Protein AF-0000000080536118 (afdb_homodimer)

Solvent-accessible surface area (backbone atoms only — not comparable to full-atom values): 36756 Å² total; per-residue (Å²): 135,85,81,76,78,73,80,81,78,78,77,76,78,77,71,80,70,76,70,74,50,74,42,73,77,75,51,76,78,66,87,87,62,39,65,26,25,51,35,36,25,51,50,48,37,50,48,23,50,35,42,62,38,18,28,29,40,71,76,14,26,36,40,45,79,86,65,42,49,63,30,83,49,64,32,67,80,68,69,52,36,34,28,59,50,52,44,41,27,25,56,74,31,57,30,40,69,81,36,57,86,43,76,29,40,62,33,55,71,46,80,84,85,43,67,67,41,49,20,29,20,34,45,28,57,64,75,40,79,45,28,26,16,33,53,25,21,41,37,56,78,29,25,52,55,79,62,61,61,31,64,42,42,47,57,42,52,49,50,13,50,75,41,36,91,78,12,70,32,26,17,60,44,47,37,79,79,41,66,76,47,50,40,16,33,48,25,29,56,47,92,48,50,58,63,50,37,35,69,44,47,53,52,33,57,74,71,63,70,47,82,81,53,50,48,46,54,26,36,23,54,38,54,39,64,94,72,63,34,33,34,35,27,37,27,36,53,46,92,41,23,35,22,35,40,38,40,46,28,41,97,87,51,31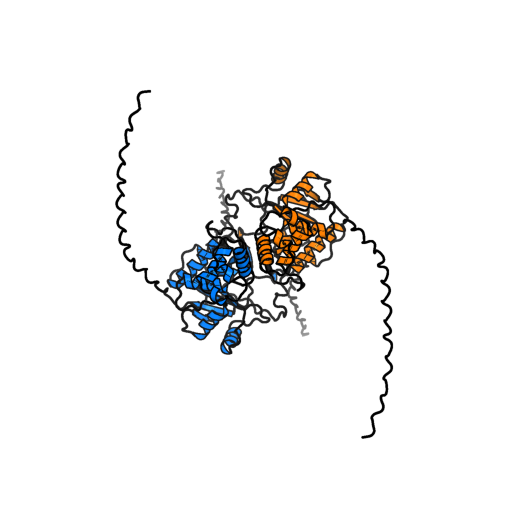,52,60,71,62,75,78,58,71,68,53,81,76,58,54,68,95,47,46,33,83,25,29,52,89,59,30,35,74,66,69,55,36,62,24,36,22,35,41,58,60,54,45,66,44,54,75,66,73,67,76,72,76,66,75,78,69,80,74,75,75,82,74,82,81,78,75,78,82,78,82,82,81,81,77,79,81,79,88,123,136,84,80,78,80,73,82,80,78,78,78,77,78,75,69,81,68,75,70,73,50,74,42,73,76,75,49,76,79,67,86,87,62,39,66,25,24,50,35,35,25,50,50,48,38,50,48,23,51,35,41,64,38,16,28,27,40,72,77,14,26,37,39,45,80,85,66,41,50,61,31,84,50,64,31,66,79,69,69,53,34,34,27,60,50,51,45,41,26,25,57,74,33,57,30,41,67,81,37,56,86,42,78,29,41,62,33,53,71,46,81,83,86,43,67,66,42,49,21,30,19,36,45,27,57,63,76,40,81,46,26,26,17,35,53,24,22,42,38,56,78,30,25,51,54,79,62,62,61,31,65,41,41,48,55,41,52,47,50,14,50,75,41,36,94,78,12,69,32,27,18,58,45,46,37,79,80,42,67,75,47,50,38,17,33,47,25,28,56,47,94,51,52,57,64,50,37,34,68,44,46,53,53,32,56,74,71,64,70,46,84,82,55,50,48,46,55,25,36,23,54,38,54,38,64,94,72,64,35,32,34,35,28,38,26,36,52,46,92,40,22,37,23,35,39,37,39,48,28,41,97,85,49,31,52,61,71,62,74,78,58,71,65,53,81,77,58,55,70,94,46,45,33,84,25,28,54,89,59,30,35,75,66,67,57,34,60,23,37,23,35,42,60,60,54,46,64,44,53,75,68,74,67,75,72,75,65,76,77,70,77,73,77,73,80,75,82,80,78,73,78,82,75,81,80,78,81,76,80,78,78,87,122

Radius of gyration: 32.91 Å; Cα contacts (8 Å, |Δi|>4): 1282; chains: 2; bounding box: 151×87×126 Å

Foldseek 3Di:
DPPPPDPPPPPPPPDPPPPDDDDLLPDQDDPPAFLLLNLLLNLLSVQCVQQVAWEQEALQHTDDHDDFQLAQDGTPVRPDGRVLVLLVLCVQLVALVVCVPPWLSVLSVDDDDDPVSSVRVSVVPVVQQCFLSNSSSSCVSSQFPPQDRYSAPVVSLLQQPVCDPLRPQWHKDFLQPDFDDRFKKWKFWADDQWQQAQVNSSVCSVVVNCVPTHMHIWGFNDFCVVNPQWTWTWTDCPVRGTHIYIFGHDNVRGTPADDIDPRPPPRPLVAPDPVRPSSDRNRHGNGHIMIHGPDRDGDPPPPPPPPPPPPDPDPDPPPDPDPDDPPPDDDDD/DPPPPDPPPPPPPPDPPPPPDDDLLPDDDDPPAFLLLNLLLNLLSVQCVQQVAWEQEALQHTDDHDDFQLAQDGTPVRPDGRVLVLLVLCVQLVALVVCVVPWLSVLSVDDDDDPVSSVRVSVVPVVQQCFQSNSSSSCVSSQFPPQDRYSAPVVSLLQQPVLDPLRPQWHKDFLQPDFDDRFKKWKFWADDQWQQAQVNSSVCSVVVNCVPTHMHIWGFNDFCVVNPQWTWTWTDCPVRGTHIYIFGHDNVRGTPADDIDHRPPPRPLVAPDPVRPSSDRNRHGNGHIMIHGDDRDGDPPPPPPVPVPPPDPDPDPPPPPPPDPPPPDDDDD

Secondary structure (DSSP, 8-state):
--------------------PPPTTTSPPPTT--HHHHHHHHHHHHHHHHTT--EE-TTS-EEE----TT---B-TTSSSBHHHHHHHHHHHHTTTGGGTTSTTTGGGTSPS--HHHHHHHHHHHHHS--HHHHHHHHHHHHT-TT----SSHHHHHHHHHHHGGG-SSEEEE-TTTS---TT-EEEEE-S-SS--HHHHHHHHHHTT--TT--EEEEEEEEESGGG--EEEEEEEEETTEEEEEEEEB-TTS-B-PPPPPP--TTSS-TT-SGGGGGG--TT--EEEEEEEE---S------------------------------------/--------------------PPPTTTSPPPTT--HHHHHHHHHHHHHHHHTT--EE-TTS-EEE----TT---B-TTSSSBHHHHHHHHHHHHTGGGGGTTSTTTGGGTSPS--HHHHHHHHHHHHHS--HHHHHHHHHHHHT-TT----SSHHHHHHHHHHHGGG-SSEEEE-TTTS---TT-EEEEE-S-SS--HHHHHHHHHHTT--TT--EEEEEEEEESGGG--EEEEEEEEETTEEEEEEEEB-TTS-B-PPPPPP--TTSS-TT-SGGGGGG--TT--EEEEEEEE---S------------------------------------

pLDDT: mean 85.23, std 21.29, range [21.91, 99.0]

Sequence (666 aa):
MRRMLLPACLLLAAAPLSAAAAEACDVPPRFGLSPLAVAIRNTACNEHRLWYRPFIDREGRAASLSVTEAESDHLADNGLIAWQRVAGYWRNSGTLNAMGSIAGASSCLAPLGTRYTDSDCRAFLIDNPWSAAFISWVMVQSGVPGFNTSPRHIDYIRAAYQGGPSGVPYRLVDPATAKPAPGDLLCFLRDRSTTLSYSGLVQALGNGSVGHWKSHCEVVVAANLGGDQTLYLVGGNVMNTVAMRLLQLDRTGLIKLPPARERNSTGIDPGCTPGREDECSFNRQDWAALLQLTATSPLVMPSPTATPMQPTPAPQPVIVPTQPMSSEPQPRRMRRMLLPACLLLAAAPLSAAAAEACDVPPRFGLSPLAVAIRNTACNEHRLWYRPFIDREGRAASLSVTEAESDHLADNGLIAWQRVAGYWRNSGTLNAMGSIAGASSCLAPLGTRYTDSDCRAFLIDNPWSAAFISWVMVQSGVPGFNTSPRHIDYIRAAYQGGPSGVPYRLVDPATAKPAPGDLLCFLRDRSTTLSYSGLVQALGNGSVGHWKSHCEVVVAANLGGDQTLYLVGGNVMNTVAMRLLQLDRTGLIKLPPARERNSTGIDPGCTPGREDECSFNRQDWAALLQLTATSPLVMPSPTATPMQPTPAPQPVIVPTQPMSSEPQPRR

Organism: Stenotrophomonas maltophilia (strain K279a) (NCBI:txid522373)

Nearest PDB structures (foldseek):
  6hq9-assembly1_A  TM=3.829E-01  e=8.260E+00  Homo sapiens
  6hq9-assembly1_A  TM=3.829E-01  e=8.186E+00  Homo sapiens

Structure (mmCIF, N/CA/C/O backbone):
data_AF-0000000080536118-model_v1
#
loop_
_entity.id
_entity.type
_entity.pdbx_description
1 polymer 'DUF2272 domain-containing protein'
#
loop_
_atom_site.group_PDB
_atom_site.id
_atom_site.type_symbol
_atom_site.label_atom_id
_atom_site.label_alt_id
_atom_site.label_comp_id
_atom_site.label_asym_id
_atom_site.label_entity_id
_atom_site.label_seq_id
_atom_site.pdbx_PDB_ins_code
_atom_site.Cartn_x
_atom_site.Cartn_y
_atom_site.Cartn_z
_atom_site.occupancy
_atom_site.B_iso_or_equiv
_atom_site.auth_seq_id
_atom_site.auth_comp_id
_atom_site.auth_asym_id
_atom_site.auth_atom_id
_atom_site.pdbx_PDB_model_num
ATOM 1 N N . MET A 1 1 ? -73.438 -9.109 -18.156 1 34.06 1 MET A N 1
ATOM 2 C CA . MET A 1 1 ? -72.188 -9.469 -17.453 1 34.06 1 MET A CA 1
ATOM 3 C C . MET A 1 1 ? -71.062 -8.586 -17.906 1 34.06 1 MET A C 1
ATOM 5 O O . MET A 1 1 ? -70.562 -8.719 -19.031 1 34.06 1 MET A O 1
ATOM 9 N N . ARG A 1 2 ? -71.062 -7.23 -17.453 1 42.78 2 ARG A N 1
ATOM 10 C CA . ARG A 1 2 ? -70.062 -6.18 -17.719 1 42.78 2 ARG A CA 1
ATOM 11 C C . ARG A 1 2 ? -68.688 -6.566 -17.188 1 42.78 2 ARG A C 1
ATOM 13 O O . ARG A 1 2 ? -68.562 -6.809 -15.992 1 42.78 2 ARG A O 1
ATOM 20 N N . ARG A 1 3 ? -67.812 -7.125 -18.047 1 44.78 3 ARG A N 1
ATOM 21 C CA . ARG A 1 3 ? -66.375 -7.473 -17.859 1 44.78 3 ARG A CA 1
ATOM 22 C C . ARG A 1 3 ? -65.625 -6.266 -17.375 1 44.78 3 ARG A C 1
ATOM 24 O O . ARG A 1 3 ? -65.5 -5.25 -18.078 1 44.78 3 ARG A O 1
ATOM 31 N N . MET A 1 4 ? -65.562 -5.988 -16.094 1 42.84 4 MET A N 1
ATOM 32 C CA . MET A 1 4 ? -64.75 -4.961 -15.484 1 42.84 4 MET A CA 1
ATOM 33 C C . MET A 1 4 ? -63.25 -5.215 -15.773 1 42.84 4 MET A C 1
ATOM 35 O O . MET A 1 4 ? -62.75 -6.297 -15.477 1 42.84 4 MET A O 1
ATOM 39 N N . LEU A 1 5 ? -62.688 -4.602 -16.766 1 47.25 5 LEU A N 1
ATOM 40 C CA . LEU A 1 5 ? -61.25 -4.551 -17.047 1 47.25 5 LEU A CA 1
ATOM 41 C C . LEU A 1 5 ? -60.5 -3.967 -15.875 1 47.25 5 LEU A C 1
ATOM 43 O O . LEU A 1 5 ? -60.75 -2.832 -15.461 1 47.25 5 LEU A O 1
ATOM 47 N N . LEU A 1 6 ? -59.969 -4.82 -14.992 1 49.56 6 LEU A N 1
ATOM 48 C CA . LEU A 1 6 ? -59.062 -4.375 -13.938 1 49.56 6 LEU A CA 1
ATOM 49 C C . LEU A 1 6 ? -57.75 -3.818 -14.531 1 49.56 6 LEU A C 1
ATOM 51 O O . LEU A 1 6 ? -57.125 -4.469 -15.359 1 49.56 6 LEU A O 1
ATOM 55 N N . PRO A 1 7 ? -57.531 -2.514 -14.391 1 50.41 7 PRO A N 1
ATOM 56 C CA . PRO A 1 7 ? -56.219 -1.985 -14.844 1 50.41 7 PRO A CA 1
ATOM 57 C C . PRO A 1 7 ? -55.062 -2.604 -14.102 1 50.41 7 PRO A C 1
ATOM 59 O O . PRO A 1 7 ? -55.125 -2.84 -12.891 1 50.41 7 PRO A O 1
ATOM 62 N N . ALA A 1 8 ? -54.219 -3.436 -14.805 1 50.94 8 ALA A N 1
ATOM 63 C CA . ALA A 1 8 ? -52.938 -3.938 -14.305 1 50.94 8 ALA A CA 1
ATOM 64 C C . ALA A 1 8 ? -52 -2.789 -13.922 1 50.94 8 ALA A C 1
ATOM 66 O O . ALA A 1 8 ? -51.625 -1.971 -14.773 1 50.94 8 ALA A O 1
ATOM 67 N N . CYS A 1 9 ? -51.969 -2.338 -12.672 1 46.91 9 CYS A N 1
ATOM 68 C CA . CYS A 1 9 ? -50.969 -1.4 -12.156 1 46.91 9 CYS A CA 1
ATOM 69 C C . CYS A 1 9 ? -49.562 -1.931 -12.367 1 46.91 9 CYS A C 1
ATOM 71 O O . CYS A 1 9 ? -49.188 -2.957 -11.797 1 46.91 9 CYS A O 1
ATOM 73 N N . LEU A 1 10 ? -48.969 -1.621 -13.422 1 45.16 10 LEU A N 1
ATOM 74 C CA . LEU A 1 10 ? -47.531 -1.865 -13.625 1 45.16 10 LEU A CA 1
ATOM 75 C C . LEU A 1 10 ? -46.719 -1.199 -12.523 1 45.16 10 LEU A C 1
ATOM 77 O O . LEU A 1 10 ? -46.656 0.03 -12.453 1 45.16 10 LEU A O 1
ATOM 81 N N . LEU A 1 11 ? -46.438 -1.887 -11.43 1 43.34 11 LEU A N 1
ATOM 82 C CA . LEU A 1 11 ? -45.438 -1.468 -10.469 1 43.34 11 LEU A CA 1
ATOM 83 C C . LEU A 1 11 ? -44.062 -1.41 -11.125 1 43.34 11 LEU A C 1
ATOM 85 O O . LEU A 1 11 ? -43.5 -2.443 -11.508 1 43.34 11 LEU A O 1
ATOM 89 N N . LEU A 1 12 ? -43.688 -0.251 -11.633 1 45.19 12 LEU A N 1
ATOM 90 C CA . LEU A 1 12 ? -42.312 -0.012 -12 1 45.19 12 LEU A CA 1
ATOM 91 C C . LEU A 1 12 ? -41.406 -0.109 -10.781 1 45.19 12 LEU A C 1
ATOM 93 O O . LEU A 1 12 ? -41.469 0.716 -9.867 1 45.19 12 LEU A O 1
ATOM 97 N N . ALA A 1 13 ? -40.75 -1.214 -10.531 1 44.88 13 ALA A N 1
ATOM 98 C CA . ALA A 1 13 ? -39.656 -1.343 -9.562 1 44.88 13 ALA A CA 1
ATOM 99 C C . ALA A 1 13 ? -38.5 -0.421 -9.922 1 44.88 13 ALA A C 1
ATOM 101 O O . ALA A 1 13 ? -37.812 -0.654 -10.914 1 44.88 13 ALA A O 1
ATOM 102 N N . ALA A 1 14 ? -38.469 0.88 -9.438 1 40.38 14 ALA A N 1
ATOM 103 C CA . ALA A 1 14 ? -37.25 1.712 -9.531 1 40.38 14 ALA A CA 1
ATOM 104 C C . ALA A 1 14 ? -36.062 1.019 -8.906 1 40.38 14 ALA A C 1
ATOM 106 O O . ALA A 1 14 ? -36.094 0.656 -7.727 1 40.38 14 ALA A O 1
ATOM 107 N N . ALA A 1 15 ? -35.219 0.388 -9.68 1 44.41 15 ALA A N 1
ATOM 108 C CA . ALA A 1 15 ? -33.938 -0.086 -9.18 1 44.41 15 ALA A CA 1
ATOM 109 C C . ALA A 1 15 ? -33.281 0.974 -8.312 1 44.41 15 ALA A C 1
ATOM 111 O O . ALA A 1 15 ? -33.312 2.164 -8.641 1 44.41 15 ALA A O 1
ATOM 112 N N . PRO A 1 16 ? -33 0.701 -7.027 1 45.44 16 PRO A N 1
ATOM 113 C CA . PRO A 1 16 ? -32.281 1.694 -6.234 1 45.44 16 PRO A CA 1
ATOM 114 C C . PRO A 1 16 ? -31.031 2.217 -6.945 1 45.44 16 PRO A C 1
ATOM 116 O O . PRO A 1 16 ? -30.125 1.438 -7.273 1 45.44 16 PRO A O 1
ATOM 119 N N . LEU A 1 17 ? -31.094 3.271 -7.695 1 44.03 17 LEU A N 1
ATOM 120 C CA . LEU A 1 17 ? -29.875 3.963 -8.086 1 44.03 17 LEU A CA 1
ATOM 121 C C . LEU A 1 17 ? -28.953 4.148 -6.891 1 44.03 17 LEU A C 1
ATOM 123 O O . LEU A 1 17 ? -29.328 4.777 -5.898 1 44.03 17 LEU A O 1
ATOM 127 N N . SER A 1 18 ? -28.203 3.166 -6.613 1 48.31 18 SER A N 1
ATOM 128 C CA . SER A 1 18 ? -27.188 3.441 -5.602 1 48.31 18 SER A CA 1
ATOM 129 C C . SER A 1 18 ? -26.625 4.848 -5.754 1 48.31 18 SER A C 1
ATOM 131 O O . SER A 1 18 ? -26 5.164 -6.766 1 48.31 18 SER A O 1
ATOM 133 N N . ALA A 1 19 ? -27.25 5.867 -5.316 1 49.34 19 ALA A N 1
ATOM 134 C CA . ALA A 1 19 ? -26.797 7.258 -5.332 1 49.34 19 ALA A CA 1
ATOM 135 C C . ALA A 1 19 ? -25.312 7.359 -4.996 1 49.34 19 ALA A C 1
ATOM 137 O O . ALA A 1 19 ? -24.875 6.898 -3.939 1 49.34 19 ALA A O 1
ATOM 138 N N . ALA A 1 20 ? -24.438 7.547 -6.062 1 59.97 20 ALA A N 1
ATOM 139 C CA . ALA A 1 20 ? -23.047 7.902 -5.82 1 59.97 20 ALA A CA 1
ATOM 140 C C . ALA A 1 20 ? -22.922 8.953 -4.723 1 59.97 20 ALA A C 1
ATOM 142 O O . ALA A 1 20 ? -23.625 9.969 -4.746 1 59.97 20 ALA A O 1
ATOM 143 N N . ALA A 1 21 ? -22.219 8.469 -3.502 1 74.19 21 ALA A N 1
ATOM 144 C CA . ALA A 1 21 ? -21.953 9.43 -2.432 1 74.19 21 ALA A CA 1
ATOM 145 C C . ALA A 1 21 ? -21.094 10.594 -2.934 1 74.19 21 ALA A C 1
ATOM 147 O O . ALA A 1 21 ? -20.375 10.461 -3.926 1 74.19 21 ALA A O 1
ATOM 148 N N . ALA A 1 22 ? -21.25 11.734 -2.438 1 83.69 22 ALA A N 1
ATOM 149 C CA . ALA A 1 22 ? -20.484 12.922 -2.793 1 83.69 22 ALA A CA 1
ATOM 150 C C . ALA A 1 22 ? -19 12.711 -2.541 1 83.69 22 ALA A C 1
ATOM 152 O O . ALA A 1 22 ? -18.609 12.062 -1.566 1 83.69 22 ALA A O 1
ATOM 153 N N . GLU A 1 23 ? -18.141 13.133 -3.488 1 93 23 GLU A N 1
ATOM 154 C CA . GLU A 1 23 ? -16.703 13.188 -3.285 1 93 23 GLU A CA 1
ATOM 155 C C . GLU A 1 23 ? -16.328 14.344 -2.365 1 93 23 GLU A C 1
ATOM 157 O O . GLU A 1 23 ? -16.516 15.516 -2.713 1 93 23 GLU A O 1
ATOM 162 N N . ALA A 1 24 ? -15.758 14 -1.249 1 95.69 24 ALA A N 1
ATOM 163 C CA . ALA A 1 24 ? -15.484 15.008 -0.227 1 95.69 24 ALA A CA 1
ATOM 164 C C . ALA A 1 24 ? -14.664 16.156 -0.797 1 95.69 24 ALA A C 1
ATOM 166 O O . ALA A 1 24 ? -14.891 17.328 -0.458 1 95.69 24 ALA A O 1
ATOM 167 N N . CYS A 1 25 ? -13.734 15.883 -1.677 1 96.94 25 CYS A N 1
ATOM 168 C CA . CYS A 1 25 ? -12.82 16.875 -2.211 1 96.94 25 CYS A CA 1
ATOM 169 C C . CYS A 1 25 ? -13.445 17.609 -3.398 1 96.94 25 CYS A C 1
ATOM 171 O O . CYS A 1 25 ? -12.867 18.562 -3.916 1 96.94 25 CYS A O 1
ATOM 173 N N . ASP A 1 26 ? -14.617 17.203 -3.828 1 95.06 26 ASP A N 1
ATOM 174 C CA . ASP A 1 26 ? -15.234 17.828 -4.992 1 95.06 26 ASP A CA 1
ATOM 175 C C . ASP A 1 26 ? -16.438 18.672 -4.586 1 95.06 26 ASP A C 1
ATOM 177 O O . ASP A 1 26 ? -17 19.406 -5.406 1 95.06 26 ASP A O 1
ATOM 181 N N . VAL A 1 27 ? -16.828 18.547 -3.314 1 94 27 VAL A N 1
ATOM 182 C CA . VAL A 1 27 ? -17.922 19.375 -2.811 1 94 27 VAL A CA 1
ATOM 183 C C . VAL A 1 27 ? -17.375 20.719 -2.338 1 94 27 VAL A C 1
ATOM 185 O O . VAL A 1 27 ? -16.297 20.781 -1.734 1 94 27 VAL A O 1
ATOM 188 N N . PRO A 1 28 ? -18.062 21.766 -2.635 1 92.12 28 PRO A N 1
ATOM 189 C CA . PRO A 1 28 ? -17.594 23.062 -2.121 1 92.12 28 PRO A CA 1
ATOM 190 C C . PRO A 1 28 ? -17.484 23.094 -0.597 1 92.12 28 PRO A C 1
ATOM 192 O O . PRO A 1 28 ? -18.266 22.422 0.09 1 92.12 28 PRO A O 1
ATOM 195 N N . PRO A 1 29 ? -16.547 23.828 -0.149 1 90.12 29 PRO A N 1
ATOM 196 C CA . PRO A 1 29 ? -16.453 23.938 1.309 1 90.12 29 PRO A CA 1
ATOM 197 C C . PRO A 1 29 ? -17.734 24.453 1.954 1 90.12 29 PRO A C 1
ATOM 199 O O . PRO A 1 29 ? -18.422 25.297 1.375 1 90.12 29 PRO A O 1
ATOM 202 N N . ARG A 1 30 ? -17.953 23.891 3.049 1 87.5 30 ARG A N 1
ATOM 203 C CA . ARG A 1 30 ? -19.141 24.344 3.766 1 87.5 30 ARG A CA 1
ATOM 204 C C . ARG A 1 30 ? -19.047 25.812 4.113 1 87.5 30 ARG A C 1
ATOM 206 O O . ARG A 1 30 ? -17.938 26.359 4.266 1 87.5 30 ARG A O 1
ATOM 213 N N . PHE A 1 31 ? -20.141 26.391 4.355 1 87.56 31 PHE A N 1
ATOM 214 C CA . PHE A 1 31 ? -20.203 27.797 4.746 1 87.56 31 PHE A CA 1
ATOM 215 C C . PHE A 1 31 ? -19.656 27.984 6.156 1 87.56 31 PHE A C 1
ATOM 217 O O . PHE A 1 31 ? -19.797 27.109 7.004 1 87.56 31 PHE A O 1
ATOM 224 N N . GLY A 1 32 ? -18.984 29.109 6.379 1 92.5 32 GLY A N 1
ATOM 225 C CA . GLY A 1 32 ? -18.547 29.453 7.719 1 92.5 32 GLY A CA 1
ATOM 226 C C . GLY A 1 32 ? -17.094 29.125 7.977 1 92.5 32 GLY A C 1
ATOM 227 O O . GLY A 1 32 ? -16.531 29.531 9 1 92.5 32 GLY A O 1
ATOM 228 N N . LEU A 1 33 ? -16.484 28.469 7.102 1 94.69 33 LEU A N 1
ATOM 229 C CA . LEU A 1 33 ? -15.062 28.188 7.254 1 94.69 33 LEU A CA 1
ATOM 230 C C . LEU A 1 33 ? -14.227 29.438 7.02 1 94.69 33 LEU A C 1
ATOM 232 O O . LEU A 1 33 ? -14.57 30.266 6.172 1 94.69 33 LEU A O 1
ATOM 236 N N . SER A 1 34 ? -13.164 29.562 7.777 1 96.44 34 SER A N 1
ATOM 237 C CA . SER A 1 34 ? -12.227 30.656 7.523 1 96.44 34 SER A CA 1
ATOM 238 C C . SER A 1 34 ? -11.531 30.484 6.18 1 96.44 34 SER A C 1
ATOM 240 O O . SER A 1 34 ? -11.422 29.359 5.668 1 96.44 34 SER A O 1
ATOM 242 N N . PRO A 1 35 ? -11.086 31.609 5.602 1 96.25 35 PRO A N 1
ATOM 243 C CA . PRO A 1 35 ? -10.336 31.5 4.348 1 96.25 35 PRO A CA 1
ATOM 244 C C . PRO A 1 35 ? -9.117 30.578 4.465 1 96.25 35 PRO A C 1
ATOM 246 O O . PRO A 1 35 ? -8.789 29.859 3.516 1 96.25 35 PRO A O 1
ATOM 249 N N . LEU A 1 36 ? -8.508 30.594 5.59 1 97.69 36 LEU A N 1
ATOM 250 C CA . LEU A 1 36 ? -7.336 29.75 5.793 1 97.69 36 LEU A CA 1
ATOM 251 C C . LEU A 1 36 ? -7.73 28.266 5.828 1 97.69 36 LEU A C 1
ATOM 253 O O . LEU A 1 36 ? -7.035 27.422 5.262 1 97.69 36 LEU A O 1
ATOM 257 N N . ALA A 1 37 ? -8.781 27.938 6.523 1 98.38 37 ALA A N 1
ATOM 258 C CA . ALA A 1 37 ? -9.273 26.562 6.551 1 98.38 37 ALA A CA 1
ATOM 259 C C . ALA A 1 37 ? -9.578 26.062 5.141 1 98.38 37 ALA A C 1
ATOM 261 O O . ALA A 1 37 ? -9.266 24.922 4.797 1 98.38 37 ALA A O 1
ATOM 262 N N . VAL A 1 38 ? -10.172 26.938 4.344 1 98 38 VAL A N 1
ATOM 263 C CA . VAL A 1 38 ? -10.5 26.594 2.965 1 98 38 VAL A CA 1
ATOM 264 C C . VAL A 1 38 ? -9.219 26.344 2.172 1 98 38 VAL A C 1
ATOM 266 O O . VAL A 1 38 ? -9.133 25.391 1.4 1 98 38 VAL A O 1
ATOM 269 N N . ALA A 1 39 ? -8.227 27.234 2.365 1 98.06 39 ALA A N 1
ATOM 270 C CA . ALA A 1 39 ? -6.961 27.094 1.65 1 98.06 39 ALA A CA 1
ATOM 271 C C . ALA A 1 39 ? -6.273 25.766 1.999 1 98.06 39 ALA A C 1
ATOM 273 O O . ALA A 1 39 ? -5.781 25.078 1.114 1 98.06 39 ALA A O 1
ATOM 274 N N . ILE A 1 40 ? -6.25 25.422 3.287 1 98.75 40 ILE A N 1
ATOM 275 C CA . ILE A 1 40 ? -5.629 24.188 3.756 1 98.75 40 ILE A CA 1
ATOM 276 C C . ILE A 1 40 ? -6.352 22.984 3.15 1 98.75 40 ILE A C 1
ATOM 278 O O . ILE A 1 40 ? -5.715 22.078 2.592 1 98.75 40 ILE A O 1
ATOM 282 N N . ARG A 1 41 ? -7.68 22.984 3.285 1 98.56 41 ARG A N 1
ATOM 283 C CA . ARG A 1 41 ? -8.5 21.922 2.719 1 98.56 41 ARG A CA 1
ATOM 284 C C . ARG A 1 41 ? -8.234 21.75 1.227 1 98.56 41 ARG A C 1
ATOM 286 O O . ARG A 1 41 ? -8.039 20.641 0.746 1 98.56 41 ARG A O 1
ATOM 293 N N . ASN A 1 42 ? -8.242 22.828 0.453 1 98.38 42 ASN A N 1
ATOM 294 C CA . ASN A 1 42 ? -8.07 22.766 -0.995 1 98.38 42 ASN A CA 1
ATOM 295 C C . ASN A 1 42 ? -6.691 22.25 -1.376 1 98.38 42 ASN A C 1
ATOM 297 O O . ASN A 1 42 ? -6.562 21.469 -2.318 1 98.38 42 ASN A O 1
ATOM 301 N N . THR A 1 43 ? -5.699 22.703 -0.661 1 98.81 43 THR A N 1
ATOM 302 C CA . THR A 1 43 ? -4.344 22.234 -0.931 1 98.81 43 THR A CA 1
ATOM 303 C C . THR A 1 43 ? -4.234 20.734 -0.728 1 98.81 43 THR A C 1
ATOM 305 O O . THR A 1 43 ? -3.721 20.016 -1.593 1 98.81 43 THR A O 1
ATOM 308 N N . ALA A 1 44 ? -4.727 20.203 0.409 1 98.88 44 ALA A N 1
ATOM 309 C CA . ALA A 1 44 ? -4.695 18.766 0.703 1 98.88 44 ALA A CA 1
ATOM 310 C C . ALA A 1 44 ? -5.504 17.984 -0.322 1 98.88 44 ALA A C 1
ATOM 312 O O . ALA A 1 44 ? -5.051 16.953 -0.813 1 98.88 44 ALA A O 1
ATOM 313 N N . CYS A 1 45 ? -6.699 18.484 -0.675 1 98.75 45 CYS A N 1
ATOM 314 C CA . CYS A 1 45 ? -7.586 17.812 -1.626 1 98.75 45 CYS A CA 1
ATOM 315 C C . CYS A 1 45 ? -6.953 17.766 -3.014 1 98.75 45 CYS A C 1
ATOM 317 O O . CYS A 1 45 ? -7.086 16.766 -3.723 1 98.75 45 CYS A O 1
ATOM 319 N N . ASN A 1 46 ? -6.328 18.844 -3.379 1 98.5 46 ASN A N 1
ATOM 320 C CA . ASN A 1 46 ? -5.652 18.859 -4.672 1 98.5 46 ASN A CA 1
ATOM 321 C C . ASN A 1 46 ? -4.582 17.781 -4.758 1 98.5 46 ASN A C 1
ATOM 323 O O . ASN A 1 46 ? -4.457 17.094 -5.781 1 98.5 46 ASN A O 1
ATOM 327 N N . GLU A 1 47 ? -3.791 17.656 -3.715 1 98.81 47 GLU A N 1
ATOM 328 C CA . GLU A 1 47 ? -2.762 16.609 -3.717 1 98.81 47 GLU A CA 1
ATOM 329 C C . GLU A 1 47 ? -3.381 15.219 -3.744 1 98.81 47 GLU A C 1
ATOM 331 O O . GLU A 1 47 ? -2.887 14.328 -4.438 1 98.81 47 GLU A O 1
ATOM 336 N N . HIS A 1 48 ? -4.453 15.016 -2.963 1 98.5 48 HIS A N 1
ATOM 337 C CA . HIS A 1 48 ? -5.137 13.727 -2.979 1 98.5 48 HIS A CA 1
ATOM 338 C C . HIS A 1 48 ? -5.578 13.359 -4.391 1 98.5 48 HIS A C 1
ATOM 340 O O . HIS A 1 48 ? -5.402 12.219 -4.82 1 98.5 48 HIS A O 1
ATOM 346 N N . ARG A 1 49 ? -6.176 14.297 -5.113 1 97 49 ARG A N 1
ATOM 347 C CA . ARG A 1 49 ? -6.602 14.07 -6.492 1 97 49 ARG A CA 1
ATOM 348 C C . ARG A 1 49 ? -5.406 13.781 -7.395 1 97 49 ARG A C 1
ATOM 350 O O . ARG A 1 49 ? -5.469 12.898 -8.25 1 97 49 ARG A O 1
ATOM 357 N N . LEU A 1 50 ? -4.371 14.547 -7.164 1 97.44 50 LEU A N 1
ATOM 358 C CA . LEU A 1 50 ? -3.156 14.383 -7.957 1 97.44 50 LEU A CA 1
ATOM 359 C C . LEU A 1 50 ? -2.611 12.961 -7.828 1 97.44 50 LEU A C 1
ATOM 361 O O . LEU A 1 50 ? -2.049 12.422 -8.781 1 97.44 50 LEU A O 1
ATOM 365 N N . TRP A 1 51 ? -2.803 12.359 -6.707 1 97.69 51 TRP A N 1
ATOM 366 C CA . TRP A 1 51 ? -2.258 11.031 -6.43 1 97.69 51 TRP A CA 1
ATOM 367 C C . TRP A 1 51 ? -3.287 9.945 -6.734 1 97.69 51 TRP A C 1
ATOM 369 O O . TRP A 1 51 ? -3.244 8.859 -6.152 1 97.69 51 TRP A O 1
ATOM 379 N N . TYR A 1 52 ? -4.328 10.18 -7.484 1 95.56 52 TYR A N 1
ATOM 380 C CA . TYR A 1 52 ? -5.309 9.242 -8.023 1 95.56 52 TYR A CA 1
ATOM 381 C C . TYR A 1 52 ? -6.285 8.797 -6.945 1 95.56 52 TYR A C 1
ATOM 383 O O . TYR A 1 52 ? -6.805 7.676 -6.992 1 95.56 52 TYR A O 1
ATOM 391 N N . ARG A 1 53 ? -6.414 9.461 -5.84 1 96.69 53 ARG A N 1
ATOM 392 C CA . ARG A 1 53 ? -7.465 9.398 -4.828 1 96.69 53 ARG A CA 1
ATOM 393 C C . ARG A 1 53 ? -7.453 8.055 -4.105 1 96.69 53 ARG A C 1
ATOM 395 O O . ARG A 1 53 ? -8.5 7.434 -3.92 1 96.69 53 ARG A O 1
ATOM 402 N N . PRO A 1 54 ? -6.297 7.57 -3.707 1 97 54 PRO A N 1
ATOM 403 C CA . PRO A 1 54 ? -6.301 6.395 -2.836 1 97 54 PRO A CA 1
ATOM 404 C C . PRO A 1 54 ? -6.992 6.652 -1.498 1 97 54 PRO A C 1
ATOM 406 O O . PRO A 1 54 ? -7.016 7.793 -1.023 1 97 54 PRO A O 1
ATOM 409 N N . PHE A 1 55 ? -7.57 5.527 -0.871 1 98 55 PHE A N 1
ATOM 410 C CA . PHE A 1 55 ? -8.234 5.828 0.391 1 98 55 PHE A CA 1
ATOM 411 C C . PHE A 1 55 ? -8.391 4.566 1.237 1 98 55 PHE A C 1
ATOM 413 O O . PHE A 1 55 ? -8.289 3.453 0.721 1 98 55 PHE A O 1
ATOM 420 N N . ILE A 1 56 ? -8.453 4.777 2.488 1 98.12 56 ILE A N 1
ATOM 421 C CA . ILE A 1 56 ? -8.828 3.805 3.51 1 98.12 56 ILE A CA 1
ATOM 422 C C . ILE A 1 56 ? -10.289 3.998 3.898 1 98.12 56 ILE A C 1
ATOM 424 O O . ILE A 1 56 ? -10.703 5.102 4.258 1 98.12 56 ILE A O 1
ATOM 428 N N . ASP A 1 57 ? -11.078 2.98 3.809 1 97.69 57 ASP A N 1
ATOM 429 C CA . ASP A 1 57 ? -12.516 3.117 4.027 1 97.69 57 ASP A CA 1
ATOM 430 C C . ASP A 1 57 ? -12.852 3.094 5.52 1 97.69 57 ASP A C 1
ATOM 432 O O . ASP A 1 57 ? -11.945 3.082 6.359 1 97.69 57 ASP A O 1
ATOM 436 N N . ARG A 1 58 ? -14.109 3.156 5.859 1 96.69 58 ARG A N 1
ATOM 437 C CA . ARG A 1 58 ? -14.57 3.305 7.234 1 96.69 58 ARG A CA 1
ATOM 438 C C . ARG A 1 58 ? -14.234 2.066 8.062 1 96.69 58 ARG A C 1
ATOM 440 O O . ARG A 1 58 ? -14.148 2.137 9.289 1 96.69 58 ARG A O 1
ATOM 447 N N . GLU A 1 59 ? -14.031 0.935 7.434 1 95.5 59 GLU A N 1
ATOM 448 C CA . GLU A 1 59 ? -13.688 -0.304 8.125 1 95.5 59 GLU A CA 1
ATOM 449 C C . GLU A 1 59 ? -12.18 -0.411 8.344 1 95.5 59 GLU A C 1
ATOM 451 O O . GLU A 1 59 ? -11.695 -1.385 8.922 1 95.5 59 GLU A O 1
ATOM 456 N N . GLY A 1 60 ? -11.461 0.583 7.887 1 96.56 60 GLY A N 1
ATOM 457 C CA . GLY A 1 60 ? -10.016 0.611 8.062 1 96.56 60 GLY A CA 1
ATOM 458 C C . GLY A 1 60 ? -9.273 -0.241 7.051 1 96.56 60 GLY A C 1
ATOM 459 O O . GLY A 1 60 ? -8.219 -0.796 7.355 1 96.56 60 GLY A O 1
ATOM 460 N N . ARG A 1 61 ? -9.836 -0.385 5.895 1 97.69 61 ARG A N 1
ATOM 461 C CA . ARG A 1 61 ? -9.219 -1.152 4.82 1 97.69 61 ARG A CA 1
ATOM 462 C C . ARG A 1 61 ? -8.82 -0.247 3.656 1 97.69 61 ARG A C 1
ATOM 464 O O . ARG A 1 61 ? -9.555 0.681 3.311 1 97.69 61 ARG A O 1
ATOM 471 N N . ALA A 1 62 ? -7.672 -0.539 3.082 1 97.5 62 ALA A N 1
ATOM 472 C CA . ALA A 1 62 ? -7.293 0.209 1.887 1 97.5 62 ALA A CA 1
ATOM 473 C C . ALA A 1 62 ? -8.078 -0.262 0.669 1 97.5 62 ALA A C 1
ATOM 475 O O . ALA A 1 62 ? -8.094 -1.454 0.352 1 97.5 62 ALA A O 1
ATOM 476 N N . ALA A 1 63 ? -8.656 0.685 -0.039 1 96.5 63 ALA A N 1
ATOM 477 C CA . ALA A 1 63 ? -9.586 0.322 -1.111 1 96.5 63 ALA A CA 1
ATOM 478 C C . ALA A 1 63 ? -8.977 0.62 -2.48 1 96.5 63 ALA A C 1
ATOM 480 O O . ALA A 1 63 ? -9.391 0.038 -3.486 1 96.5 63 ALA A O 1
ATOM 481 N N . SER A 1 64 ? -8.078 1.536 -2.441 1 94 64 SER A N 1
ATOM 482 C CA . SER A 1 64 ? -7.43 1.913 -3.693 1 94 64 SER A CA 1
ATOM 483 C C . SER A 1 64 ? -5.996 2.383 -3.457 1 94 64 SER A C 1
ATOM 485 O O . SER A 1 64 ? -5.719 3.062 -2.467 1 94 64 SER A O 1
ATOM 487 N N . LEU A 1 65 ? -5.164 1.979 -4.289 1 93.25 65 LEU A N 1
ATOM 488 C CA . LEU A 1 65 ? -3.75 2.34 -4.297 1 93.25 65 LEU A CA 1
ATOM 489 C C . LEU A 1 65 ? -3.195 2.33 -5.719 1 93.25 65 LEU A C 1
ATOM 491 O O . LEU A 1 65 ? -3.336 1.338 -6.438 1 93.25 65 LEU A O 1
ATOM 495 N N . SER A 1 66 ? -2.613 3.398 -6.203 1 91.44 66 SER A N 1
ATOM 496 C CA . SER A 1 66 ? -2.158 3.473 -7.586 1 91.44 66 SER A CA 1
ATOM 497 C C . SER A 1 66 ? -0.649 3.686 -7.66 1 91.44 66 SER A C 1
ATOM 499 O O . SER A 1 66 ? 0.084 2.809 -8.125 1 91.44 66 SER A O 1
ATOM 501 N N . VAL A 1 67 ? -0.194 4.84 -7.25 1 95.94 67 VAL A N 1
ATOM 502 C CA . VAL A 1 67 ? 1.214 5.211 -7.336 1 95.94 67 VAL A CA 1
ATOM 503 C C . VAL A 1 67 ? 1.767 5.48 -5.938 1 95.94 67 VAL A C 1
ATOM 505 O O . VAL A 1 67 ? 1.058 6 -5.074 1 95.94 67 VAL A O 1
ATOM 508 N N . THR A 1 68 ? 3.072 5.129 -5.77 1 97.75 68 THR A N 1
ATOM 509 C CA . THR A 1 68 ? 3.658 5.305 -4.445 1 97.75 68 THR A CA 1
ATOM 510 C C . THR A 1 68 ? 4.93 6.148 -4.523 1 97.75 68 THR A C 1
ATOM 512 O O . THR A 1 68 ? 5.398 6.473 -5.617 1 97.75 68 THR A O 1
ATOM 515 N N . GLU A 1 69 ? 5.516 6.559 -3.461 1 98.5 69 GLU A N 1
ATOM 516 C CA . GLU A 1 69 ? 6.41 7.656 -3.1 1 98.5 69 GLU A CA 1
ATOM 517 C C . GLU A 1 69 ? 7.641 7.684 -4 1 98.5 69 GLU A C 1
ATOM 519 O O . GLU A 1 69 ? 8.195 8.75 -4.266 1 98.5 69 GLU A O 1
ATOM 524 N N . ALA A 1 70 ? 8.18 6.531 -4.469 1 98.56 70 ALA A N 1
ATOM 525 C CA . ALA A 1 70 ? 9.492 6.523 -5.109 1 98.56 70 ALA A CA 1
ATOM 526 C C . ALA A 1 70 ? 9.383 6.117 -6.578 1 98.56 70 ALA A C 1
ATOM 528 O O . ALA A 1 70 ? 10.398 5.961 -7.262 1 98.56 70 ALA A O 1
ATOM 529 N N . GLU A 1 71 ? 8.188 5.992 -7.066 1 98.31 71 GLU A N 1
ATOM 530 C CA . GLU A 1 71 ? 7.969 5.582 -8.453 1 98.31 71 GLU A CA 1
ATOM 531 C C . GLU A 1 71 ? 8.227 6.734 -9.414 1 98.31 71 GLU A C 1
ATOM 533 O O . GLU A 1 71 ? 8.094 7.902 -9.047 1 98.31 71 GLU A O 1
ATOM 538 N N . SER A 1 72 ? 8.594 6.422 -10.625 1 97.62 72 SER A N 1
ATOM 539 C CA . SER A 1 72 ? 8.836 7.414 -11.664 1 97.62 72 SER A CA 1
ATOM 540 C C . SER A 1 72 ? 7.605 7.602 -12.547 1 97.62 72 SER A C 1
ATOM 542 O O . SER A 1 72 ? 7.684 8.219 -13.609 1 97.62 72 SER A O 1
ATOM 544 N N . ASP A 1 73 ? 6.465 7.105 -12.148 1 96.38 73 ASP A N 1
ATOM 545 C CA . ASP A 1 73 ? 5.215 7.223 -12.891 1 96.38 73 ASP A CA 1
ATOM 546 C C . ASP A 1 73 ? 4.652 8.641 -12.805 1 96.38 73 ASP A C 1
ATOM 548 O O . ASP A 1 73 ? 4.914 9.352 -11.836 1 96.38 73 ASP A O 1
ATOM 552 N N . HIS A 1 74 ? 3.865 8.945 -13.75 1 96.31 74 HIS A N 1
ATOM 553 C CA . HIS A 1 74 ? 3.146 10.211 -13.758 1 96.31 74 HIS A CA 1
ATOM 554 C C . HIS A 1 74 ? 2.006 10.203 -12.742 1 96.31 74 HIS A C 1
ATOM 556 O O . HIS A 1 74 ? 1.343 9.18 -12.555 1 96.31 74 HIS A O 1
ATOM 562 N N . LEU A 1 75 ? 1.802 11.352 -12.188 1 96.81 75 LEU A N 1
ATOM 563 C CA . LEU A 1 75 ? 0.6 11.562 -11.391 1 96.81 75 LEU A CA 1
ATOM 564 C C . LEU A 1 75 ? -0.58 11.953 -12.273 1 96.81 75 LEU A C 1
ATOM 566 O O . LEU A 1 75 ? -0.484 11.898 -13.5 1 96.81 75 LEU A O 1
ATOM 570 N N . ALA A 1 76 ? -1.683 12.188 -11.719 1 94.19 76 ALA A N 1
ATOM 571 C CA . ALA A 1 76 ? -2.955 12.281 -12.43 1 94.19 76 ALA A CA 1
ATOM 572 C C . ALA A 1 76 ? -2.945 13.438 -13.43 1 94.19 76 ALA A C 1
ATOM 574 O O . ALA A 1 76 ? -3.711 13.438 -14.391 1 94.19 76 ALA A O 1
ATOM 575 N N . ASP A 1 77 ? -2.105 14.438 -13.242 1 93 77 ASP A N 1
ATOM 576 C CA . ASP A 1 77 ? -2.051 15.578 -14.148 1 93 77 ASP A CA 1
ATOM 577 C C . ASP A 1 77 ? -1.203 15.258 -15.383 1 93 77 ASP A C 1
ATOM 579 O O . ASP A 1 77 ? -1.047 16.094 -16.266 1 93 77 ASP A O 1
ATOM 583 N N . ASN A 1 78 ? -0.574 14.094 -15.406 1 90.56 78 ASN A N 1
ATOM 584 C CA . ASN A 1 78 ? 0.273 13.617 -16.5 1 90.56 78 ASN A CA 1
ATOM 585 C C . ASN A 1 78 ? 1.481 14.523 -16.703 1 90.56 78 ASN A C 1
ATOM 587 O O . ASN A 1 78 ? 1.959 14.672 -17.828 1 90.56 78 ASN A O 1
ATOM 591 N N . GLY A 1 79 ? 1.891 15.164 -15.758 1 91.88 79 GLY A N 1
ATOM 592 C CA . GLY A 1 79 ? 3.029 16.062 -15.812 1 91.88 79 GLY A CA 1
ATOM 593 C C . GLY A 1 79 ? 4.023 15.844 -14.688 1 91.88 79 GLY A C 1
ATOM 594 O O . GLY A 1 79 ? 5.203 15.594 -14.938 1 91.88 79 GLY A O 1
ATOM 595 N N . LEU A 1 80 ? 3.525 15.812 -13.562 1 95.94 80 LEU A N 1
ATOM 596 C CA . LEU A 1 80 ? 4.387 15.625 -12.406 1 95.94 80 LEU A CA 1
ATOM 597 C C . LEU A 1 80 ? 4.723 14.148 -12.211 1 95.94 80 LEU A C 1
ATOM 599 O O . LEU A 1 80 ? 3.889 13.281 -12.477 1 95.94 80 LEU A O 1
ATOM 603 N N . ILE A 1 81 ? 5.934 13.891 -11.789 1 98.12 81 ILE A N 1
ATOM 604 C CA . ILE A 1 81 ? 6.418 12.547 -11.484 1 98.12 81 ILE A CA 1
ATOM 605 C C . ILE A 1 81 ? 6.359 12.305 -9.977 1 98.12 81 ILE A C 1
ATOM 607 O O . ILE A 1 81 ? 6.758 13.164 -9.188 1 98.12 81 ILE A O 1
ATOM 611 N N . ALA A 1 82 ? 5.969 11.117 -9.531 1 98.62 82 ALA A N 1
ATOM 612 C CA . ALA A 1 82 ? 5.629 10.82 -8.141 1 98.62 82 ALA A CA 1
ATOM 613 C C . ALA A 1 82 ? 6.805 11.109 -7.211 1 98.62 82 ALA A C 1
ATOM 615 O O . ALA A 1 82 ? 6.688 11.898 -6.277 1 98.62 82 ALA A O 1
ATOM 616 N N . TRP A 1 83 ? 7.977 10.461 -7.457 1 98.81 83 TRP A N 1
ATOM 617 C CA . TRP A 1 83 ? 9.086 10.633 -6.52 1 98.81 83 TRP A CA 1
ATOM 618 C C . TRP A 1 83 ? 9.57 12.078 -6.504 1 98.81 83 TRP A C 1
ATOM 620 O O . TRP A 1 83 ? 10 12.578 -5.461 1 98.81 83 TRP A O 1
ATOM 630 N N . GLN A 1 84 ? 9.484 12.742 -7.594 1 98.62 84 GLN A N 1
ATOM 631 C CA . GLN A 1 84 ? 9.883 14.148 -7.652 1 98.62 84 GLN A CA 1
ATOM 632 C C . GLN A 1 84 ? 8.945 15.023 -6.832 1 98.62 84 GLN A C 1
ATOM 634 O O . GLN A 1 84 ? 9.375 16 -6.211 1 98.62 84 GLN A O 1
ATOM 639 N N . ARG A 1 85 ? 7.668 14.656 -6.914 1 98.81 85 ARG A N 1
ATOM 640 C CA . ARG A 1 85 ? 6.703 15.406 -6.117 1 98.81 85 ARG A CA 1
ATOM 641 C C . ARG A 1 85 ? 6.973 15.227 -4.625 1 98.81 85 ARG A C 1
ATOM 643 O O . ARG A 1 85 ? 6.898 16.188 -3.861 1 98.81 85 ARG A O 1
ATOM 650 N N . VAL A 1 86 ? 7.262 13.992 -4.184 1 98.94 86 VAL A N 1
ATOM 651 C CA . VAL A 1 86 ? 7.602 13.742 -2.785 1 98.94 86 VAL A CA 1
ATOM 652 C C . VAL A 1 86 ? 8.844 14.539 -2.406 1 98.94 86 VAL A C 1
ATOM 654 O O . VAL A 1 86 ? 8.883 15.172 -1.35 1 98.94 86 VAL A O 1
ATOM 657 N N . ALA A 1 87 ? 9.883 14.523 -3.268 1 98.81 87 ALA A N 1
ATOM 658 C CA . ALA A 1 87 ? 11.062 15.359 -3.033 1 98.81 87 ALA A CA 1
ATOM 659 C C . ALA A 1 87 ? 10.672 16.828 -2.906 1 98.81 87 ALA A C 1
ATOM 661 O O . ALA A 1 87 ? 11.25 17.562 -2.1 1 98.81 87 ALA A O 1
ATOM 662 N N . GLY A 1 88 ? 9.727 17.219 -3.682 1 98.56 88 GLY A N 1
ATOM 663 C CA . GLY A 1 88 ? 9.234 18.578 -3.639 1 98.56 88 GLY A CA 1
ATOM 664 C C . GLY A 1 88 ? 8.602 18.953 -2.311 1 98.56 88 GLY A C 1
ATOM 665 O O . GLY A 1 88 ? 8.719 20.078 -1.852 1 98.56 88 GLY A O 1
ATOM 666 N N . TYR A 1 89 ? 7.855 17.984 -1.698 1 98.88 89 TYR A N 1
ATOM 667 C CA . TYR A 1 89 ? 7.305 18.266 -0.378 1 98.88 89 TYR A CA 1
ATOM 668 C C . TYR A 1 89 ? 8.406 18.625 0.612 1 98.88 89 TYR A C 1
ATOM 670 O O . TYR A 1 89 ? 8.266 19.562 1.406 1 98.88 89 TYR A O 1
ATOM 678 N N . TRP A 1 90 ? 9.5 17.891 0.58 1 98.69 90 TRP A N 1
ATOM 679 C CA . TRP A 1 90 ? 10.648 18.141 1.445 1 98.69 90 TRP A CA 1
ATOM 680 C C . TRP A 1 90 ? 11.266 19.5 1.148 1 98.69 90 TRP A C 1
ATOM 682 O O . TRP A 1 90 ? 11.508 20.297 2.062 1 98.69 90 TRP A O 1
ATOM 692 N N . ARG A 1 91 ? 11.516 19.781 -0.074 1 98.12 91 ARG A N 1
ATOM 693 C CA . ARG A 1 91 ? 12.227 21 -0.479 1 98.12 91 ARG A CA 1
ATOM 694 C C . ARG A 1 91 ? 11.398 22.234 -0.195 1 98.12 91 ARG A C 1
ATOM 696 O O . ARG A 1 91 ? 11.883 23.188 0.427 1 98.12 91 ARG A O 1
ATOM 703 N N . ASN A 1 92 ? 10.156 22.188 -0.611 1 98.06 92 ASN A N 1
ATOM 704 C CA . ASN A 1 92 ? 9.344 23.406 -0.654 1 98.06 92 ASN A CA 1
ATOM 705 C C . ASN A 1 92 ? 8.719 23.703 0.703 1 98.06 92 ASN A C 1
ATOM 707 O O . ASN A 1 92 ? 8.188 24.797 0.918 1 98.06 92 ASN A O 1
ATOM 711 N N . SER A 1 93 ? 8.789 22.75 1.631 1 98.06 93 SER A N 1
ATOM 712 C CA . SER A 1 93 ? 8.367 23.031 3 1 98.06 93 SER A CA 1
ATOM 713 C C . SER A 1 93 ? 9.523 23.578 3.834 1 98.06 93 SER A C 1
ATOM 715 O O . SER A 1 93 ? 9.32 24.047 4.953 1 98.06 93 SER A O 1
ATOM 717 N N . GLY A 1 94 ? 10.742 23.453 3.303 1 96.88 94 GLY A N 1
ATOM 718 C CA . GLY A 1 94 ? 11.93 23.875 4.035 1 96.88 94 GLY A CA 1
ATOM 719 C C . GLY A 1 94 ? 12.438 22.812 4.992 1 96.88 94 GLY A C 1
ATOM 720 O O . GLY A 1 94 ? 13.438 23.016 5.688 1 96.88 94 GLY A O 1
ATOM 721 N N . THR A 1 95 ? 11.859 21.641 4.996 1 98.25 95 THR A N 1
ATOM 722 C CA . THR A 1 95 ? 12.18 20.641 6.004 1 98.25 95 THR A CA 1
ATOM 723 C C . THR A 1 95 ? 13.367 19.797 5.555 1 98.25 95 THR A C 1
ATOM 725 O O . THR A 1 95 ? 13.961 19.078 6.363 1 98.25 95 THR A O 1
ATOM 728 N N . LEU A 1 96 ? 13.75 19.844 4.312 1 98.19 96 LEU A N 1
ATOM 729 C CA . LEU A 1 96 ? 14.883 19.062 3.816 1 98.19 96 LEU A CA 1
ATOM 730 C C . LEU A 1 96 ? 16.188 19.5 4.469 1 98.19 96 LEU A C 1
ATOM 732 O O . LEU A 1 96 ? 17.094 18.703 4.684 1 98.19 96 LEU A O 1
ATOM 736 N N . ASN A 1 97 ? 16.297 20.812 4.816 1 96.19 97 ASN A N 1
ATOM 737 C CA . ASN A 1 97 ? 17.5 21.359 5.43 1 96.19 97 ASN A CA 1
ATOM 738 C C . ASN A 1 97 ? 17.828 20.641 6.742 1 96.19 97 ASN A C 1
ATOM 740 O O . ASN A 1 97 ? 19 20.391 7.043 1 96.19 97 ASN A O 1
ATOM 744 N N . ALA A 1 98 ? 16.812 20.344 7.438 1 96.5 98 ALA A N 1
ATOM 745 C CA . ALA A 1 98 ? 16.984 19.672 8.727 1 96.5 98 ALA A CA 1
ATOM 746 C C . ALA A 1 98 ? 17.484 18.25 8.539 1 96.5 98 ALA A C 1
ATOM 748 O O . ALA A 1 98 ? 17.969 17.625 9.484 1 96.5 98 ALA A O 1
ATOM 749 N N . MET A 1 99 ? 17.406 17.75 7.328 1 97.25 99 MET A N 1
ATOM 750 C CA . MET A 1 99 ? 17.812 16.375 7.023 1 97.25 99 MET A CA 1
ATOM 751 C C . MET A 1 99 ? 19.172 16.344 6.352 1 97.25 99 MET A C 1
ATOM 753 O O . MET A 1 99 ? 19.578 15.32 5.801 1 97.25 99 MET A O 1
ATOM 757 N N . GLY A 1 100 ? 19.906 17.359 6.344 1 94.81 100 GLY A N 1
ATOM 758 C CA . GLY A 1 100 ? 21.109 17.547 5.551 1 94.81 100 GLY A CA 1
ATOM 759 C C . GLY A 1 100 ? 22.156 16.484 5.793 1 94.81 100 GLY A C 1
ATOM 760 O O . GLY A 1 100 ? 22.938 16.156 4.895 1 94.81 100 GLY A O 1
ATOM 761 N N . SER A 1 101 ? 22.219 15.891 6.961 1 95.94 101 SER A N 1
ATOM 762 C CA . SER A 1 101 ? 23.25 14.914 7.293 1 95.94 101 SER A CA 1
ATOM 763 C C . SER A 1 101 ? 22.797 13.492 6.973 1 95.94 101 SER A C 1
ATOM 765 O O . SER A 1 101 ? 23.578 12.547 7.086 1 95.94 101 SER A O 1
ATOM 767 N N . ILE A 1 102 ? 21.594 13.383 6.598 1 97.5 102 ILE A N 1
ATOM 768 C CA . ILE A 1 102 ? 21.047 12.062 6.309 1 97.5 102 ILE A CA 1
ATOM 769 C C . ILE A 1 102 ? 21.391 11.656 4.879 1 97.5 102 ILE A C 1
ATOM 771 O O . ILE A 1 102 ? 21.297 12.469 3.957 1 97.5 102 ILE A O 1
ATOM 775 N N . ALA A 1 103 ? 21.75 10.445 4.664 1 97 103 ALA A N 1
ATOM 776 C CA . ALA A 1 103 ? 22.141 9.938 3.352 1 97 103 ALA A CA 1
ATOM 777 C C . ALA A 1 103 ? 21.062 10.195 2.31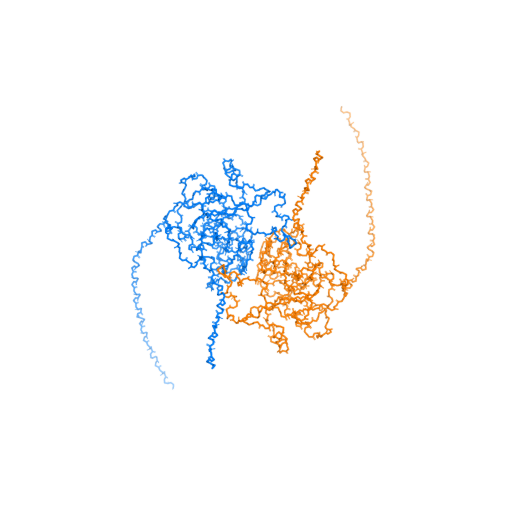2 1 97 103 ALA A C 1
ATOM 779 O O . ALA A 1 103 ? 19.891 9.906 2.547 1 97 103 ALA A O 1
ATOM 780 N N . GLY A 1 104 ? 21.422 10.766 1.162 1 97.94 104 GLY A N 1
ATOM 781 C CA . GLY A 1 104 ? 20.531 10.977 0.027 1 97.94 104 GLY A CA 1
ATOM 782 C C . GLY A 1 104 ? 19.875 12.344 0.032 1 97.94 104 GLY A C 1
ATOM 783 O O . GLY A 1 104 ? 19.328 12.781 -0.987 1 97.94 104 GLY A O 1
ATOM 784 N N . ALA A 1 105 ? 19.859 13.039 1.181 1 98.25 105 ALA A N 1
ATOM 785 C CA . ALA A 1 105 ? 19.203 14.344 1.277 1 98.25 105 ALA A CA 1
ATOM 786 C C . ALA A 1 105 ? 19.797 15.328 0.276 1 98.25 105 ALA A C 1
ATOM 788 O O . ALA A 1 105 ? 19.062 16.062 -0.388 1 98.25 105 ALA A O 1
ATOM 789 N N . SER A 1 106 ? 21.125 15.367 0.232 1 97.31 106 SER A N 1
ATOM 790 C CA . SER A 1 106 ? 21.797 16.281 -0.684 1 97.31 106 SER A CA 1
ATOM 791 C C . SER A 1 106 ? 21.422 15.984 -2.133 1 97.31 106 SER A C 1
ATOM 793 O O . SER A 1 106 ? 21.328 16.906 -2.953 1 97.31 106 SER A O 1
ATOM 795 N N . SER A 1 107 ? 21.234 14.719 -2.488 1 98.12 107 SER A N 1
ATOM 796 C CA . SER A 1 107 ? 20.828 14.336 -3.838 1 98.12 107 SER A CA 1
ATOM 797 C C . SER A 1 107 ? 19.438 14.844 -4.172 1 98.12 107 SER A C 1
ATOM 799 O O . SER A 1 107 ? 19.125 15.102 -5.336 1 98.12 107 SER A O 1
ATOM 801 N N . CYS A 1 108 ? 18.594 15.039 -3.166 1 98.31 108 CYS A N 1
ATOM 802 C CA . CYS A 1 108 ? 17.25 15.539 -3.379 1 98.31 108 CYS A CA 1
ATOM 803 C C . CYS A 1 108 ? 17.25 17.047 -3.604 1 98.31 108 CYS A C 1
ATOM 805 O O . CYS A 1 108 ? 16.234 17.625 -4.012 1 98.31 108 CYS A O 1
ATOM 807 N N . LEU A 1 109 ? 18.359 17.688 -3.338 1 96.62 109 LEU A N 1
ATOM 808 C CA . LEU A 1 109 ? 18.531 19.109 -3.637 1 96.62 109 LEU A CA 1
ATOM 809 C C . LEU A 1 109 ? 19.156 19.297 -5.016 1 96.62 109 LEU A C 1
ATOM 811 O O . LEU A 1 109 ? 19.109 20.406 -5.578 1 96.62 109 LEU A O 1
ATOM 815 N N . ALA A 1 110 ? 19.812 18.266 -5.504 1 95.31 110 ALA A N 1
ATOM 816 C CA . ALA A 1 110 ? 20.516 18.328 -6.777 1 95.31 110 ALA A CA 1
ATOM 817 C C . ALA A 1 110 ? 19.547 18.438 -7.945 1 95.31 110 ALA A C 1
ATOM 819 O O . ALA A 1 110 ? 18.391 18 -7.84 1 95.31 110 ALA A O 1
ATOM 820 N N . PRO A 1 111 ? 20.016 19.062 -9.07 1 93.88 111 PRO A N 1
ATOM 821 C CA . PRO A 1 111 ? 19.188 19.062 -10.273 1 93.88 111 PRO A CA 1
ATOM 822 C C . PRO A 1 111 ? 18.844 17.641 -10.742 1 93.88 111 PRO A C 1
ATOM 824 O O . PRO A 1 111 ? 19.656 16.734 -10.617 1 93.88 111 PRO A O 1
ATOM 827 N N . LEU A 1 112 ? 17.719 17.562 -11.344 1 92.62 112 LEU A N 1
ATOM 828 C CA . LEU A 1 112 ? 17.25 16.281 -11.836 1 92.62 112 LEU A CA 1
ATOM 829 C C . LEU A 1 112 ? 18.016 15.867 -13.094 1 92.62 112 LEU A C 1
ATOM 831 O O . LEU A 1 112 ? 18.562 16.719 -13.797 1 92.62 112 LEU A O 1
ATOM 835 N N . GLY A 1 113 ? 18.016 14.492 -13.336 1 90.94 113 GLY A N 1
ATOM 836 C CA . GLY A 1 113 ? 18.484 14.062 -14.648 1 90.94 113 GLY A CA 1
ATOM 837 C C . GLY A 1 113 ? 19.672 13.125 -14.594 1 90.94 113 GLY A C 1
ATOM 838 O O . GLY A 1 113 ? 20.016 12.492 -15.594 1 90.94 113 GLY A O 1
ATOM 839 N N . THR A 1 114 ? 20.297 13.047 -13.508 1 94.38 114 THR A N 1
ATOM 840 C CA . THR A 1 114 ? 21.375 12.078 -13.352 1 94.38 114 THR A CA 1
ATOM 841 C C . THR A 1 114 ? 20.891 10.852 -12.586 1 94.38 114 THR A C 1
ATOM 843 O O . THR A 1 114 ? 20.375 10.977 -11.469 1 94.38 114 THR A O 1
ATOM 846 N N . ARG A 1 115 ? 21.125 9.727 -13.125 1 94.44 115 ARG A N 1
ATOM 847 C CA . ARG A 1 115 ? 20.609 8.508 -12.516 1 94.44 115 ARG A CA 1
ATOM 848 C C . ARG A 1 115 ? 21.109 8.336 -11.094 1 94.44 115 ARG A C 1
ATOM 850 O O . ARG A 1 115 ? 20.375 7.906 -10.211 1 94.44 115 ARG A O 1
ATOM 857 N N . TYR A 1 116 ? 22.391 8.641 -10.891 1 94.88 116 TYR A N 1
ATOM 858 C CA . TYR A 1 116 ? 22.953 8.477 -9.555 1 94.88 116 TYR A CA 1
ATOM 859 C C . TYR A 1 116 ? 22.203 9.32 -8.531 1 94.88 116 TYR A C 1
ATOM 861 O O . TYR A 1 116 ? 21.688 8.797 -7.543 1 94.88 116 TYR A O 1
ATOM 869 N N . THR A 1 117 ? 22.141 10.578 -8.773 1 97.31 117 THR A N 1
ATOM 870 C CA . THR A 1 117 ? 21.516 11.461 -7.801 1 97.31 117 THR A CA 1
ATOM 871 C C . THR A 1 117 ? 20.016 11.18 -7.703 1 97.31 117 THR A C 1
ATOM 873 O O . THR A 1 117 ? 19.438 11.25 -6.617 1 97.31 117 THR A O 1
ATOM 876 N N . ASP A 1 118 ? 19.391 10.836 -8.844 1 98.25 118 ASP A N 1
ATOM 877 C CA . ASP A 1 118 ? 17.969 10.516 -8.828 1 98.25 118 ASP A CA 1
ATOM 878 C C . ASP A 1 118 ? 17.703 9.289 -7.961 1 98.25 118 ASP A C 1
ATOM 880 O O . ASP A 1 118 ? 16.797 9.305 -7.121 1 98.25 118 ASP A O 1
ATOM 884 N N . SER A 1 119 ? 18.5 8.211 -8.188 1 98.5 119 SER A N 1
ATOM 885 C CA . SER A 1 119 ? 18.312 6.98 -7.43 1 98.5 119 SER A CA 1
ATOM 886 C C . SER A 1 119 ? 18.625 7.184 -5.953 1 98.5 119 SER A C 1
ATOM 888 O O . SER A 1 119 ? 17.953 6.613 -5.086 1 98.5 119 SER A O 1
ATOM 890 N N . ASP A 1 120 ? 19.594 7.965 -5.68 1 98.5 120 ASP A N 1
ATOM 891 C CA . ASP A 1 120 ? 19.984 8.258 -4.301 1 98.5 120 ASP A CA 1
ATOM 892 C C . ASP A 1 120 ? 18.891 9.039 -3.582 1 98.5 120 ASP A C 1
ATOM 894 O O . ASP A 1 120 ? 18.578 8.766 -2.42 1 98.5 120 ASP A O 1
ATOM 898 N N . CYS A 1 121 ? 18.312 10.031 -4.258 1 98.75 121 CYS A N 1
ATOM 899 C CA . CYS A 1 121 ? 17.188 10.781 -3.693 1 98.75 121 CYS A CA 1
ATOM 900 C C . CYS A 1 121 ? 16 9.875 -3.441 1 98.75 121 CYS A C 1
ATOM 902 O O . CYS A 1 121 ? 15.375 9.938 -2.381 1 98.75 121 CYS A O 1
ATOM 904 N N . ARG A 1 122 ? 15.711 9 -4.391 1 98.75 122 ARG A N 1
ATOM 905 C CA . ARG A 1 122 ? 14.594 8.078 -4.223 1 98.75 122 ARG A CA 1
ATOM 906 C C . ARG A 1 122 ? 14.812 7.168 -3.018 1 98.75 122 ARG A C 1
ATOM 908 O O . ARG A 1 122 ? 13.875 6.879 -2.275 1 98.75 122 ARG A O 1
ATOM 915 N N . ALA A 1 123 ? 16.047 6.711 -2.83 1 98.62 123 ALA A N 1
ATOM 916 C CA . ALA A 1 123 ? 16.359 5.914 -1.646 1 98.62 123 ALA A CA 1
ATOM 917 C C . ALA A 1 123 ? 16.125 6.719 -0.369 1 98.62 123 ALA A C 1
ATOM 919 O O . ALA A 1 123 ? 15.617 6.188 0.622 1 98.62 123 ALA A O 1
ATOM 920 N N . PHE A 1 124 ? 16.453 8.023 -0.344 1 98.75 124 PHE A N 1
ATOM 921 C CA . PHE A 1 124 ? 16.203 8.906 0.783 1 98.75 124 PHE A CA 1
ATOM 922 C C . PHE A 1 124 ? 14.703 8.969 1.088 1 98.75 124 PHE A C 1
ATOM 924 O O . PHE A 1 124 ? 14.297 8.898 2.25 1 98.75 124 PHE A O 1
ATOM 931 N N . LEU A 1 125 ? 13.922 9.078 0.032 1 98.81 125 LEU A N 1
ATOM 932 C CA . LEU A 1 125 ? 12.477 9.227 0.193 1 98.81 125 LEU A CA 1
ATOM 933 C C . LEU A 1 125 ? 11.867 7.965 0.801 1 98.81 125 LEU A C 1
ATOM 935 O O . LEU A 1 125 ? 10.891 8.039 1.554 1 98.81 125 LEU A O 1
ATOM 939 N N . ILE A 1 126 ? 12.453 6.801 0.481 1 98.62 126 ILE A N 1
ATOM 940 C CA . ILE A 1 126 ? 11.984 5.523 0.999 1 98.62 126 ILE A CA 1
ATOM 941 C C . ILE A 1 126 ? 12.414 5.367 2.457 1 98.62 126 ILE A C 1
ATOM 943 O O . ILE A 1 126 ? 11.641 4.891 3.289 1 98.62 126 ILE A O 1
ATOM 947 N N . ASP A 1 127 ? 13.578 5.82 2.752 1 98.25 127 ASP A N 1
ATOM 948 C CA . ASP A 1 127 ? 14.195 5.551 4.047 1 98.25 127 ASP A CA 1
ATOM 949 C C . ASP A 1 127 ? 13.703 6.535 5.105 1 98.25 127 ASP A C 1
ATOM 951 O O . ASP A 1 127 ? 13.891 6.309 6.305 1 98.25 127 ASP A O 1
ATOM 955 N N . ASN A 1 128 ? 13.164 7.637 4.684 1 98.31 128 ASN A N 1
ATOM 956 C CA . ASN A 1 128 ? 12.742 8.688 5.609 1 98.31 128 ASN A CA 1
ATOM 957 C C . ASN A 1 128 ? 11.273 9.039 5.418 1 98.31 128 ASN A C 1
ATOM 959 O O . ASN A 1 128 ? 10.898 9.648 4.414 1 98.31 128 ASN A O 1
ATOM 963 N N . PRO A 1 129 ? 10.422 8.68 6.391 1 97.62 129 PRO A N 1
ATOM 964 C CA . PRO A 1 129 ? 9.008 9.031 6.266 1 97.62 129 PRO A CA 1
ATOM 965 C C . PRO A 1 129 ? 8.789 10.523 6.004 1 97.62 129 PRO A C 1
ATOM 967 O O . PRO A 1 129 ? 9.492 11.359 6.578 1 97.62 129 PRO A O 1
ATOM 970 N N . TRP A 1 130 ? 7.82 10.812 5.152 1 98.81 130 TRP A N 1
ATOM 971 C CA . TRP A 1 130 ? 7.695 12.188 4.672 1 98.81 130 TRP A CA 1
ATOM 972 C C . TRP A 1 130 ? 6.328 12.766 5.02 1 98.81 130 TRP A C 1
ATOM 974 O O . TRP A 1 130 ? 5.906 13.766 4.445 1 98.81 130 TRP A O 1
ATOM 984 N N . SER A 1 131 ? 5.574 12.133 5.914 1 98.75 131 SER A N 1
ATOM 985 C CA . SER A 1 131 ? 4.246 12.609 6.297 1 98.75 131 SER A CA 1
ATOM 986 C C . SER A 1 131 ? 4.316 14 6.918 1 98.75 131 SER A C 1
ATOM 988 O O . SER A 1 131 ? 3.473 14.852 6.641 1 98.75 131 SER A O 1
ATOM 990 N N . ALA A 1 132 ? 5.371 14.227 7.766 1 98.81 132 ALA A N 1
ATOM 991 C CA . ALA A 1 132 ? 5.484 15.523 8.43 1 98.81 132 ALA A CA 1
ATOM 992 C C . ALA A 1 132 ? 5.93 16.594 7.445 1 98.81 132 ALA A C 1
ATOM 994 O O . ALA A 1 132 ? 5.508 17.75 7.551 1 98.81 132 ALA A O 1
ATOM 995 N N . ALA A 1 133 ? 6.793 16.234 6.516 1 98.94 133 ALA A N 1
ATOM 996 C CA . ALA A 1 133 ? 7.164 17.172 5.453 1 98.94 133 ALA A CA 1
ATOM 997 C C . ALA A 1 133 ? 5.953 17.547 4.613 1 98.94 133 ALA A C 1
ATOM 999 O O . ALA A 1 133 ? 5.816 18.703 4.199 1 98.94 133 ALA A O 1
ATOM 1000 N N . PHE A 1 134 ? 5.09 16.594 4.371 1 99 134 PHE A N 1
ATOM 1001 C CA . PHE A 1 134 ? 3.879 16.844 3.598 1 99 134 PHE A CA 1
ATOM 1002 C C . PHE A 1 134 ? 2.973 17.844 4.32 1 99 134 PHE A C 1
ATOM 1004 O O . PHE A 1 134 ? 2.48 18.797 3.715 1 99 134 PHE A O 1
ATOM 1011 N N . ILE A 1 135 ? 2.709 17.594 5.602 1 98.94 135 ILE A N 1
ATOM 1012 C CA . ILE A 1 135 ? 1.884 18.516 6.379 1 98.94 135 ILE A CA 1
ATOM 1013 C C . ILE A 1 135 ? 2.51 19.906 6.367 1 98.94 135 ILE A C 1
ATOM 1015 O O . ILE A 1 135 ? 1.814 20.906 6.156 1 98.94 135 ILE A O 1
ATOM 1019 N N . SER A 1 136 ? 3.832 19.969 6.621 1 98.94 136 SER A N 1
ATOM 1020 C CA . SER A 1 136 ? 4.535 21.25 6.582 1 98.94 136 SER A CA 1
ATOM 1021 C C . SER A 1 136 ? 4.348 21.938 5.23 1 98.94 136 SER A C 1
ATOM 1023 O O . SER A 1 136 ? 4.117 23.141 5.172 1 98.94 136 SER A O 1
ATOM 1025 N N . TRP A 1 137 ? 4.449 21.203 4.184 1 98.94 137 TRP A N 1
ATOM 1026 C CA . TRP A 1 137 ? 4.27 21.75 2.842 1 98.94 137 TRP A CA 1
ATOM 1027 C C . TRP A 1 137 ? 2.863 22.312 2.662 1 98.94 137 TRP A C 1
ATOM 1029 O O . TRP A 1 137 ? 2.689 23.406 2.123 1 98.94 137 TRP A O 1
ATOM 1039 N N . VAL A 1 138 ? 1.824 21.562 3.088 1 98.94 138 VAL A N 1
ATOM 1040 C CA . VAL A 1 138 ? 0.44 22.016 3 1 98.94 138 VAL A CA 1
ATOM 1041 C C . VAL A 1 138 ? 0.288 23.359 3.717 1 98.94 138 VAL A C 1
ATOM 1043 O O . VAL A 1 138 ? -0.353 24.281 3.199 1 98.94 138 VAL A O 1
ATOM 1046 N N . MET A 1 139 ? 0.899 23.469 4.867 1 98.81 139 MET A N 1
ATOM 1047 C CA . MET A 1 139 ? 0.778 24.688 5.664 1 98.81 139 MET A CA 1
ATOM 1048 C C . MET A 1 139 ? 1.455 25.859 4.965 1 98.81 139 MET A C 1
ATOM 1050 O O . MET A 1 139 ? 0.902 26.953 4.914 1 98.81 139 MET A O 1
ATOM 1054 N N . VAL A 1 140 ? 2.643 25.609 4.453 1 98.44 140 VAL A N 1
ATOM 1055 C CA . VAL A 1 140 ? 3.365 26.656 3.742 1 98.44 140 VAL A CA 1
ATOM 1056 C C . VAL A 1 140 ? 2.578 27.078 2.504 1 98.44 140 VAL A C 1
ATOM 1058 O O . VAL A 1 140 ? 2.367 28.266 2.271 1 98.44 140 VAL A O 1
ATOM 1061 N N . GLN A 1 141 ? 2.104 26.125 1.696 1 98.19 141 GLN A N 1
ATOM 1062 C CA . GLN A 1 141 ? 1.374 26.391 0.461 1 98.19 141 GLN A CA 1
ATOM 1063 C C . GLN A 1 141 ? 0.078 27.156 0.741 1 98.19 141 GLN A C 1
ATOM 1065 O O . GLN A 1 141 ? -0.361 27.969 -0.075 1 98.19 141 GLN A O 1
ATOM 1070 N N . SER A 1 142 ? -0.492 26.906 1.904 1 98.31 142 SER A N 1
ATOM 1071 C CA . SER A 1 142 ? -1.771 27.516 2.262 1 98.31 142 SER A CA 1
ATOM 1072 C C . SER A 1 142 ? -1.571 28.859 2.941 1 98.31 142 SER A C 1
ATOM 1074 O O . SER A 1 142 ? -2.541 29.562 3.238 1 98.31 142 SER A O 1
ATOM 1076 N N . GLY A 1 143 ? -0.367 29.219 3.264 1 97.56 143 GLY A N 1
ATOM 1077 C CA . GLY A 1 143 ? -0.059 30.5 3.869 1 97.56 143 GLY A CA 1
ATOM 1078 C C . GLY A 1 143 ? -0.372 30.547 5.352 1 97.56 143 GLY A C 1
ATOM 1079 O O . GLY A 1 143 ? -0.78 31.594 5.871 1 97.56 143 GLY A O 1
ATOM 1080 N N . VAL A 1 144 ? -0.234 29.469 6.043 1 97.94 144 VAL A N 1
ATOM 1081 C CA . VAL A 1 144 ? -0.512 29.438 7.477 1 97.94 144 VAL A CA 1
ATOM 1082 C C . VAL A 1 144 ? 0.566 30.219 8.227 1 97.94 144 VAL A C 1
ATOM 1084 O O . VAL A 1 144 ? 1.743 29.844 8.188 1 97.94 144 VAL A O 1
ATOM 1087 N N . PRO A 1 145 ? 0.205 31.25 8.938 1 96.56 145 PRO A N 1
ATOM 1088 C CA . PRO A 1 145 ? 1.229 32.062 9.617 1 96.56 145 PRO A CA 1
ATOM 1089 C C . PRO A 1 145 ? 1.815 31.328 10.836 1 96.56 145 PRO A C 1
ATOM 1091 O O . PRO A 1 145 ? 1.077 30.734 11.617 1 96.56 145 PRO A O 1
ATOM 1094 N N . GLY A 1 146 ? 3.09 31.391 10.992 1 95.56 146 GLY A N 1
ATOM 1095 C CA . GLY A 1 146 ? 3.758 30.984 12.219 1 95.56 146 GLY A CA 1
ATOM 1096 C C . GLY A 1 146 ? 3.777 29.469 12.422 1 95.56 146 GLY A C 1
ATOM 1097 O O . GLY A 1 146 ? 4.07 29 13.516 1 95.56 146 GLY A O 1
ATOM 1098 N N . PHE A 1 147 ? 3.309 28.688 11.5 1 97.62 147 PHE A N 1
ATOM 1099 C CA . PHE A 1 147 ? 3.367 27.234 11.641 1 97.62 147 PHE A CA 1
ATOM 1100 C C . PHE A 1 147 ? 4.812 26.766 11.75 1 97.62 147 PHE A C 1
ATOM 1102 O O . PHE A 1 147 ? 5.668 27.188 10.969 1 97.62 147 PHE A O 1
ATOM 1109 N N . ASN A 1 148 ? 5.102 25.875 12.695 1 96.62 148 ASN A N 1
ATOM 1110 C CA . ASN A 1 148 ? 6.426 25.312 12.906 1 96.62 148 ASN A CA 1
ATOM 1111 C C . ASN A 1 148 ? 6.691 24.141 11.977 1 96.62 148 ASN A C 1
ATOM 1113 O O . ASN A 1 148 ? 6.582 22.984 12.383 1 96.62 148 ASN A O 1
ATOM 1117 N N . THR A 1 149 ? 7.152 24.406 10.781 1 98.06 149 THR A N 1
ATOM 1118 C CA . THR A 1 149 ? 7.469 23.328 9.852 1 98.06 149 THR A CA 1
ATOM 1119 C C . THR A 1 149 ? 8.555 22.422 10.422 1 98.06 149 THR A C 1
ATOM 1121 O O . THR A 1 149 ? 9.492 22.891 11.07 1 98.06 149 THR A O 1
ATOM 1124 N N . SER A 1 150 ? 8.391 21.109 10.242 1 98.12 150 SER A N 1
ATOM 1125 C CA . SER A 1 150 ? 9.32 20.141 10.82 1 98.12 150 SER A CA 1
ATOM 1126 C C . SER A 1 150 ? 9.242 18.797 10.117 1 98.12 150 SER A C 1
ATOM 1128 O O . SER A 1 150 ? 8.18 18.406 9.617 1 98.12 150 SER A O 1
ATOM 1130 N N . PRO A 1 151 ? 10.383 18.078 10.047 1 97.69 151 PRO A N 1
ATOM 1131 C CA . PRO A 1 151 ? 10.336 16.703 9.555 1 97.69 151 PRO A CA 1
ATOM 1132 C C . PRO A 1 151 ? 9.695 15.742 10.555 1 97.69 151 PRO A C 1
ATOM 1134 O O . PRO A 1 151 ? 9.562 14.555 10.266 1 97.69 151 PRO A O 1
ATOM 1137 N N . ARG A 1 152 ? 9.258 16.266 11.695 1 97.5 152 ARG A N 1
ATOM 1138 C CA . ARG A 1 152 ? 8.641 15.469 12.75 1 97.5 152 ARG A CA 1
ATOM 1139 C C . ARG A 1 152 ? 7.301 16.047 13.172 1 97.5 152 ARG A C 1
ATOM 1141 O O . ARG A 1 152 ? 7.219 17.219 13.547 1 97.5 152 ARG A O 1
ATOM 1148 N N . HIS A 1 153 ? 6.312 15.203 13.25 1 98 153 HIS A N 1
ATOM 1149 C CA . HIS A 1 153 ? 4.984 15.656 13.648 1 98 153 HIS A CA 1
ATOM 1150 C C . HIS A 1 153 ? 4.98 16.172 15.086 1 98 153 HIS A C 1
ATOM 1152 O O . HIS A 1 153 ? 4.277 17.125 15.406 1 98 153 HIS A O 1
ATOM 1158 N N . ILE A 1 154 ? 5.777 15.547 15.93 1 97 154 ILE A N 1
ATOM 1159 C CA . ILE A 1 154 ? 5.754 15.836 17.359 1 97 154 ILE A CA 1
ATOM 1160 C C . ILE A 1 154 ? 6.152 17.281 17.609 1 97 154 ILE A C 1
ATOM 1162 O O . ILE A 1 154 ? 5.746 17.891 18.594 1 97 154 ILE A O 1
ATOM 1166 N N . ASP A 1 155 ? 6.879 17.922 16.703 1 97.06 155 ASP A N 1
ATOM 1167 C CA . ASP A 1 155 ? 7.344 19.297 16.859 1 97.06 155 ASP A CA 1
ATOM 1168 C C . ASP A 1 155 ? 6.184 20.281 16.766 1 97.06 155 ASP A C 1
ATOM 1170 O O . ASP A 1 155 ? 6.09 21.219 17.562 1 97.06 155 ASP A O 1
ATOM 1174 N N . TYR A 1 156 ? 5.309 20.125 15.797 1 96.25 156 TYR A N 1
ATOM 1175 C CA . TYR A 1 156 ? 4.211 21.078 15.727 1 96.25 156 TYR A CA 1
ATOM 1176 C C . TYR A 1 156 ? 3.09 20.688 16.688 1 96.25 156 TYR A C 1
ATOM 1178 O O . TYR A 1 156 ? 2.25 21.531 17.031 1 96.25 156 TYR A O 1
ATOM 1186 N N . ILE A 1 157 ? 2.98 19.406 17.141 1 98.06 157 ILE A N 1
ATOM 1187 C CA . ILE A 1 157 ? 2.104 19.062 18.25 1 98.06 157 ILE A CA 1
ATOM 1188 C C . ILE A 1 157 ? 2.562 19.797 19.516 1 98.06 157 ILE A C 1
ATOM 1190 O O . ILE A 1 157 ? 1.75 20.406 20.219 1 98.06 157 ILE A O 1
ATOM 1194 N N . ARG A 1 158 ? 3.863 19.719 19.766 1 97.25 158 ARG A N 1
ATOM 1195 C CA . ARG A 1 158 ? 4.449 20.406 20.922 1 97.25 158 ARG A CA 1
ATOM 1196 C C . ARG A 1 158 ? 4.211 21.922 20.828 1 97.25 158 ARG A C 1
ATOM 1198 O O . ARG A 1 158 ? 3.889 22.547 21.844 1 97.25 158 ARG A O 1
ATOM 1205 N N . ALA A 1 159 ? 4.418 22.469 19.641 1 97.25 159 ALA A N 1
ATOM 1206 C CA . ALA A 1 159 ? 4.195 23.906 19.469 1 97.25 159 ALA A CA 1
ATOM 1207 C C . ALA A 1 159 ? 2.764 24.297 19.828 1 97.25 159 ALA A C 1
ATOM 1209 O O . ALA A 1 159 ? 2.535 25.312 20.484 1 97.25 159 ALA A O 1
ATOM 1210 N N . ALA A 1 160 ? 1.803 23.5 19.406 1 98.06 160 ALA A N 1
ATOM 1211 C CA . ALA A 1 160 ? 0.402 23.766 19.719 1 98.06 160 ALA A CA 1
ATOM 1212 C C . ALA A 1 160 ? 0.157 23.641 21.234 1 98.06 160 ALA A C 1
ATOM 1214 O O . ALA A 1 160 ? -0.588 24.453 21.797 1 98.06 160 ALA A O 1
ATOM 1215 N N . TYR A 1 161 ? 0.737 22.609 21.797 1 97.69 161 TYR A N 1
ATOM 1216 C CA . TYR A 1 161 ? 0.635 22.438 23.25 1 97.69 161 TYR A CA 1
ATOM 1217 C C . TYR A 1 161 ? 1.166 23.656 23.984 1 97.69 161 TYR A C 1
ATOM 1219 O O . TYR A 1 161 ? 0.523 24.156 24.906 1 97.69 161 TYR A O 1
ATOM 1227 N N . GLN A 1 162 ? 2.312 24.141 23.625 1 96.94 162 GLN A N 1
ATOM 1228 C CA . GLN A 1 162 ? 2.986 25.25 24.281 1 96.94 162 GLN A CA 1
ATOM 1229 C C . GLN A 1 162 ? 2.199 26.547 24.109 1 96.94 162 GLN A C 1
ATOM 1231 O O . GLN A 1 162 ? 2.254 27.438 24.969 1 96.94 162 GLN A O 1
ATOM 1236 N N . GLY A 1 163 ? 1.48 26.625 22.984 1 96.44 163 GLY A N 1
ATOM 1237 C CA . GLY A 1 163 ? 0.672 27.812 22.734 1 96.44 163 GLY A CA 1
ATOM 1238 C C . GLY A 1 163 ? -0.545 27.906 23.641 1 96.44 163 GLY A C 1
ATOM 1239 O O . GLY A 1 163 ? -1.16 28.969 23.75 1 96.44 163 GLY A O 1
ATOM 1240 N N . GLY A 1 164 ? -0.938 26.766 24.281 1 95.56 164 GLY A N 1
ATOM 1241 C CA . GLY A 1 164 ? -2.074 26.766 25.188 1 95.56 164 GLY A CA 1
ATOM 1242 C C . GLY A 1 164 ? -3.406 26.906 24.469 1 95.56 164 GLY A C 1
ATOM 1243 O O . GLY A 1 164 ? -3.479 26.766 23.25 1 95.56 164 GLY A O 1
ATOM 1244 N N . PRO A 1 165 ? -4.434 27.203 25.203 1 94.06 165 PRO A N 1
ATOM 1245 C CA . PRO A 1 165 ? -5.781 27.281 24.641 1 94.06 165 PRO A CA 1
ATOM 1246 C C . PRO A 1 165 ? -5.926 28.406 23.609 1 94.06 165 PRO A C 1
ATOM 1248 O O . PRO A 1 165 ? -6.801 28.344 22.734 1 94.06 165 PRO A O 1
ATOM 1251 N N . SER A 1 166 ? -5.039 29.422 23.672 1 93.75 166 SER A N 1
ATOM 1252 C CA . SER A 1 166 ? -5.082 30.531 22.734 1 93.75 166 SER A CA 1
ATOM 1253 C C . SER A 1 166 ? -3.961 30.422 21.703 1 93.75 166 SER A C 1
ATOM 1255 O O . SER A 1 166 ? -3.588 31.422 21.078 1 93.75 166 SER A O 1
ATOM 1257 N N . GLY A 1 167 ? -3.5 29.281 21.594 1 94.62 167 GLY A N 1
ATOM 1258 C CA . GLY A 1 167 ? -2.402 29.078 20.672 1 94.62 167 GLY A CA 1
ATOM 1259 C C . GLY A 1 167 ? -2.77 29.391 19.234 1 94.62 167 GLY A C 1
ATOM 1260 O O . GLY A 1 167 ? -3.895 29.125 18.797 1 94.62 167 GLY A O 1
ATOM 1261 N N . VAL A 1 168 ? -1.829 29.969 18.484 1 95.44 168 VAL A N 1
ATOM 1262 C CA . VAL A 1 168 ? -1.933 30.281 17.062 1 95.44 168 VAL A CA 1
ATOM 1263 C C . VAL A 1 168 ? -0.719 29.719 16.328 1 95.44 168 VAL A C 1
ATOM 1265 O O . VAL A 1 168 ? 0.418 29.875 16.766 1 95.44 168 VAL A O 1
ATOM 1268 N N . PRO A 1 169 ? -0.75 28.984 15.242 1 97.94 169 PRO A N 1
ATOM 1269 C CA . PRO A 1 169 ? -1.963 28.875 14.43 1 97.94 169 PRO A CA 1
ATOM 1270 C C . PRO A 1 169 ? -2.857 27.703 14.852 1 97.94 169 PRO A C 1
ATOM 1272 O O . PRO A 1 169 ? -3.963 27.547 14.328 1 97.94 169 PRO A O 1
ATOM 1275 N N . TYR A 1 170 ? -2.377 26.875 15.75 1 98.56 170 TYR A N 1
ATOM 1276 C CA . TYR A 1 170 ? -3.133 25.719 16.219 1 98.56 170 TYR A CA 1
ATOM 1277 C C . TYR A 1 170 ? -3.15 25.656 17.734 1 98.56 170 TYR A C 1
ATOM 1279 O O . TYR A 1 170 ? -2.191 26.062 18.391 1 98.56 170 TYR A O 1
ATOM 1287 N N . ARG A 1 171 ? -4.184 25.141 18.312 1 98.31 171 ARG A N 1
ATOM 1288 C CA . ARG A 1 171 ? -4.219 24.719 19.703 1 98.31 171 ARG A CA 1
ATOM 1289 C C . ARG A 1 171 ? -4.434 23.219 19.812 1 98.31 171 ARG A C 1
ATOM 1291 O O . ARG A 1 171 ? -5.074 22.609 18.953 1 98.31 171 ARG A O 1
ATOM 1298 N N . LEU A 1 172 ? -3.877 22.625 20.844 1 98.5 172 LEU A N 1
ATOM 1299 C CA . LEU A 1 172 ? -3.994 21.188 21.078 1 98.5 172 LEU A CA 1
ATOM 1300 C C . LEU A 1 172 ? -5.238 20.891 21.922 1 98.5 172 LEU A C 1
ATOM 1302 O O . LEU A 1 172 ? -5.438 21.469 22.984 1 98.5 172 LEU A O 1
ATOM 1306 N N . VAL A 1 173 ? -6.098 20 21.438 1 98.38 173 VAL A N 1
ATOM 1307 C CA . VAL A 1 173 ? -7.277 19.594 22.188 1 98.38 173 VAL A CA 1
ATOM 1308 C C . VAL A 1 173 ? -7.434 18.078 22.141 1 98.38 173 VAL A C 1
ATOM 1310 O O . VAL A 1 173 ? -6.734 17.391 21.375 1 98.38 173 VAL A O 1
ATOM 1313 N N . ASP A 1 174 ? -8.297 17.516 22.969 1 98 174 ASP A N 1
ATOM 1314 C CA . ASP A 1 174 ? -8.578 16.078 23.062 1 98 174 ASP A CA 1
ATOM 1315 C C . ASP A 1 174 ? -9.492 15.625 21.922 1 98 174 ASP A C 1
ATOM 1317 O O . ASP A 1 174 ? -10.641 16.062 21.828 1 98 174 ASP A O 1
ATOM 1321 N N . PRO A 1 175 ? -9.016 14.711 21.125 1 97.94 175 PRO A N 1
ATOM 1322 C CA . PRO A 1 175 ? -9.852 14.242 20.031 1 97.94 175 PRO A CA 1
ATOM 1323 C C . PRO A 1 175 ? -11.117 13.531 20.5 1 97.94 175 PRO A C 1
ATOM 1325 O O . PRO A 1 175 ? -12.086 13.422 19.75 1 97.94 175 PRO A O 1
ATOM 1328 N N . ALA A 1 176 ? -11.172 13.086 21.719 1 96.12 176 ALA A N 1
ATOM 1329 C CA . ALA A 1 176 ? -12.32 12.359 22.25 1 96.12 176 ALA A CA 1
ATOM 1330 C C . ALA A 1 176 ? -13.469 13.312 22.578 1 96.12 176 ALA A C 1
ATOM 1332 O O . ALA A 1 176 ? -14.625 12.891 22.688 1 96.12 176 ALA A O 1
ATOM 1333 N N . THR A 1 177 ? -13.148 14.578 22.75 1 96.94 177 THR A N 1
ATOM 1334 C CA . THR A 1 177 ? -14.18 15.461 23.266 1 96.94 177 THR A CA 1
ATOM 1335 C C . THR A 1 177 ? -14.398 16.641 22.328 1 96.94 177 THR A C 1
ATOM 1337 O O . THR A 1 177 ? -15.328 17.438 22.531 1 96.94 177 THR A O 1
ATOM 1340 N N . ALA A 1 178 ? -13.57 16.812 21.375 1 97.69 178 ALA A N 1
ATOM 1341 C CA . ALA A 1 178 ? -13.711 17.938 20.453 1 97.69 178 ALA A CA 1
ATOM 1342 C C . ALA A 1 178 ? -14.172 17.469 19.078 1 97.69 178 ALA A C 1
ATOM 1344 O O . ALA A 1 178 ? -13.789 16.375 18.625 1 97.69 178 ALA A O 1
ATOM 1345 N N . LYS A 1 179 ? -14.953 18.312 18.406 1 97.75 179 LYS A N 1
ATOM 1346 C CA . LYS A 1 179 ? -15.398 18.016 17.047 1 97.75 179 LYS A CA 1
ATOM 1347 C C . LYS A 1 179 ? -14.406 18.547 16.031 1 97.75 179 LYS A C 1
ATOM 1349 O O . LYS A 1 179 ? -14.109 19.734 15.984 1 97.75 179 LYS A O 1
ATOM 1354 N N . PRO A 1 180 ? -13.914 17.688 15.211 1 98.38 180 PRO A N 1
ATOM 1355 C CA . PRO A 1 180 ? -12.977 18.141 14.18 1 98.38 180 PRO A CA 1
ATOM 1356 C C . PRO A 1 180 ? -13.664 18.953 13.086 1 98.38 180 PRO A C 1
ATOM 1358 O O . PRO A 1 180 ? -14.844 18.75 12.805 1 98.38 180 PRO A O 1
ATOM 1361 N N . ALA A 1 181 ? -12.938 19.828 12.492 1 97.75 181 ALA A N 1
ATOM 1362 C CA . ALA A 1 181 ? -13.406 20.672 11.383 1 97.75 181 ALA A CA 1
ATOM 1363 C C . ALA A 1 181 ? -12.336 20.781 10.297 1 97.75 181 ALA A C 1
ATOM 1365 O O . ALA A 1 181 ? -11.141 20.625 10.57 1 97.75 181 ALA A O 1
ATOM 1366 N N . PRO A 1 182 ? -12.812 21.078 9.031 1 98.31 182 PRO A N 1
ATOM 1367 C CA . PRO A 1 182 ? -11.82 21.25 7.969 1 98.31 182 PRO A CA 1
ATOM 1368 C C . PRO A 1 182 ? -10.727 22.25 8.336 1 98.31 182 PRO A C 1
ATOM 1370 O O . PRO A 1 182 ? -11.016 23.312 8.891 1 98.31 182 PRO A O 1
ATOM 1373 N N . GLY A 1 183 ? -9.508 21.875 8.055 1 98.62 183 GLY A N 1
ATOM 1374 C CA . GLY A 1 183 ? -8.359 22.688 8.422 1 98.62 183 GLY A CA 1
ATOM 1375 C C . GLY A 1 183 ? -7.637 22.188 9.656 1 98.62 183 GLY A C 1
ATOM 1376 O O . GLY A 1 183 ? -6.469 22.516 9.867 1 98.62 183 GLY A O 1
ATOM 1377 N N . ASP A 1 184 ? -8.305 21.422 10.492 1 98.81 184 ASP A N 1
ATOM 1378 C CA . ASP A 1 184 ? -7.68 20.812 11.664 1 98.81 184 ASP A CA 1
ATOM 1379 C C . ASP A 1 184 ? -6.715 19.703 11.266 1 98.81 184 ASP A C 1
ATOM 1381 O O . ASP A 1 184 ? -6.719 19.25 10.109 1 98.81 184 ASP A O 1
ATOM 1385 N N . LEU A 1 185 ? -5.828 19.344 12.219 1 98.94 185 LEU A N 1
ATOM 1386 C CA . LEU A 1 185 ? -4.977 18.172 12.086 1 98.94 185 LEU A CA 1
ATOM 1387 C C . LEU A 1 185 ? -5.324 17.125 13.141 1 98.94 185 LEU A C 1
ATOM 1389 O O . LEU A 1 185 ? -5.402 17.438 14.328 1 98.94 185 LEU A O 1
ATOM 1393 N N . LEU A 1 186 ? -5.652 15.906 12.695 1 98.88 186 LEU A N 1
ATOM 1394 C CA . LEU A 1 186 ? -5.793 14.773 13.617 1 98.88 186 LEU A CA 1
ATOM 1395 C C . LEU A 1 186 ? -4.527 13.922 13.625 1 98.88 186 LEU A C 1
ATOM 1397 O O . LEU A 1 186 ? -4.016 13.555 12.562 1 98.88 186 LEU A O 1
ATOM 1401 N N . CYS A 1 187 ? -4.016 13.625 14.844 1 98.44 187 CYS A N 1
ATOM 1402 C CA . CYS A 1 187 ? -2.705 13 14.969 1 98.44 187 CYS A CA 1
ATOM 1403 C C . CYS A 1 187 ? -2.773 11.758 15.836 1 98.44 187 CYS A C 1
ATOM 1405 O O . CYS A 1 187 ? -3.59 11.68 16.75 1 98.44 187 CYS A O 1
ATOM 1407 N N . PHE A 1 188 ? -1.963 10.766 15.539 1 96.25 188 PHE A N 1
ATOM 1408 C CA . PHE A 1 188 ? -1.857 9.57 16.375 1 96.25 188 PHE A CA 1
ATOM 1409 C C . PHE A 1 188 ? -0.399 9.25 16.672 1 96.25 188 PHE A C 1
ATOM 1411 O O . PHE A 1 188 ? 0.503 9.727 15.984 1 96.25 188 PHE A O 1
ATOM 1418 N N . LEU A 1 189 ? -0.236 8.57 17.781 1 93.94 189 LEU A N 1
ATOM 1419 C CA . LEU A 1 189 ? 1.082 8.117 18.219 1 93.94 189 LEU A CA 1
ATOM 1420 C C . LEU A 1 189 ? 1.393 6.73 17.672 1 93.94 189 LEU A C 1
ATOM 1422 O O . LEU A 1 189 ? 0.5 5.887 17.562 1 93.94 189 LEU A O 1
ATOM 1426 N N . ARG A 1 190 ? 2.674 6.535 17.312 1 88.62 190 ARG A N 1
ATOM 1427 C CA . ARG A 1 190 ? 3.098 5.266 16.734 1 88.62 190 ARG A CA 1
ATOM 1428 C C . ARG A 1 190 ? 4.195 4.621 17.562 1 88.62 190 ARG A C 1
ATOM 1430 O O . ARG A 1 190 ? 4.832 5.285 18.391 1 88.62 190 ARG A O 1
ATOM 1437 N N . ASP A 1 191 ? 4.414 3.275 17.328 1 79.44 191 ASP A N 1
ATOM 1438 C CA . ASP A 1 191 ? 5.52 2.484 17.859 1 79.44 191 ASP A CA 1
ATOM 1439 C C . ASP A 1 191 ? 5.57 2.557 19.375 1 79.44 191 ASP A C 1
ATOM 1441 O O . ASP A 1 191 ? 6.629 2.809 19.953 1 79.44 191 ASP A O 1
ATOM 1445 N N . ARG A 1 192 ? 4.379 2.414 19.906 1 75.56 192 ARG A N 1
ATOM 1446 C CA . ARG A 1 192 ? 4.305 2.387 21.359 1 75.56 192 ARG A CA 1
ATOM 1447 C C . ARG A 1 192 ? 3.695 1.078 21.859 1 75.56 192 ARG A C 1
ATOM 1449 O O . ARG A 1 192 ? 2.838 0.495 21.188 1 75.56 192 ARG A O 1
ATOM 1456 N N . SER A 1 193 ? 4.195 0.731 22.922 1 67.94 193 SER A N 1
ATOM 1457 C CA . SER A 1 193 ? 3.713 -0.517 23.516 1 67.94 193 SER A CA 1
ATOM 1458 C C . SER A 1 193 ? 2.34 -0.333 24.156 1 67.94 193 SER A C 1
ATOM 1460 O O . SER A 1 193 ? 1.585 -1.296 24.297 1 67.94 193 SER A O 1
ATOM 1462 N N . THR A 1 194 ? 2.039 0.863 24.547 1 72.12 194 THR A N 1
ATOM 1463 C CA . THR A 1 194 ? 0.758 1.13 25.188 1 72.12 194 THR A CA 1
ATOM 1464 C C . THR A 1 194 ? 0.083 2.35 24.562 1 72.12 194 THR A C 1
ATOM 1466 O O . THR A 1 194 ? 0.757 3.246 24.047 1 72.12 194 THR A O 1
ATOM 1469 N N . THR A 1 195 ? -1.259 2.17 24.578 1 78.12 195 THR A N 1
ATOM 1470 C CA . THR A 1 195 ? -2.033 3.332 24.156 1 78.12 195 THR A CA 1
ATOM 1471 C C . THR A 1 195 ? -1.969 4.434 25.219 1 78.12 195 THR A C 1
ATOM 1473 O O . THR A 1 195 ? -2.213 4.184 26.391 1 78.12 195 THR A O 1
ATOM 1476 N N . LEU A 1 196 ? -1.649 5.605 24.812 1 80.38 196 LEU A N 1
ATOM 1477 C CA . LEU A 1 196 ? -1.497 6.719 25.75 1 80.38 196 LEU A CA 1
ATOM 1478 C C . LEU A 1 196 ? -2.697 7.656 25.672 1 80.38 196 LEU A C 1
ATOM 1480 O O . LEU A 1 196 ? -3.1 8.242 26.688 1 80.38 196 LEU A O 1
ATOM 1484 N N . SER A 1 197 ? -3.24 7.777 24.547 1 89.19 197 SER A N 1
ATOM 1485 C CA . SER A 1 197 ? -4.344 8.703 24.312 1 89.19 197 SER A CA 1
ATOM 1486 C C . SER A 1 197 ? -3.926 10.141 24.609 1 89.19 197 SER A C 1
ATOM 1488 O O . SER A 1 197 ? -2.734 10.43 24.75 1 89.19 197 SER A O 1
ATOM 1490 N N . TYR A 1 198 ? -4.891 11.023 24.672 1 95.06 198 TYR A N 1
ATOM 1491 C CA . TYR A 1 198 ? -4.652 12.453 24.859 1 95.06 198 TYR A CA 1
ATOM 1492 C C . TYR A 1 198 ? -3.988 12.719 26.203 1 95.06 198 TYR A C 1
ATOM 1494 O O . TYR A 1 198 ? -3.008 13.461 26.281 1 95.06 198 TYR A O 1
ATOM 1502 N N . SER A 1 199 ? -4.523 12.156 27.281 1 94.44 199 SER A N 1
ATOM 1503 C CA . SER A 1 199 ? -4.02 12.406 28.625 1 94.44 199 SER A CA 1
ATOM 1504 C C . SER A 1 199 ? -2.553 12.008 28.75 1 94.44 199 SER A C 1
ATOM 1506 O O . SER A 1 199 ? -1.757 12.734 29.359 1 94.44 199 SER A O 1
ATOM 1508 N N . GLY A 1 200 ? -2.273 10.836 28.203 1 92.94 200 GLY A N 1
ATOM 1509 C CA . GLY A 1 200 ? -0.888 10.391 28.234 1 92.94 200 GLY A CA 1
ATOM 1510 C C . GLY A 1 200 ? 0.038 11.289 27.422 1 92.94 200 GLY A C 1
ATOM 1511 O O . GLY A 1 200 ? 1.169 11.547 27.844 1 92.94 200 GLY A O 1
ATOM 1512 N N . LEU A 1 201 ? -0.364 11.773 26.328 1 95.44 201 LEU A N 1
ATOM 1513 C CA . LEU A 1 201 ? 0.417 12.68 25.5 1 95.44 201 LEU A CA 1
ATOM 1514 C C . LEU A 1 201 ? 0.684 13.992 26.234 1 95.44 201 LEU A C 1
ATOM 1516 O O . LEU A 1 201 ? 1.825 14.453 26.297 1 95.44 201 LEU A O 1
ATOM 1520 N N . VAL A 1 202 ? -0.338 14.578 26.828 1 96.5 202 VAL A N 1
ATOM 1521 C CA . VAL A 1 202 ? -0.226 15.859 27.516 1 96.5 202 VAL A CA 1
ATOM 1522 C C . VAL A 1 202 ? 0.742 15.734 28.688 1 96.5 202 VAL A C 1
ATOM 1524 O O . VAL A 1 202 ? 1.557 16.625 28.938 1 96.5 202 VAL A O 1
ATOM 1527 N N . GLN A 1 203 ? 0.651 14.625 29.375 1 94.88 203 GLN A N 1
ATOM 1528 C CA . GLN A 1 203 ? 1.572 14.391 30.484 1 94.88 203 GLN A CA 1
ATOM 1529 C C . GLN A 1 203 ? 3.018 14.336 30 1 94.88 203 GLN A C 1
ATOM 1531 O O . GLN A 1 203 ? 3.908 14.93 30.609 1 94.88 203 GLN A O 1
ATOM 1536 N N . ALA A 1 204 ? 3.168 13.625 28.922 1 93.75 204 ALA A N 1
ATOM 1537 C CA . ALA A 1 204 ? 4.512 13.461 28.391 1 93.75 204 ALA A CA 1
ATOM 1538 C C . ALA A 1 204 ? 5.051 14.789 27.844 1 93.75 204 ALA A C 1
ATOM 1540 O O . ALA A 1 204 ? 6.242 15.078 27.984 1 93.75 204 ALA A O 1
ATOM 1541 N N . LEU A 1 205 ? 4.262 15.555 27.203 1 95.19 205 LEU A N 1
ATOM 1542 C CA . LEU A 1 205 ? 4.652 16.875 26.719 1 95.19 205 LEU A CA 1
ATOM 1543 C C . LEU A 1 205 ? 5.047 17.781 27.875 1 95.19 205 LEU A C 1
ATOM 1545 O O . LEU A 1 205 ? 6.031 18.516 27.781 1 95.19 205 LEU A O 1
ATOM 1549 N N . GLY A 1 206 ? 4.301 17.75 28.922 1 93.94 206 GLY A N 1
ATOM 1550 C CA . GLY A 1 206 ? 4.559 18.578 30.094 1 93.94 206 GLY A CA 1
ATOM 1551 C C . GLY A 1 206 ? 5.887 18.25 30.766 1 93.94 206 GLY A C 1
ATOM 1552 O O . GLY A 1 206 ? 6.562 19.156 31.266 1 93.94 206 GLY A O 1
ATOM 1553 N N . ASN A 1 207 ? 6.297 17 30.703 1 92.06 207 ASN A N 1
ATOM 1554 C CA . ASN A 1 207 ? 7.539 16.625 31.359 1 92.06 207 ASN A CA 1
ATOM 1555 C C . ASN A 1 207 ? 8.711 16.594 30.391 1 92.06 207 ASN A C 1
ATOM 1557 O O . ASN A 1 207 ? 9.828 16.219 30.766 1 92.06 207 ASN A O 1
ATOM 1561 N N . GLY A 1 208 ? 8.492 16.875 29.188 1 86.62 208 GLY A N 1
ATOM 1562 C CA . GLY A 1 208 ? 9.539 17 28.203 1 86.62 208 GLY A CA 1
ATOM 1563 C C . GLY A 1 208 ? 10.031 15.672 27.672 1 86.62 208 GLY A C 1
ATOM 1564 O O . GLY A 1 208 ? 11.125 15.578 27.109 1 86.62 208 GLY A O 1
ATOM 1565 N N . SER A 1 209 ? 9.281 14.641 27.734 1 82.81 209 SER A N 1
ATOM 1566 C CA . SER A 1 209 ? 9.742 13.297 27.422 1 82.81 209 SER A CA 1
ATOM 1567 C C . SER A 1 209 ? 9.32 12.883 26.016 1 82.81 209 SER A C 1
ATOM 1569 O O . SER A 1 209 ? 9.445 11.711 25.656 1 82.81 209 SER A O 1
ATOM 1571 N N . VAL A 1 210 ? 8.922 13.766 25.172 1 81.19 210 VAL A N 1
ATOM 1572 C CA . VAL A 1 210 ? 8.312 13.359 23.906 1 81.19 210 VAL A CA 1
ATOM 1573 C C . VAL A 1 210 ? 9.328 13.523 22.781 1 81.19 210 VAL A C 1
ATOM 1575 O O . VAL A 1 210 ? 8.984 13.367 21.594 1 81.19 210 VAL A O 1
ATOM 1578 N N . GLY A 1 211 ? 10.492 13.836 23.078 1 76.06 211 GLY A N 1
ATOM 1579 C CA . GLY A 1 211 ? 11.43 14.281 22.062 1 76.06 211 GLY A CA 1
ATOM 1580 C C . GLY A 1 211 ? 11.539 13.32 20.906 1 76.06 211 GLY A C 1
ATOM 1581 O O . GLY A 1 211 ? 11.641 13.742 19.75 1 76.06 211 GLY A O 1
ATOM 1582 N N . HIS A 1 212 ? 11.422 12.07 21.031 1 81.56 212 HIS A N 1
ATOM 1583 C CA . HIS A 1 212 ? 11.695 11.141 19.953 1 81.56 212 HIS A CA 1
ATOM 1584 C C . HIS A 1 212 ? 10.469 10.312 19.609 1 81.56 212 HIS A C 1
ATOM 1586 O O . HIS A 1 212 ? 10.57 9.266 18.953 1 81.56 212 HIS A O 1
ATOM 1592 N N . TRP A 1 213 ? 9.344 10.836 20.031 1 89.19 213 TRP A N 1
ATOM 1593 C CA . TRP A 1 213 ? 8.141 10.047 19.781 1 89.19 213 TRP A CA 1
ATOM 1594 C C . TRP A 1 213 ? 7.742 10.094 18.312 1 89.19 213 TRP A C 1
ATOM 1596 O O . TRP A 1 213 ? 7.762 11.164 17.703 1 89.19 213 TRP A O 1
ATOM 1606 N N . LYS A 1 214 ? 7.473 8.922 17.781 1 92.81 214 LYS A N 1
ATOM 1607 C CA . LYS A 1 214 ? 6.93 8.828 16.422 1 92.81 214 LYS A CA 1
ATOM 1608 C C . LYS A 1 214 ? 5.43 9.117 16.422 1 92.81 214 LYS A C 1
ATOM 1610 O O . LYS A 1 214 ? 4.688 8.602 17.25 1 92.81 214 LYS A O 1
ATOM 1615 N N . SER A 1 215 ? 5.059 10.008 15.625 1 96.19 215 SER A N 1
ATOM 1616 C CA . SER A 1 215 ? 3.662 10.406 15.477 1 96.19 215 SER A CA 1
ATOM 1617 C C . SER A 1 215 ? 3.307 10.664 14.016 1 96.19 215 SER A C 1
ATOM 1619 O O . SER A 1 215 ? 4.18 10.625 13.148 1 96.19 215 SER A O 1
ATOM 1621 N N . HIS A 1 216 ? 2.037 10.766 13.773 1 97.88 216 HIS A N 1
ATOM 1622 C CA . HIS A 1 216 ? 1.508 11.016 12.438 1 97.88 216 HIS A CA 1
ATOM 1623 C C . HIS A 1 216 ? 0.276 11.914 12.492 1 97.88 216 HIS A C 1
ATOM 1625 O O . HIS A 1 216 ? -0.556 11.781 13.391 1 97.88 216 HIS A O 1
ATOM 1631 N N . CYS A 1 217 ? 0.212 12.875 11.578 1 98.81 217 CYS A N 1
ATOM 1632 C CA . CYS A 1 217 ? -0.947 13.758 11.5 1 98.81 217 CYS A CA 1
ATOM 1633 C C . CYS A 1 217 ? -1.513 13.789 10.086 1 98.81 217 CYS A C 1
ATOM 1635 O O . CYS A 1 217 ? -0.778 13.602 9.117 1 98.81 217 CYS A O 1
ATOM 1637 N N . GLU A 1 218 ? -2.781 14 10.031 1 98.94 218 GLU A N 1
ATOM 1638 C CA . GLU A 1 218 ? -3.512 14.133 8.773 1 98.94 218 GLU A CA 1
ATOM 1639 C C . GLU A 1 218 ? -4.453 15.336 8.805 1 98.94 218 GLU A C 1
ATOM 1641 O O . GLU A 1 218 ? -4.926 15.734 9.875 1 98.94 218 GLU A O 1
ATOM 1646 N N . VAL A 1 219 ? -4.742 15.922 7.641 1 98.94 219 VAL A N 1
ATOM 1647 C CA . VAL A 1 219 ? -5.57 17.109 7.512 1 98.94 219 VAL A CA 1
ATOM 1648 C C . VAL A 1 219 ? -7.043 16.719 7.461 1 98.94 219 VAL A C 1
ATOM 1650 O O . VAL A 1 219 ? -7.434 15.852 6.672 1 98.94 219 VAL A O 1
ATOM 1653 N N . VAL A 1 220 ? -7.875 17.344 8.273 1 98.94 220 VAL A N 1
ATOM 1654 C CA . VAL A 1 220 ? -9.32 17.203 8.148 1 98.94 220 VAL A CA 1
ATOM 1655 C C . VAL A 1 220 ? -9.82 18 6.941 1 98.94 220 VAL A C 1
ATOM 1657 O O . VAL A 1 220 ? -9.672 19.219 6.891 1 98.94 220 VAL A O 1
ATOM 1660 N N . VAL A 1 221 ? -10.461 17.359 6 1 98.75 221 VAL A N 1
ATOM 1661 C CA . VAL A 1 221 ? -10.906 18.078 4.816 1 98.75 221 VAL A CA 1
ATOM 1662 C C . VAL A 1 221 ? -12.43 18.156 4.809 1 98.75 221 VAL A C 1
ATOM 1664 O O . VAL A 1 221 ? -13.008 19.031 4.148 1 98.75 221 VAL A O 1
ATOM 1667 N N . ALA A 1 222 ? -13.07 17.266 5.535 1 98 222 ALA A N 1
ATOM 1668 C CA . ALA A 1 222 ? -14.523 17.297 5.684 1 98 222 ALA A CA 1
ATOM 1669 C C . ALA A 1 222 ? -14.969 16.484 6.898 1 98 222 ALA A C 1
ATOM 1671 O O . ALA A 1 222 ? -14.266 15.57 7.34 1 98 222 ALA A O 1
ATOM 1672 N N . ALA A 1 223 ? -16.078 16.859 7.43 1 97.31 223 ALA A N 1
ATOM 1673 C CA . ALA A 1 223 ? -16.719 16.141 8.523 1 97.31 223 ALA A CA 1
ATOM 1674 C C . ALA A 1 223 ? -18.234 16.094 8.352 1 97.31 223 ALA A C 1
ATOM 1676 O O . ALA A 1 223 ? -18.859 17.125 8.094 1 97.31 223 ALA A O 1
ATOM 1677 N N . ASN A 1 224 ? -18.734 14.875 8.469 1 95.44 224 ASN A N 1
ATOM 1678 C CA . ASN A 1 224 ? -20.188 14.656 8.484 1 95.44 224 ASN A CA 1
ATOM 1679 C C . ASN A 1 224 ? -20.859 15.25 7.246 1 95.44 224 ASN A C 1
ATOM 1681 O O . ASN A 1 224 ? -21.828 15.992 7.363 1 95.44 224 ASN A O 1
ATOM 1685 N N . LEU A 1 225 ? -20.266 14.953 6.125 1 93.62 225 LEU A N 1
ATOM 1686 C CA . LEU A 1 225 ? -20.797 15.445 4.859 1 93.62 225 LEU A CA 1
ATOM 1687 C C . LEU A 1 225 ? -22.188 14.883 4.59 1 93.62 225 LEU A C 1
ATOM 1689 O O . LEU A 1 225 ? -22.375 13.672 4.5 1 93.62 225 LEU A O 1
ATOM 1693 N N . GLY A 1 226 ? -23.203 15.781 4.492 1 90.31 226 GLY A N 1
ATOM 1694 C CA . GLY A 1 226 ? -24.562 15.344 4.25 1 90.31 226 GLY A CA 1
ATOM 1695 C C . GLY A 1 226 ? -25.094 14.414 5.328 1 90.31 226 GLY A C 1
ATOM 1696 O O . GLY A 1 226 ? -25.953 13.578 5.07 1 90.31 226 GLY A O 1
ATOM 1697 N N . GLY A 1 227 ? -24.531 14.438 6.426 1 93.31 227 GLY A N 1
ATOM 1698 C CA . GLY A 1 227 ? -24.969 13.625 7.547 1 93.31 227 GLY A CA 1
ATOM 1699 C C . GLY A 1 227 ? -24.469 12.195 7.477 1 93.31 227 GLY A C 1
ATOM 1700 O O . GLY A 1 227 ? -25.094 11.281 8.016 1 93.31 227 GLY A O 1
ATOM 1701 N N . ASP A 1 228 ? -23.312 11.93 6.887 1 95.06 228 ASP A N 1
ATOM 1702 C CA . ASP A 1 228 ? -22.875 10.562 6.621 1 95.06 228 ASP A CA 1
ATOM 1703 C C . ASP A 1 228 ? -22.047 10.016 7.785 1 95.06 228 ASP A C 1
ATOM 1705 O O . ASP A 1 228 ? -21.484 8.922 7.699 1 95.06 228 ASP A O 1
ATOM 1709 N N . GLN A 1 229 ? -21.828 10.797 8.836 1 97.06 229 GLN A N 1
ATOM 1710 C CA . GLN A 1 229 ? -21.125 10.406 10.039 1 97.06 229 GLN A CA 1
ATOM 1711 C C . GLN A 1 229 ? -19.703 9.945 9.711 1 97.06 229 GLN A C 1
ATOM 1713 O O . GLN A 1 229 ? -19.25 8.906 10.195 1 97.06 229 GLN A O 1
ATOM 1718 N N . THR A 1 230 ? -19.062 10.711 8.898 1 98.06 230 THR A N 1
ATOM 1719 C CA . THR A 1 230 ? -17.719 10.352 8.469 1 98.06 230 THR A CA 1
ATOM 1720 C C . THR A 1 230 ? -16.781 11.555 8.555 1 98.06 230 THR A C 1
ATOM 1722 O O . THR A 1 230 ? -17.172 12.672 8.203 1 98.06 230 THR A O 1
ATOM 1725 N N . LEU A 1 231 ? -15.633 11.297 9.172 1 98.62 231 LEU A N 1
ATOM 1726 C CA . LEU A 1 231 ? -14.523 12.242 9.109 1 98.62 231 LEU A CA 1
ATOM 1727 C C . LEU A 1 231 ? -13.586 11.914 7.953 1 98.62 231 LEU A C 1
ATOM 1729 O O . LEU A 1 231 ? -13.172 10.758 7.797 1 98.62 231 LEU A O 1
ATOM 1733 N N . TYR A 1 232 ? -13.312 12.898 7.105 1 98.69 232 TYR A N 1
ATOM 1734 C CA . TYR A 1 232 ? -12.43 12.734 5.957 1 98.69 232 TYR A CA 1
ATOM 1735 C C . TYR A 1 232 ? -11.07 13.383 6.223 1 98.69 232 TYR A C 1
ATOM 1737 O O . TYR A 1 232 ? -10.984 14.586 6.449 1 98.69 232 TYR A O 1
ATOM 1745 N N . LEU A 1 233 ? -10.039 12.547 6.207 1 98.88 233 LEU A N 1
ATOM 1746 C CA . LEU A 1 233 ? -8.672 13 6.457 1 98.88 233 LEU A CA 1
ATOM 1747 C C . LEU A 1 233 ? -7.793 12.766 5.234 1 98.88 233 LEU A C 1
ATOM 1749 O O . LEU A 1 233 ? -7.926 11.75 4.551 1 98.88 233 LEU A O 1
ATOM 1753 N N . VAL A 1 234 ? -6.926 13.688 4.941 1 98.94 234 VAL A N 1
ATOM 1754 C CA . VAL A 1 234 ? -5.918 13.5 3.904 1 98.94 234 VAL A CA 1
ATOM 1755 C C . VAL A 1 234 ? -4.523 13.586 4.516 1 98.94 234 VAL A C 1
ATOM 1757 O O . VAL A 1 234 ? -4.227 14.531 5.258 1 98.94 234 VAL A O 1
ATOM 1760 N N . GLY A 1 235 ? -3.703 12.633 4.27 1 98.88 235 GLY A N 1
ATOM 1761 C CA . GLY A 1 235 ? -2.338 12.617 4.773 1 98.88 235 GLY A CA 1
ATOM 1762 C C . GLY A 1 235 ? -1.325 12.18 3.73 1 98.88 235 GLY A C 1
ATOM 1763 O O . GLY A 1 235 ? -1.678 11.516 2.752 1 98.88 235 GLY A O 1
ATOM 1764 N N . GLY A 1 236 ? -0.136 12.664 3.914 1 98.88 236 GLY A N 1
ATOM 1765 C CA . GLY A 1 236 ? 0.994 12.188 3.137 1 98.88 236 GLY A CA 1
ATOM 1766 C C . GLY A 1 236 ? 1.696 11 3.773 1 98.88 236 GLY A C 1
ATOM 1767 O O . GLY A 1 236 ? 1.725 10.875 5 1 98.88 236 GLY A O 1
ATOM 1768 N N . ASN A 1 237 ? 2.326 10.203 2.947 1 98.62 237 ASN A N 1
ATOM 1769 C CA . ASN A 1 237 ? 3.061 9.023 3.383 1 98.62 237 ASN A CA 1
ATOM 1770 C C . ASN A 1 237 ? 2.139 8.008 4.047 1 98.62 237 ASN A C 1
ATOM 1772 O O . ASN A 1 237 ? 2.576 7.219 4.891 1 98.62 237 ASN A O 1
ATOM 1776 N N . VAL A 1 238 ? 0.831 8.078 3.785 1 98.06 238 VAL A N 1
ATOM 1777 C CA . VAL A 1 238 ? -0.121 7.031 4.152 1 98.06 238 VAL A CA 1
ATOM 1778 C C . VAL A 1 238 ? -0.119 5.938 3.088 1 98.06 238 VAL A C 1
ATOM 1780 O O . VAL A 1 238 ? -0.517 6.172 1.944 1 98.06 238 VAL A O 1
ATOM 1783 N N . MET A 1 239 ? 0.376 4.773 3.49 1 96.19 239 MET A N 1
ATOM 1784 C CA . MET A 1 239 ? 0.612 3.686 2.545 1 96.19 239 MET A CA 1
ATOM 1785 C C . MET A 1 239 ? 1.538 4.133 1.42 1 96.19 239 MET A C 1
ATOM 1787 O O . MET A 1 239 ? 1.32 3.789 0.257 1 96.19 239 MET A O 1
ATOM 1791 N N . ASN A 1 240 ? 2.465 5.055 1.726 1 98.12 240 ASN A N 1
ATOM 1792 C CA . ASN A 1 240 ? 3.527 5.535 0.845 1 98.12 240 ASN A CA 1
ATOM 1793 C C . ASN A 1 240 ? 2.973 6.406 -0.277 1 98.12 240 ASN A C 1
ATOM 1795 O O . ASN A 1 240 ? 3.541 6.457 -1.369 1 98.12 240 ASN A O 1
ATOM 1799 N N . THR A 1 241 ? 1.806 7.004 -0.136 1 98.31 241 THR A N 1
ATOM 1800 C CA . THR A 1 241 ? 1.166 7.914 -1.08 1 98.31 241 THR A CA 1
ATOM 1801 C C . THR A 1 241 ? 0.467 9.055 -0.344 1 98.31 241 THR A C 1
ATOM 1803 O O . THR A 1 241 ? 0.728 9.289 0.838 1 98.31 241 THR A O 1
ATOM 1806 N N . VAL A 1 242 ? -0.284 9.898 -1.023 1 98.88 242 VAL A N 1
ATOM 1807 C CA . VAL A 1 242 ? -1.21 10.852 -0.416 1 98.88 242 VAL A CA 1
ATOM 1808 C C . VAL A 1 242 ? -2.629 10.289 -0.458 1 98.88 242 VAL A C 1
ATOM 1810 O O . VAL A 1 242 ? -3.266 10.273 -1.515 1 98.88 242 VAL A O 1
ATOM 1813 N N . ALA A 1 243 ? -3.092 9.875 0.708 1 98.62 243 ALA A N 1
ATOM 1814 C CA . ALA A 1 243 ? -4.344 9.125 0.754 1 98.62 243 ALA A CA 1
ATOM 1815 C C . ALA A 1 243 ? -5.367 9.82 1.652 1 98.62 243 ALA A C 1
ATOM 1817 O O . ALA A 1 243 ? -5.004 10.641 2.498 1 98.62 243 ALA A O 1
ATOM 1818 N N . MET A 1 244 ? -6.621 9.477 1.359 1 98.81 244 MET A N 1
ATOM 1819 C CA . MET A 1 244 ? -7.719 9.867 2.236 1 98.81 244 MET A CA 1
ATOM 1820 C C . MET A 1 244 ? -8.078 8.742 3.197 1 98.81 244 MET A C 1
ATOM 1822 O O . MET A 1 244 ? -8.102 7.57 2.807 1 98.81 244 MET A O 1
ATOM 1826 N N . ARG A 1 245 ? -8.281 9.086 4.391 1 98.69 245 ARG A N 1
ATOM 1827 C CA . ARG A 1 245 ? -8.781 8.164 5.398 1 98.69 245 ARG A CA 1
ATOM 1828 C C . ARG A 1 245 ? -10.195 8.539 5.844 1 98.69 245 ARG A C 1
ATOM 1830 O O . ARG A 1 245 ? -10.461 9.703 6.16 1 98.69 245 ARG A O 1
ATOM 1837 N N . LEU A 1 246 ? -11.086 7.566 5.84 1 98.44 246 LEU A N 1
ATOM 1838 C CA . LEU A 1 246 ? -12.43 7.754 6.367 1 98.44 246 LEU A CA 1
ATOM 1839 C C . LEU A 1 246 ? -12.547 7.199 7.781 1 98.44 246 LEU A C 1
ATOM 1841 O O . LEU A 1 246 ? -12.297 6.012 8.008 1 98.44 246 LEU A O 1
ATOM 1845 N N . LEU A 1 247 ? -12.828 8.055 8.727 1 98.25 247 LEU A N 1
ATOM 1846 C CA . LEU A 1 247 ? -13.062 7.656 10.109 1 98.25 247 LEU A CA 1
ATOM 1847 C C . LEU A 1 247 ? -14.531 7.848 10.492 1 98.25 247 LEU A C 1
ATOM 1849 O O . LEU A 1 247 ? -15.156 8.82 10.078 1 98.25 247 LEU A O 1
ATOM 1853 N N . GLN A 1 248 ? -15 7.016 11.359 1 97.81 248 GLN A N 1
ATOM 1854 C CA . GLN A 1 248 ? -16.406 7.113 11.766 1 97.81 248 GLN A CA 1
ATOM 1855 C C . GLN A 1 248 ? -16.578 8.164 12.859 1 97.81 248 GLN A C 1
ATOM 1857 O O . GLN A 1 248 ? -15.75 8.281 13.758 1 97.81 248 GLN A O 1
ATOM 1862 N N . LEU A 1 249 ? -17.594 8.914 12.695 1 98.19 249 LEU A N 1
ATOM 1863 C CA . LEU A 1 249 ? -18.078 9.836 13.727 1 98.19 249 LEU A CA 1
ATOM 1864 C C . LEU A 1 249 ? -19.328 9.297 14.398 1 98.19 249 LEU A C 1
ATOM 1866 O O . LEU A 1 249 ? -20.094 8.539 13.781 1 98.19 249 LEU A O 1
ATOM 1870 N N . ASP A 1 250 ? -19.516 9.625 15.633 1 96.94 250 ASP A N 1
ATOM 1871 C CA . ASP A 1 250 ? -20.812 9.312 16.25 1 96.94 250 ASP A CA 1
ATOM 1872 C C . ASP A 1 250 ? -21.875 10.328 15.852 1 96.94 250 ASP A C 1
ATOM 1874 O O . ASP A 1 250 ? -21.609 11.227 15.047 1 96.94 250 ASP A O 1
ATOM 1878 N N . ARG A 1 251 ? -23.047 10.203 16.344 1 95.56 251 ARG A N 1
ATOM 1879 C CA . ARG A 1 251 ? -24.188 11.008 15.93 1 95.56 251 ARG A CA 1
ATOM 1880 C C . ARG A 1 251 ? -24 12.469 16.328 1 95.56 251 ARG A C 1
ATOM 1882 O O . ARG A 1 251 ? -24.625 13.359 15.742 1 95.56 251 ARG A O 1
ATOM 1889 N N . THR A 1 252 ? -23.172 12.703 17.312 1 95.75 252 THR A N 1
ATOM 1890 C CA . THR A 1 252 ? -22.969 14.062 17.781 1 95.75 252 THR A CA 1
ATOM 1891 C C . THR A 1 252 ? -21.844 14.75 17.016 1 95.75 252 THR A C 1
ATOM 1893 O O . THR A 1 252 ? -21.625 15.953 17.172 1 95.75 252 THR A O 1
ATOM 1896 N N . GLY A 1 253 ? -21.125 13.992 16.219 1 96.44 253 GLY A N 1
ATOM 1897 C CA . GLY A 1 253 ? -20.062 14.57 15.422 1 96.44 253 GLY A CA 1
ATOM 1898 C C . GLY A 1 253 ? -18.688 14.352 16.031 1 96.44 253 GLY A C 1
ATOM 1899 O O . GLY A 1 253 ? -17.688 14.867 15.516 1 96.44 253 GLY A O 1
ATOM 1900 N N . LEU A 1 254 ? -18.641 13.562 17.109 1 97.62 254 LEU A N 1
ATOM 1901 C CA . LEU A 1 254 ? -17.359 13.227 17.734 1 97.62 254 LEU A CA 1
ATOM 1902 C C . LEU A 1 254 ? -16.75 11.984 17.078 1 97.62 254 LEU A C 1
ATOM 1904 O O . LEU A 1 254 ? -17.484 11.125 16.578 1 97.62 254 LEU A O 1
ATOM 1908 N N . ILE A 1 255 ? -15.453 12 17.062 1 97.44 255 ILE A N 1
ATOM 1909 C CA . ILE A 1 255 ? -14.742 10.867 16.469 1 97.44 255 ILE A CA 1
ATOM 1910 C C . ILE A 1 255 ? -15.008 9.609 17.297 1 97.44 255 ILE A C 1
ATOM 1912 O O . ILE A 1 255 ? -14.93 9.625 18.516 1 97.44 255 ILE A O 1
ATOM 1916 N N . LYS A 1 256 ? -15.375 8.531 16.609 1 95.75 256 LYS A N 1
ATOM 1917 C CA . LYS A 1 256 ? -15.43 7.227 17.266 1 95.75 256 LYS A CA 1
ATOM 1918 C C . LYS A 1 256 ? -14.039 6.621 17.406 1 95.75 256 LYS A C 1
ATOM 1920 O O . LYS A 1 256 ? -13.547 5.957 16.484 1 95.75 256 LYS A O 1
ATOM 1925 N N . LEU A 1 257 ? -13.414 6.816 18.5 1 91.44 257 LEU A N 1
ATOM 1926 C CA . LEU A 1 257 ? -12.055 6.34 18.719 1 91.44 257 LEU A CA 1
ATOM 1927 C C . LEU A 1 257 ? -12.055 4.848 19.047 1 91.44 257 LEU A C 1
ATOM 1929 O O . LEU A 1 257 ? -12.969 4.344 19.703 1 91.44 257 LEU A O 1
ATOM 1933 N N . PRO A 1 258 ? -11.102 4.172 18.516 1 85.5 258 PRO A N 1
ATOM 1934 C CA . PRO A 1 258 ? -10.992 2.762 18.906 1 85.5 258 PRO A CA 1
ATOM 1935 C C . PRO A 1 258 ? -10.688 2.576 20.391 1 85.5 258 PRO A C 1
ATOM 1937 O O . PRO A 1 258 ? -10.141 3.477 21.031 1 85.5 258 PRO A O 1
ATOM 1940 N N . PRO A 1 259 ? -11.133 1.423 20.812 1 77.56 259 PRO A N 1
ATOM 1941 C CA . PRO A 1 259 ? -10.805 1.157 22.219 1 77.56 259 PRO A CA 1
ATOM 1942 C C . PRO A 1 259 ? -9.305 1.038 22.469 1 77.56 259 PRO A C 1
ATOM 1944 O O . PRO A 1 259 ? -8.547 0.708 21.547 1 77.56 259 PRO A O 1
ATOM 1947 N N . ALA A 1 260 ? -8.961 1.419 23.656 1 70.94 260 ALA A N 1
ATOM 1948 C CA . ALA A 1 260 ? -7.547 1.299 24 1 70.94 260 ALA A CA 1
ATOM 1949 C C . ALA A 1 260 ? -7.074 -0.147 23.891 1 70.94 260 ALA A C 1
ATOM 1951 O O . ALA A 1 260 ? -7.809 -1.077 24.234 1 70.94 260 ALA A O 1
ATOM 1952 N N . ARG A 1 261 ? -6.121 -0.361 23.031 1 63.03 261 ARG A N 1
ATOM 1953 C CA . ARG A 1 261 ? -5.555 -1.701 22.906 1 63.03 261 ARG A CA 1
ATOM 1954 C C . ARG A 1 261 ? -4.734 -2.064 24.141 1 63.03 261 ARG A C 1
ATOM 1956 O O . ARG A 1 261 ? -4.055 -1.212 24.703 1 63.03 261 ARG A O 1
ATOM 1963 N N . GLU A 1 262 ? -5.125 -3.131 24.828 1 53.22 262 GLU A N 1
ATOM 1964 C CA . GLU A 1 262 ? -4.207 -3.621 25.859 1 53.22 262 GLU A CA 1
ATOM 1965 C C . GLU A 1 262 ? -2.848 -3.969 25.25 1 53.22 262 GLU A C 1
ATOM 1967 O O . GLU A 1 262 ? -2.736 -4.223 24.047 1 53.22 262 GLU A O 1
ATOM 1972 N N . ARG A 1 263 ? -1.832 -3.939 26.094 1 46.34 263 ARG A N 1
ATOM 1973 C CA . ARG A 1 263 ? -0.397 -4.109 25.891 1 46.34 263 ARG A CA 1
ATOM 1974 C C . ARG A 1 263 ? -0.11 -5.297 24.969 1 46.34 263 ARG A C 1
ATOM 1976 O O . ARG A 1 263 ? -0.427 -6.438 25.312 1 46.34 263 ARG A O 1
ATOM 1983 N N . ASN A 1 264 ? -0.507 -5.391 23.703 1 42.56 264 ASN A N 1
ATOM 1984 C CA . ASN A 1 264 ? 0.344 -6.477 23.234 1 42.56 264 ASN A CA 1
ATOM 1985 C C . ASN A 1 264 ? 1.777 -6.008 23 1 42.56 264 ASN A C 1
ATOM 1987 O O . ASN A 1 264 ? 2.004 -4.855 22.625 1 42.56 264 ASN A O 1
ATOM 1991 N N . SER A 1 265 ? 2.76 -6.441 23.672 1 36.38 265 SER A N 1
ATOM 1992 C CA . SER A 1 265 ? 4.188 -6.172 23.781 1 36.38 265 SER A CA 1
ATOM 1993 C C . SER A 1 265 ? 4.805 -5.871 22.422 1 36.38 265 SER A C 1
ATOM 1995 O O . SER A 1 265 ? 5.902 -5.312 22.344 1 36.38 265 SER A O 1
ATOM 1997 N N . THR A 1 266 ? 4.43 -6.523 21.328 1 37.41 266 THR A N 1
ATOM 1998 C CA . THR A 1 266 ? 5.367 -6.605 20.203 1 37.41 266 THR A CA 1
ATOM 1999 C C . THR A 1 266 ? 5.086 -5.52 19.188 1 37.41 266 THR A C 1
ATOM 2001 O O . THR A 1 266 ? 5.832 -5.363 18.203 1 37.41 266 THR A O 1
ATOM 2004 N N . GLY A 1 267 ? 4.242 -4.418 19.375 1 38.62 267 GLY A N 1
ATOM 2005 C CA . GLY A 1 267 ? 3.986 -3.307 18.469 1 38.62 267 GLY A CA 1
ATOM 2006 C C . GLY A 1 267 ? 3.238 -3.717 17.219 1 38.62 267 GLY A C 1
ATOM 2007 O O . GLY A 1 267 ? 2.799 -2.863 16.438 1 38.62 267 GLY A O 1
ATOM 2008 N N . ILE A 1 268 ? 3.52 -4.668 16.453 1 41.88 268 ILE A N 1
ATOM 2009 C CA . ILE A 1 268 ? 2.695 -5.25 15.391 1 41.88 268 ILE A CA 1
ATOM 2010 C C . ILE A 1 268 ? 1.418 -5.828 16 1 41.88 268 ILE A C 1
ATOM 2012 O O . ILE A 1 268 ? 1.463 -6.512 17.016 1 41.88 268 ILE A O 1
ATOM 2016 N N . ASP A 1 269 ? 0.333 -5.203 15.984 1 49.28 269 ASP A N 1
ATOM 2017 C CA . ASP A 1 269 ? -0.826 -5.945 16.469 1 49.28 269 ASP A CA 1
ATOM 2018 C C . ASP A 1 269 ? -0.631 -7.449 16.281 1 49.28 269 ASP A C 1
ATOM 2020 O O . ASP A 1 269 ? -0.648 -7.953 15.164 1 49.28 269 ASP A O 1
ATOM 2024 N N . PRO A 1 270 ? 0.143 -8.156 17.078 1 54.44 270 PRO A N 1
ATOM 2025 C CA . PRO A 1 270 ? 0.333 -9.602 16.953 1 54.44 270 PRO A CA 1
ATOM 2026 C C . PRO A 1 270 ? -0.93 -10.328 16.484 1 54.44 270 PRO A C 1
ATOM 2028 O O . PRO A 1 270 ? -0.87 -11.5 16.094 1 54.44 270 PRO A O 1
ATOM 2031 N N . GLY A 1 271 ? -1.783 -9.375 15.922 1 77.31 271 GLY A N 1
ATOM 2032 C CA . GLY A 1 271 ? -3.082 -10.016 15.805 1 77.31 271 GLY A CA 1
ATOM 2033 C C . GLY A 1 271 ? -3.674 -9.898 14.414 1 77.31 271 GLY A C 1
ATOM 2034 O O . GLY A 1 271 ? -4.438 -10.766 13.984 1 77.31 271 GLY A O 1
ATOM 2035 N N . CYS A 1 272 ? -2.982 -9 13.602 1 88.75 272 CYS A N 1
ATOM 2036 C CA . CYS A 1 272 ? -3.615 -8.852 12.297 1 88.75 272 CYS A CA 1
ATOM 2037 C C . CYS A 1 272 ? -3.039 -9.844 11.297 1 88.75 272 CYS A C 1
ATOM 2039 O O . CYS A 1 272 ? -1.865 -9.758 10.938 1 88.75 272 CYS A O 1
ATOM 2041 N N . THR A 1 273 ? -3.789 -10.812 10.938 1 92.75 273 THR A N 1
ATOM 2042 C CA . THR A 1 273 ? -3.457 -11.836 9.953 1 92.75 273 THR A CA 1
ATOM 2043 C C . THR A 1 273 ? -4.684 -12.211 9.125 1 92.75 273 THR A C 1
ATOM 2045 O O . THR A 1 273 ? -5.809 -11.852 9.477 1 92.75 273 THR A O 1
ATOM 2048 N N . PRO A 1 274 ? -4.484 -12.93 8 1 93.56 274 PRO A N 1
ATOM 2049 C CA . PRO A 1 274 ? -5.641 -13.391 7.227 1 93.56 274 PRO A CA 1
ATOM 2050 C C . PRO A 1 274 ? -6.594 -14.25 8.055 1 93.56 274 PRO A C 1
ATOM 2052 O O . PRO A 1 274 ? -7.805 -14.25 7.801 1 93.56 274 PRO A O 1
ATOM 2055 N N . GLY A 1 275 ? -6.078 -14.953 9.023 1 92.75 275 GLY A N 1
ATOM 2056 C CA . GLY A 1 275 ? -6.918 -15.773 9.883 1 92.75 275 GLY A CA 1
ATOM 2057 C C . GLY A 1 275 ? -7.594 -14.984 10.992 1 92.75 275 GLY A C 1
ATOM 2058 O O . GLY A 1 275 ? -8.453 -15.508 11.695 1 92.75 275 GLY A O 1
ATOM 2059 N N . ARG A 1 276 ? -7.207 -13.734 11.172 1 92.5 276 ARG A N 1
ATOM 2060 C CA . ARG A 1 276 ? -7.762 -12.82 12.172 1 92.5 276 ARG A CA 1
ATOM 2061 C C . ARG A 1 276 ? -8.055 -11.461 11.555 1 92.5 276 ARG A C 1
ATOM 2063 O O . ARG A 1 276 ? -7.555 -10.438 12.031 1 92.5 276 ARG A O 1
ATOM 2070 N N . GLU A 1 277 ? -8.938 -11.445 10.609 1 92.94 277 GLU A N 1
ATOM 2071 C CA . GLU A 1 277 ? -9.211 -10.258 9.805 1 92.94 277 GLU A CA 1
ATOM 2072 C C . GLU A 1 277 ? -9.789 -9.133 10.664 1 92.94 277 GLU A C 1
ATOM 2074 O O . GLU A 1 277 ? -9.539 -7.957 10.398 1 92.94 277 GLU A O 1
ATOM 2079 N N . ASP A 1 278 ? -10.539 -9.508 11.711 1 89.69 278 ASP A N 1
ATOM 2080 C CA . ASP A 1 278 ? -11.203 -8.516 12.555 1 89.69 278 ASP A CA 1
ATOM 2081 C C . ASP A 1 278 ? -10.188 -7.691 13.336 1 89.69 278 ASP A C 1
ATOM 2083 O O . ASP A 1 278 ? -10.508 -6.609 13.836 1 89.69 278 ASP A O 1
ATOM 2087 N N . GLU A 1 279 ? -9.016 -8.219 13.406 1 90.5 279 GLU A N 1
ATOM 2088 C CA . GLU A 1 279 ? -7.965 -7.523 14.141 1 90.5 279 GLU A CA 1
ATOM 2089 C C . GLU A 1 279 ? -7.219 -6.547 13.242 1 90.5 279 GLU A C 1
ATOM 2091 O O . GLU A 1 279 ? -6.344 -5.812 13.703 1 90.5 279 GLU A O 1
ATOM 2096 N N . CYS A 1 280 ? -7.625 -6.52 12.016 1 93.19 280 CYS A N 1
ATOM 2097 C CA . CYS A 1 280 ? -6.879 -5.711 11.055 1 93.19 280 CYS A CA 1
ATOM 2098 C C . CYS A 1 280 ? -7.641 -4.438 10.703 1 93.19 280 CYS A C 1
ATOM 2100 O O . CYS A 1 280 ? -8.75 -4.504 10.172 1 93.19 280 CYS A O 1
ATOM 2102 N N . SER A 1 281 ? -7.051 -3.312 11 1 93.88 281 SER A N 1
ATOM 2103 C CA . SER A 1 281 ? -7.637 -2.025 10.641 1 93.88 281 SER A CA 1
ATOM 2104 C 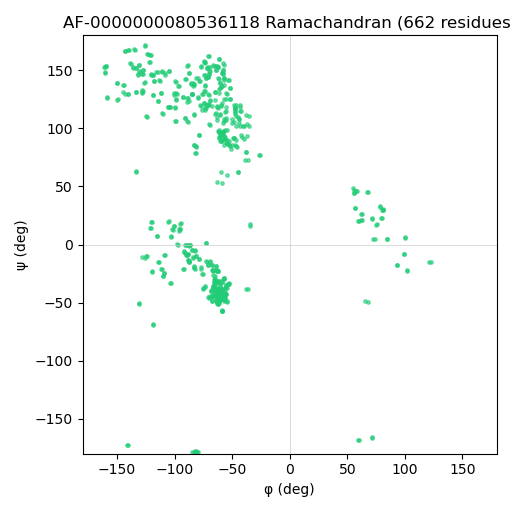C . SER A 1 281 ? -6.578 -0.927 10.609 1 93.88 281 SER A C 1
ATOM 2106 O O . SER A 1 281 ? -5.918 -0.669 11.617 1 93.88 281 SER A O 1
ATOM 2108 N N . PHE A 1 282 ? -6.508 -0.23 9.484 1 95.25 282 PHE A N 1
ATOM 2109 C CA . PHE A 1 282 ? -5.594 0.901 9.383 1 95.25 282 PHE A CA 1
ATOM 2110 C C . PHE A 1 282 ? -6.102 2.08 10.211 1 95.25 282 PHE A C 1
ATOM 2112 O O . PHE A 1 282 ? -5.359 3.029 10.461 1 95.25 282 PHE A O 1
ATOM 2119 N N . ASN A 1 283 ? -7.363 2.033 10.609 1 95.31 283 ASN A N 1
ATOM 2120 C CA . ASN A 1 283 ? -7.969 3.131 11.359 1 95.31 283 ASN A CA 1
ATOM 2121 C C . ASN A 1 283 ? -7.738 2.982 12.859 1 95.31 283 ASN A C 1
ATOM 2123 O O . ASN A 1 283 ? -7.957 3.924 13.625 1 95.31 283 ASN A O 1
ATOM 2127 N N . ARG A 1 284 ? -7.332 1.771 13.242 1 92 284 ARG A N 1
ATOM 2128 C CA . ARG A 1 284 ? -7.113 1.539 14.664 1 92 284 ARG A CA 1
ATOM 2129 C C . ARG A 1 284 ? -5.746 2.053 15.102 1 92 284 ARG A C 1
ATOM 2131 O O . ARG A 1 284 ? -4.777 1.29 15.156 1 92 284 ARG A O 1
ATOM 2138 N N . GLN A 1 285 ? -5.699 3.318 15.398 1 92.69 285 GLN A N 1
ATOM 2139 C CA . GLN A 1 285 ? -4.496 4.012 15.844 1 92.69 285 GLN A CA 1
ATOM 2140 C C . GLN A 1 285 ? -4.719 4.699 17.188 1 92.69 285 GLN A C 1
ATOM 2142 O O . GLN A 1 285 ? -5.859 4.832 17.641 1 92.69 285 GLN A O 1
ATOM 2147 N N . ASP A 1 286 ? -3.631 5.074 17.828 1 93.62 286 ASP A N 1
ATOM 2148 C CA . ASP A 1 286 ? -3.713 5.855 19.062 1 93.62 286 ASP A CA 1
ATOM 2149 C C . ASP A 1 286 ? -3.896 7.34 18.766 1 93.62 286 ASP A C 1
ATOM 2151 O O . ASP A 1 286 ? -2.961 8.125 18.906 1 93.62 286 ASP A O 1
ATOM 2155 N N . TRP A 1 287 ? -5.125 7.68 18.438 1 96.31 287 TRP A N 1
ATOM 2156 C CA . TRP A 1 287 ? -5.465 9.07 18.141 1 96.31 287 TRP A CA 1
ATOM 2157 C C . TRP A 1 287 ? -5.406 9.93 19.391 1 96.31 287 TRP A C 1
ATOM 2159 O O . TRP A 1 287 ? -6.379 10 20.141 1 96.31 287 TRP A O 1
ATOM 2169 N N . ALA A 1 288 ? -4.324 10.664 19.469 1 96.31 288 ALA A N 1
ATOM 2170 C CA . ALA A 1 288 ? -4.023 11.258 20.766 1 96.31 288 ALA A CA 1
ATOM 2171 C C . ALA A 1 288 ? -4.137 12.781 20.703 1 96.31 288 ALA A C 1
ATOM 2173 O O . ALA A 1 288 ? -4.203 13.445 21.75 1 96.31 288 ALA A O 1
ATOM 2174 N N . ALA A 1 289 ? -4.172 13.359 19.5 1 98.19 289 ALA A N 1
ATOM 2175 C CA . ALA A 1 289 ? -4.113 14.812 19.422 1 98.19 289 ALA A CA 1
ATOM 2176 C C . ALA A 1 289 ? -4.992 15.336 18.297 1 98.19 289 ALA A C 1
ATOM 2178 O O . ALA A 1 289 ? -4.973 14.797 17.188 1 98.19 289 ALA A O 1
ATOM 2179 N N . LEU A 1 290 ? -5.777 16.25 18.594 1 98.81 290 LEU A N 1
ATOM 2180 C CA . LEU A 1 290 ? -6.43 17.109 17.609 1 98.81 290 LEU A CA 1
ATOM 2181 C C . LEU A 1 290 ? -5.883 18.531 17.672 1 98.81 290 LEU A C 1
ATOM 2183 O O . LEU A 1 290 ? -5.98 19.188 18.703 1 98.81 290 LEU A O 1
ATOM 2187 N N . LEU A 1 291 ? -5.191 18.938 16.625 1 98.88 291 LEU A N 1
ATOM 2188 C CA . LEU A 1 291 ? -4.77 20.328 16.484 1 98.88 291 LEU A CA 1
ATOM 2189 C C . LEU A 1 291 ? -5.84 21.156 15.781 1 98.88 291 LEU A C 1
ATOM 2191 O O . LEU A 1 291 ? -5.984 21.078 14.562 1 98.88 291 LEU A O 1
ATOM 2195 N N . GLN A 1 292 ? -6.516 21.953 16.531 1 98.62 292 GLN A N 1
ATOM 2196 C CA . GLN A 1 292 ? -7.57 22.797 15.984 1 98.62 292 GLN A CA 1
ATOM 2197 C C . GLN A 1 292 ? -7 24.094 15.422 1 98.62 292 GLN A C 1
ATOM 2199 O O . GLN A 1 292 ? -6.234 24.781 16.094 1 98.62 292 GLN A O 1
ATOM 2204 N N . LEU A 1 293 ? -7.359 24.406 14.227 1 98.5 293 LEU A N 1
ATOM 2205 C CA . LEU A 1 293 ? -6.914 25.641 13.578 1 98.5 293 LEU A CA 1
ATOM 2206 C C . LEU A 1 293 ? -7.551 26.859 14.234 1 98.5 293 LEU A C 1
ATOM 2208 O O . LEU A 1 293 ? -8.773 26.953 14.32 1 98.5 293 LEU A O 1
ATOM 2212 N N . THR A 1 294 ? -6.742 27.766 14.68 1 97.38 294 THR A N 1
ATOM 2213 C CA . THR A 1 294 ? -7.25 28.984 15.32 1 97.38 294 THR A CA 1
ATOM 2214 C C . THR A 1 294 ? -7.008 30.203 14.43 1 97.38 294 THR A C 1
ATOM 2216 O O . THR A 1 294 ? -7.75 31.188 14.5 1 97.38 294 THR A O 1
ATOM 2219 N N . ALA A 1 295 ? -5.961 30.094 13.609 1 93.06 295 ALA A N 1
ATOM 2220 C CA . ALA A 1 295 ? -5.703 31.172 12.664 1 93.06 295 ALA A CA 1
ATOM 2221 C C . ALA A 1 295 ? -6.77 31.203 11.57 1 93.06 295 ALA A C 1
ATOM 2223 O O . ALA A 1 295 ? -7.273 30.156 11.148 1 93.06 295 ALA A O 1
ATOM 2224 N N . THR A 1 296 ? -7.094 32.438 11.078 1 90.75 296 THR A N 1
ATOM 2225 C CA . THR A 1 296 ? -8.242 32.531 10.18 1 90.75 296 THR A CA 1
ATOM 2226 C C . THR A 1 296 ? -7.828 33.062 8.812 1 90.75 296 THR A C 1
ATOM 2228 O O . THR A 1 296 ? -8.531 32.875 7.824 1 90.75 296 THR A O 1
ATOM 2231 N N . SER A 1 297 ? -6.688 33.812 8.75 1 88.62 297 SER A N 1
ATOM 2232 C CA . SER A 1 297 ? -6.328 34.438 7.48 1 88.62 297 SER A CA 1
ATOM 2233 C C . SER A 1 297 ? -4.914 34.062 7.059 1 88.62 297 SER A C 1
ATOM 2235 O O . SER A 1 297 ? -4.004 34 7.891 1 88.62 297 SER A O 1
ATOM 2237 N N . PRO A 1 298 ? -4.766 33.812 5.75 1 86.62 298 PRO A N 1
ATOM 2238 C CA . PRO A 1 298 ? -3.426 33.5 5.246 1 86.62 298 PRO A CA 1
ATOM 2239 C C . PRO A 1 298 ? -2.484 34.688 5.273 1 86.62 298 PRO A C 1
ATOM 2241 O O . PRO A 1 298 ? -2.943 35.844 5.293 1 86.62 298 PRO A O 1
ATOM 2244 N N . LEU A 1 299 ? -1.266 34.344 5.457 1 76.44 299 LEU A N 1
ATOM 2245 C CA . LEU A 1 299 ? -0.278 35.406 5.293 1 76.44 299 LEU A CA 1
ATOM 2246 C C . LEU A 1 299 ? -0.376 36.031 3.906 1 76.44 299 LEU A C 1
ATOM 2248 O O . LEU A 1 299 ? -0.6 35.344 2.918 1 76.44 299 LEU A O 1
ATOM 2252 N N . VAL A 1 300 ? -0.923 37.281 3.801 1 62.56 300 VAL A N 1
ATOM 2253 C CA . VAL A 1 300 ? -1 38 2.535 1 62.56 300 VAL A CA 1
ATOM 2254 C C . VAL A 1 300 ? 0.382 38.062 1.89 1 62.56 300 VAL A C 1
ATOM 2256 O O . VAL A 1 300 ? 1.342 38.531 2.504 1 62.56 300 VAL A O 1
ATOM 2259 N N . MET A 1 301 ? 0.725 37.031 1.147 1 52.19 301 MET A N 1
ATOM 2260 C CA . MET A 1 301 ? 1.962 37.312 0.423 1 52.19 301 MET A CA 1
ATOM 2261 C C . MET A 1 301 ? 1.9 38.688 -0.256 1 52.19 301 MET A C 1
ATOM 2263 O O . MET A 1 301 ? 0.877 39.031 -0.839 1 52.19 301 MET A O 1
ATOM 2267 N N . PRO A 1 302 ? 2.742 39.656 0.075 1 43.75 302 PRO A N 1
ATOM 2268 C CA . PRO A 1 302 ? 2.697 40.906 -0.677 1 43.75 302 PRO A CA 1
ATOM 2269 C C . PRO A 1 302 ? 2.596 40.688 -2.186 1 43.75 302 PRO A C 1
ATOM 2271 O O . PRO A 1 302 ? 3.135 39.688 -2.707 1 43.75 302 PRO A O 1
ATOM 2274 N N . SER A 1 303 ? 1.447 40.969 -2.686 1 43.28 303 SER A N 1
ATOM 2275 C CA . SER A 1 303 ? 1.395 40.938 -4.145 1 43.28 303 SER A CA 1
ATOM 2276 C C . SER A 1 303 ? 2.697 41.438 -4.758 1 43.28 303 SER A C 1
ATOM 2278 O O . SER A 1 303 ? 3.25 42.438 -4.316 1 43.28 303 SER A O 1
ATOM 2280 N N . PRO A 1 304 ? 3.459 40.531 -5.371 1 41.88 304 PRO A N 1
ATOM 2281 C CA . PRO A 1 304 ? 4.609 41.188 -6.016 1 41.88 304 PRO A CA 1
ATOM 2282 C C . PRO A 1 304 ? 4.277 42.562 -6.578 1 41.88 304 PRO A C 1
ATOM 2284 O O . PRO A 1 304 ? 3.219 42.75 -7.18 1 41.88 304 PRO A O 1
ATOM 2287 N N . THR A 1 305 ? 4.645 43.562 -5.906 1 40.31 305 THR A N 1
ATOM 2288 C CA . THR A 1 305 ? 4.562 44.844 -6.578 1 40.31 305 THR A CA 1
ATOM 2289 C C . THR A 1 305 ? 4.926 44.719 -8.055 1 40.31 305 THR A C 1
ATOM 2291 O O . THR A 1 305 ? 6.043 44.312 -8.391 1 40.31 305 THR A O 1
ATOM 2294 N N . ALA A 1 306 ? 3.934 44.531 -8.852 1 44.34 306 ALA A N 1
ATOM 2295 C CA . ALA A 1 306 ? 4.141 44.594 -10.297 1 44.34 306 ALA A CA 1
ATOM 2296 C C . ALA A 1 306 ? 5.113 45.719 -10.648 1 44.34 306 ALA A C 1
ATOM 2298 O O . ALA A 1 306 ? 4.766 46.906 -10.547 1 44.34 306 ALA A O 1
ATOM 2299 N N . THR A 1 307 ? 6.395 45.562 -10.375 1 40.78 307 THR A N 1
ATOM 2300 C CA . THR A 1 307 ? 7.246 46.531 -11.039 1 40.78 307 THR A CA 1
ATOM 2301 C C . THR A 1 307 ? 6.918 46.594 -12.531 1 40.78 307 THR A C 1
ATOM 2303 O O . THR A 1 307 ? 6.949 45.594 -13.227 1 40.78 307 THR A O 1
ATOM 2306 N N . PRO A 1 308 ? 6.293 47.656 -12.969 1 39.09 308 PRO A N 1
ATOM 2307 C CA . PRO A 1 308 ? 5.98 47.781 -14.398 1 39.09 308 PRO A CA 1
ATOM 2308 C C . PRO A 1 308 ? 7.16 47.438 -15.297 1 39.09 308 PRO A C 1
ATOM 2310 O O . PRO A 1 308 ? 8.25 47.969 -15.133 1 39.09 308 PRO A O 1
ATOM 2313 N N . MET A 1 309 ? 7.25 46.094 -15.672 1 36.5 309 MET A N 1
ATOM 2314 C CA . MET A 1 309 ? 8.289 45.781 -16.656 1 36.5 309 MET A CA 1
ATOM 2315 C C . MET A 1 309 ? 8.32 46.875 -17.75 1 36.5 309 MET A C 1
ATOM 2317 O O . MET A 1 309 ? 7.312 47.094 -18.422 1 36.5 309 MET A O 1
ATOM 2321 N N . GLN A 1 310 ? 9.141 47.906 -17.609 1 40.28 310 GLN A N 1
ATOM 2322 C CA . GLN A 1 310 ? 9.344 48.875 -18.672 1 40.28 310 GLN A CA 1
ATOM 2323 C C . GLN A 1 310 ? 9.602 48.156 -20 1 40.28 310 GLN A C 1
ATOM 2325 O O . GLN A 1 310 ? 10.391 47.219 -20.078 1 40.28 310 GLN A O 1
ATOM 2330 N N . PRO A 1 311 ? 8.719 48.312 -21 1 40.19 311 PRO A N 1
ATOM 2331 C CA . PRO A 1 311 ? 8.93 47.656 -22.297 1 40.19 311 PRO A CA 1
ATOM 2332 C C . PRO A 1 311 ? 10.352 47.812 -22.828 1 40.19 311 PRO A C 1
ATOM 2334 O O . PRO A 1 311 ? 10.891 48.938 -22.797 1 40.19 311 PRO A O 1
ATOM 2337 N N . THR A 1 312 ? 11.148 46.781 -22.703 1 42.03 312 THR A N 1
ATOM 2338 C CA . THR A 1 312 ? 12.477 46.844 -23.297 1 42.03 312 THR A CA 1
ATOM 2339 C C . THR A 1 312 ? 12.406 47.344 -24.734 1 42.03 312 THR A C 1
ATOM 2341 O O . THR A 1 312 ? 11.594 46.875 -25.531 1 42.03 312 THR A O 1
ATOM 2344 N N . PRO A 1 313 ? 12.961 48.5 -25.031 1 39.19 313 PRO A N 1
ATOM 2345 C CA . PRO A 1 313 ? 12.883 49.062 -26.391 1 39.19 313 PRO A CA 1
ATOM 2346 C C . PRO A 1 313 ? 13.328 48.062 -27.453 1 39.19 313 PRO A C 1
ATOM 2348 O O . PRO A 1 313 ? 14.242 47.281 -27.219 1 39.19 313 PRO A O 1
ATOM 2351 N N . ALA A 1 314 ? 12.492 47.781 -28.469 1 45.09 314 ALA A N 1
ATOM 2352 C CA . ALA A 1 314 ? 12.688 46.875 -29.594 1 45.09 314 ALA A CA 1
ATOM 2353 C C . ALA A 1 314 ? 14.047 47.094 -30.25 1 45.09 314 ALA A C 1
ATOM 2355 O O . ALA A 1 314 ? 14.461 48.219 -30.484 1 45.09 314 ALA A O 1
ATOM 2356 N N . PRO A 1 315 ? 14.961 46.094 -30.141 1 41.38 315 PRO A N 1
ATOM 2357 C CA . PRO A 1 315 ? 16.266 46.344 -30.766 1 41.38 315 PRO A CA 1
ATOM 2358 C C . PRO A 1 315 ? 16.156 46.875 -32.188 1 41.38 315 PRO A C 1
ATOM 2360 O O . PRO A 1 315 ? 15.203 46.531 -32.906 1 41.38 315 PRO A O 1
ATOM 2363 N N . GLN A 1 316 ? 16.656 48.031 -32.531 1 43.59 316 GLN A N 1
ATOM 2364 C CA . GLN A 1 316 ? 16.672 48.688 -33.812 1 43.59 316 GLN A CA 1
ATOM 2365 C C . GLN A 1 316 ? 17.297 47.812 -34.906 1 43.59 316 GLN A C 1
ATOM 2367 O O . GLN A 1 316 ? 18.297 47.156 -34.625 1 43.59 316 GLN A O 1
ATOM 2372 N N . PRO A 1 317 ? 16.578 47.406 -36 1 41.38 317 PRO A N 1
ATOM 2373 C CA . PRO A 1 317 ? 17.062 46.531 -37.062 1 41.38 317 PRO A CA 1
ATOM 2374 C C . PRO A 1 317 ? 18.422 46.938 -37.594 1 41.38 317 PRO A C 1
ATOM 2376 O O . PRO A 1 317 ? 18.641 48.125 -37.906 1 41.38 317 PRO A O 1
ATOM 2379 N N . VAL A 1 318 ? 19.562 46.25 -37.281 1 41.47 318 VAL A N 1
ATOM 2380 C CA . VAL A 1 318 ? 20.906 46.438 -37.812 1 41.47 318 VAL A CA 1
ATOM 2381 C C . VAL A 1 318 ? 20.844 46.406 -39.344 1 41.47 318 VAL A C 1
ATOM 2383 O O . VAL A 1 318 ? 20.406 45.406 -39.938 1 41.47 318 VAL A O 1
ATOM 2386 N N . ILE A 1 319 ? 20.641 47.469 -40.031 1 40.81 319 ILE A N 1
ATOM 2387 C CA . ILE A 1 319 ? 20.75 47.594 -41.5 1 40.81 319 ILE A CA 1
ATOM 2388 C C . ILE A 1 319 ? 22.141 47.188 -41.969 1 40.81 319 ILE A C 1
ATOM 2390 O O . ILE A 1 319 ? 23.141 47.812 -41.594 1 40.81 319 ILE A O 1
ATOM 2394 N N . VAL A 1 320 ? 22.453 45.906 -42.219 1 42.5 320 VAL A N 1
ATOM 2395 C CA . VAL A 1 320 ? 23.672 45.375 -42.812 1 42.5 320 VAL A CA 1
ATOM 2396 C C . VAL A 1 320 ? 23.906 46 -44.188 1 42.5 320 VAL A C 1
ATOM 2398 O O . VAL A 1 320 ? 23.047 45.938 -45.062 1 42.5 320 VAL A O 1
ATOM 2401 N N . PRO A 1 321 ? 24.906 46.875 -44.281 1 40.56 321 PRO A N 1
ATOM 2402 C CA . PRO A 1 321 ? 25.203 47.562 -45.562 1 40.56 321 PRO A CA 1
ATOM 2403 C C . PRO A 1 321 ? 25.531 46.562 -46.688 1 40.56 321 PRO A C 1
ATOM 2405 O O . PRO A 1 321 ? 26.156 45.531 -46.438 1 40.56 321 PRO A O 1
ATOM 2408 N N . THR A 1 322 ? 24.812 46.562 -47.781 1 42.47 322 THR A N 1
ATOM 2409 C CA . THR A 1 322 ? 24.938 45.781 -49 1 42.47 322 THR A CA 1
ATOM 2410 C C . THR A 1 322 ? 26.312 45.938 -49.625 1 42.47 322 THR A C 1
ATOM 2412 O O . THR A 1 322 ? 26.734 47.062 -49.906 1 42.47 322 THR A O 1
ATOM 2415 N N . GLN A 1 323 ? 27.344 45.031 -49.312 1 37.75 323 GLN A N 1
ATOM 2416 C CA . GLN A 1 323 ? 28.688 45.094 -49.875 1 37.75 323 GLN A CA 1
ATOM 2417 C C . GLN A 1 323 ? 28.656 45.031 -51.406 1 37.75 323 GLN A C 1
ATOM 2419 O O . GLN A 1 323 ? 27.922 44.219 -51.969 1 37.75 323 GLN A O 1
ATOM 2424 N N . PRO A 1 324 ? 29.25 46 -52.094 1 41.41 324 PRO A N 1
ATOM 2425 C CA . PRO A 1 324 ? 29.266 46.188 -53.562 1 41.41 324 PRO A CA 1
ATOM 2426 C C . PRO A 1 324 ? 29.953 45.031 -54.281 1 41.41 324 PRO A C 1
ATOM 2428 O O . PRO A 1 324 ? 30.938 44.469 -53.781 1 41.41 324 PRO A O 1
ATOM 2431 N N . MET A 1 325 ? 29.328 44.219 -55.156 1 36.62 325 MET A N 1
ATOM 2432 C CA . MET A 1 325 ? 29.719 43.094 -56.031 1 36.62 325 MET A CA 1
ATOM 2433 C C . MET A 1 325 ? 30.797 43.562 -57 1 36.62 325 MET A C 1
ATOM 2435 O O . MET A 1 325 ? 30.609 44.5 -57.75 1 36.62 325 MET A O 1
ATOM 2439 N N . SER A 1 326 ? 32.125 43.469 -56.625 1 35.97 326 SER A N 1
ATOM 2440 C CA . SER A 1 326 ? 33.25 43.844 -57.469 1 35.97 326 SER A CA 1
ATOM 2441 C C . SER A 1 326 ? 33.219 43.031 -58.781 1 35.97 326 SER A C 1
ATOM 2443 O O . SER A 1 326 ? 33.156 41.781 -58.75 1 35.97 326 SER A O 1
ATOM 2445 N N . SER A 1 327 ? 32.844 43.531 -59.906 1 39.62 327 SER A N 1
ATOM 2446 C CA . SER A 1 327 ? 32.75 43.156 -61.312 1 39.62 327 SER A CA 1
ATOM 2447 C C . SER A 1 327 ? 34.125 42.875 -61.906 1 39.62 327 SER A C 1
ATOM 2449 O O . SER A 1 327 ? 34.875 43.781 -62.25 1 39.62 327 SER A O 1
ATOM 2451 N N . GLU A 1 328 ? 34.969 41.938 -61.25 1 38.5 328 GLU A N 1
ATOM 2452 C CA . GLU A 1 328 ? 36.281 41.812 -61.906 1 38.5 328 GLU A CA 1
ATOM 2453 C C . GLU A 1 328 ? 36.125 41.312 -63.344 1 38.5 328 GLU A C 1
ATOM 2455 O O . GLU A 1 328 ? 35.375 40.344 -63.594 1 38.5 328 GLU A O 1
ATOM 2460 N N . PRO A 1 329 ? 36.75 41.969 -64.375 1 40.28 329 PRO A N 1
ATOM 2461 C CA . PRO A 1 329 ? 36.719 41.938 -65.812 1 40.28 329 PRO A CA 1
ATOM 2462 C C . PRO A 1 329 ? 37.281 40.625 -66.375 1 40.28 329 PRO A C 1
ATOM 2464 O O . PRO A 1 329 ? 38.156 40.031 -65.75 1 40.28 329 PRO A O 1
ATOM 2467 N N . GLN A 1 330 ? 36.531 39.812 -67.125 1 37.91 330 GLN A N 1
ATOM 2468 C CA . GLN A 1 330 ? 36.75 38.562 -67.875 1 37.91 330 GLN A CA 1
ATOM 2469 C C . GLN A 1 330 ? 37.875 38.719 -68.875 1 37.91 330 GLN A C 1
ATOM 2471 O O . GLN A 1 330 ? 37.812 39.531 -69.812 1 37.91 330 GLN A O 1
ATOM 2476 N N . PRO A 1 331 ? 39.188 38.469 -68.438 1 34.28 331 PRO A N 1
ATOM 2477 C CA . PRO A 1 331 ? 40.188 38.688 -69.5 1 34.28 331 PRO A CA 1
ATOM 2478 C C . PRO A 1 331 ? 39.906 37.812 -70.75 1 34.28 331 PRO A C 1
ATOM 2480 O O . PRO A 1 331 ? 39.281 36.75 -70.625 1 34.28 331 PRO A O 1
ATOM 2483 N N . ARG A 1 332 ? 40.125 38.344 -72 1 31.98 332 ARG A N 1
ATOM 2484 C CA . ARG A 1 332 ? 40.094 37.969 -73.438 1 31.98 332 ARG A CA 1
ATOM 2485 C C . ARG A 1 332 ? 41.031 36.812 -73.75 1 31.98 332 ARG A C 1
ATOM 2487 O O . ARG A 1 332 ? 42.25 36.969 -73.625 1 31.98 332 ARG A O 1
ATOM 2494 N N . ARG A 1 333 ? 41 35.594 -73.062 1 22.59 333 ARG A N 1
ATOM 2495 C CA . ARG A 1 333 ? 41.688 34.594 -73.875 1 22.59 333 ARG A CA 1
ATOM 2496 C C . ARG A 1 333 ? 40.844 34.25 -75.125 1 22.59 333 ARG A C 1
ATOM 2498 O O . ARG A 1 333 ? 39.594 34.156 -75 1 22.59 333 ARG A O 1
ATOM 2505 N N . MET B 1 1 ? -48.594 -26.266 52.75 1 34.5 1 MET B N 1
ATOM 2506 C CA . MET B 1 1 ? -48.25 -25.375 51.656 1 34.5 1 MET B CA 1
ATOM 2507 C C . MET B 1 1 ? -46.781 -25.438 51.312 1 34.5 1 MET B C 1
ATOM 2509 O O . MET B 1 1 ? -45.938 -24.938 52.094 1 34.5 1 MET B O 1
ATOM 2513 N N . ARG B 1 2 ? -46.281 -26.578 50.688 1 42.22 2 ARG B N 1
ATOM 2514 C CA . ARG B 1 2 ? -44.906 -26.906 50.25 1 42.22 2 ARG B CA 1
ATOM 2515 C C . ARG B 1 2 ? -44.406 -25.922 49.219 1 42.22 2 ARG B C 1
ATOM 2517 O O . ARG B 1 2 ? -45 -25.781 48.125 1 42.22 2 ARG B O 1
ATOM 2524 N N . ARG B 1 3 ? -43.688 -24.844 49.625 1 45.75 3 ARG B N 1
ATOM 2525 C CA . ARG B 1 3 ? -43 -23.844 48.812 1 45.75 3 ARG B CA 1
ATOM 2526 C C . ARG B 1 3 ? -42.031 -24.5 47.844 1 45.75 3 ARG B C 1
ATOM 2528 O O . ARG B 1 3 ? -41.125 -25.219 48.25 1 45.75 3 ARG B O 1
ATOM 2535 N N . MET B 1 4 ? -42.5 -24.844 46.625 1 42.62 4 MET B N 1
ATOM 2536 C CA . MET B 1 4 ? -41.688 -25.344 45.531 1 42.62 4 MET B CA 1
ATOM 2537 C C . MET B 1 4 ? -40.594 -24.344 45.156 1 42.62 4 MET B C 1
ATOM 2539 O O . MET B 1 4 ? -40.906 -23.188 44.844 1 42.62 4 MET B O 1
ATOM 2543 N N . LEU B 1 5 ? -39.406 -24.484 45.625 1 47.5 5 LEU B N 1
ATOM 2544 C CA . LEU B 1 5 ? -38.188 -23.766 45.219 1 47.5 5 LEU B CA 1
ATOM 2545 C C . LEU B 1 5 ? -37.906 -23.984 43.75 1 47.5 5 LEU B C 1
ATOM 2547 O O . LEU B 1 5 ? -37.75 -25.125 43.281 1 47.5 5 LEU B O 1
ATOM 2551 N N . LEU B 1 6 ? -38.375 -23.062 42.875 1 49.69 6 LEU B N 1
ATOM 2552 C CA . LEU B 1 6 ? -38.031 -23.094 41.469 1 49.69 6 LEU B CA 1
ATOM 2553 C C . LEU B 1 6 ? -36.531 -22.875 41.281 1 49.69 6 LEU B C 1
ATOM 2555 O O . LEU B 1 6 ? -35.969 -21.922 41.812 1 49.69 6 LEU B O 1
ATOM 2559 N N . PRO B 1 7 ? -35.781 -23.891 40.812 1 49.91 7 PRO B N 1
ATOM 2560 C CA . PRO B 1 7 ? -34.375 -23.672 40.5 1 49.91 7 PRO B CA 1
ATOM 2561 C C . PRO B 1 7 ? -34.188 -22.609 39.406 1 49.91 7 PRO B C 1
ATOM 2563 O O . PRO B 1 7 ? -34.969 -22.547 38.469 1 49.91 7 PRO B O 1
ATOM 2566 N N . ALA B 1 8 ? -33.594 -21.406 39.781 1 52.16 8 ALA B N 1
ATOM 2567 C CA . ALA B 1 8 ? -33.156 -20.391 38.812 1 52.16 8 ALA B CA 1
ATOM 2568 C C . ALA B 1 8 ? -32.156 -20.969 37.844 1 52.16 8 ALA B C 1
ATOM 2570 O O . ALA B 1 8 ? -31.078 -21.438 38.25 1 52.16 8 ALA B O 1
ATOM 2571 N N . CYS B 1 9 ? -32.531 -21.391 36.656 1 47.09 9 CYS B N 1
ATOM 2572 C CA . CYS B 1 9 ? -31.656 -21.781 35.562 1 47.09 9 CYS B CA 1
ATOM 2573 C C . CYS B 1 9 ? -30.734 -20.625 35.156 1 47.09 9 CYS B C 1
ATOM 2575 O O . CYS B 1 9 ? -31.219 -19.594 34.688 1 47.09 9 CYS B O 1
ATOM 2577 N N . LEU B 1 10 ? -29.594 -20.531 35.75 1 44.72 10 LEU B N 1
ATOM 2578 C CA . LEU B 1 10 ? -28.562 -19.625 35.25 1 44.72 10 LEU B CA 1
ATOM 2579 C C . LEU B 1 10 ? -28.203 -19.906 33.812 1 44.72 10 LEU B C 1
ATOM 2581 O O . LEU B 1 10 ? -27.641 -20.969 33.5 1 44.72 10 LEU B O 1
ATOM 2585 N N . LEU B 1 11 ? -28.859 -19.25 32.875 1 44.94 11 LEU B N 1
ATOM 2586 C CA . LEU B 1 11 ? -28.406 -19.219 31.484 1 44.94 11 LEU B CA 1
ATOM 2587 C C . LEU B 1 11 ? -27.031 -18.578 31.359 1 44.94 11 LEU B C 1
ATOM 2589 O O . LEU B 1 11 ? -26.875 -17.375 31.609 1 44.94 11 LEU B O 1
ATOM 2593 N N . LEU B 1 12 ? -25.984 -19.391 31.422 1 46.38 12 LEU B N 1
ATOM 2594 C CA . LEU B 1 12 ? -24.672 -18.922 31.016 1 46.38 12 LEU B CA 1
ATOM 2595 C C . LEU B 1 12 ? -24.672 -18.516 29.547 1 46.38 12 LEU B C 1
ATOM 2597 O O . LEU B 1 12 ? -24.844 -19.359 28.656 1 46.38 12 LEU B O 1
ATOM 2601 N N . ALA B 1 13 ? -24.828 -17.25 29.25 1 44.88 13 ALA B N 1
ATOM 2602 C CA . ALA B 1 13 ? -24.562 -16.719 27.922 1 44.88 13 ALA B CA 1
ATOM 2603 C C . ALA B 1 13 ? -23.125 -16.938 27.516 1 44.88 13 ALA B C 1
ATOM 2605 O O . ALA B 1 13 ? -22.203 -16.297 28.031 1 44.88 13 ALA B O 1
ATOM 2606 N N . ALA B 1 14 ? -22.75 -18.125 26.844 1 40.03 14 ALA B N 1
ATOM 2607 C CA . ALA B 1 14 ? -21.438 -18.281 26.203 1 40.03 14 ALA B CA 1
ATOM 2608 C C . ALA B 1 14 ? -21.188 -17.172 25.188 1 40.03 14 ALA B C 1
ATOM 2610 O O . ALA B 1 14 ? -21.969 -16.984 24.25 1 40.03 14 ALA B O 1
ATOM 2611 N N . ALA B 1 15 ? -20.469 -16.156 25.547 1 43.91 15 ALA B N 1
ATOM 2612 C CA . ALA B 1 15 ? -19.984 -15.188 24.562 1 43.91 15 ALA B CA 1
ATOM 2613 C C . ALA B 1 15 ? -19.453 -15.883 23.312 1 43.91 15 ALA B C 1
ATOM 2615 O O . ALA B 1 15 ? -18.75 -16.891 23.406 1 43.91 15 ALA B O 1
ATOM 2616 N N . PRO B 1 16 ? -20.047 -15.633 22.125 1 45.44 16 PRO B N 1
ATOM 2617 C CA . PRO B 1 16 ? -19.469 -16.25 20.922 1 45.44 16 PRO B CA 1
ATOM 2618 C C . PRO B 1 16 ? -17.953 -16.047 20.844 1 45.44 16 PRO B C 1
ATOM 2620 O O . PRO B 1 16 ? -17.469 -14.914 20.828 1 45.44 16 PRO B O 1
ATOM 2623 N N . LEU B 1 17 ? -17.156 -16.938 21.359 1 43.94 17 LEU B N 1
ATOM 2624 C CA . LEU B 1 17 ? -15.742 -16.922 20.984 1 43.94 17 LEU B CA 1
ATOM 2625 C C . LEU B 1 17 ? -15.578 -16.781 19.469 1 43.94 17 LEU B C 1
ATOM 2627 O O . LEU B 1 17 ? -16.078 -17.609 18.703 1 43.94 17 LEU B O 1
ATOM 2631 N N . SER B 1 18 ? -15.602 -15.602 19.016 1 48.09 18 SER B N 1
ATOM 2632 C CA . SER B 1 18 ? -15.242 -15.484 17.609 1 48.09 18 SER B CA 1
ATOM 2633 C C . SER B 1 18 ? -14.109 -16.438 17.25 1 48.09 18 SER B C 1
ATOM 2635 O O . SER B 1 18 ? -13 -16.312 17.766 1 48.09 18 SER B O 1
ATOM 2637 N N . ALA B 1 19 ? -14.328 -17.688 17.031 1 49.47 19 ALA B N 1
ATOM 2638 C CA . ALA B 1 19 ? -13.359 -18.688 16.625 1 49.47 19 ALA B CA 1
ATOM 2639 C C . ALA B 1 19 ? -12.398 -18.125 15.578 1 49.47 19 ALA B C 1
ATOM 2641 O O . ALA B 1 19 ? -12.82 -17.656 14.516 1 49.47 19 ALA B O 1
ATOM 2642 N N . ALA B 1 20 ? -11.148 -17.75 16.016 1 59.84 20 ALA B N 1
ATOM 2643 C CA . ALA B 1 20 ? -10.086 -17.438 15.062 1 59.84 20 ALA B CA 1
ATOM 2644 C C . ALA B 1 20 ? -10.055 -18.438 13.922 1 59.84 20 ALA B C 1
ATOM 2646 O O . ALA B 1 20 ? -10.094 -19.656 14.156 1 59.84 20 ALA B O 1
ATOM 2647 N N . ALA B 1 21 ? -10.391 -17.844 12.586 1 74.19 21 ALA B N 1
ATOM 2648 C CA . ALA B 1 21 ? -10.289 -18.703 11.414 1 74.19 21 ALA B CA 1
ATOM 2649 C C . ALA B 1 21 ? -8.875 -19.25 11.25 1 74.19 21 ALA B C 1
ATOM 2651 O O . ALA B 1 21 ? -7.914 -18.672 11.75 1 74.19 21 ALA B O 1
ATOM 2652 N N . ALA B 1 22 ? -8.703 -20.391 10.75 1 83.44 22 ALA B N 1
ATOM 2653 C CA . ALA B 1 22 ? -7.414 -21.031 10.508 1 83.44 22 ALA B CA 1
ATOM 2654 C C . ALA B 1 22 ? -6.555 -20.188 9.562 1 83.44 22 ALA B C 1
ATOM 2656 O O . ALA B 1 22 ? -7.07 -19.562 8.633 1 83.44 22 ALA B O 1
ATOM 2657 N N . GLU B 1 23 ? -5.27 -20.016 9.883 1 93 23 GLU B N 1
ATOM 2658 C CA . GLU B 1 23 ? -4.293 -19.422 8.977 1 93 23 GLU B CA 1
ATOM 2659 C C . GLU B 1 23 ? -3.938 -20.391 7.844 1 93 23 GLU B C 1
ATOM 2661 O O . GLU B 1 23 ? -3.352 -21.438 8.078 1 93 23 GLU B O 1
ATOM 2666 N N . ALA B 1 24 ? -4.258 -19.969 6.645 1 95.81 24 ALA B N 1
ATOM 2667 C CA . ALA B 1 24 ? -4.102 -20.875 5.5 1 95.81 24 ALA B CA 1
ATOM 2668 C C . ALA B 1 24 ? -2.678 -21.406 5.414 1 95.81 24 ALA B C 1
ATOM 2670 O O . ALA B 1 24 ? -2.471 -22.578 5.086 1 95.81 24 ALA B O 1
ATOM 2671 N N . CYS B 1 25 ? -1.695 -20.609 5.73 1 96.94 25 CYS B N 1
ATOM 2672 C CA . CYS B 1 25 ? -0.293 -20.984 5.59 1 96.94 25 CYS B CA 1
ATOM 2673 C C . CYS B 1 25 ? 0.195 -21.75 6.816 1 96.94 25 CYS B C 1
ATOM 2675 O O . CYS B 1 25 ? 1.324 -22.234 6.836 1 96.94 25 CYS B O 1
ATOM 2677 N N . ASP B 1 26 ? -0.631 -21.875 7.832 1 95.12 26 ASP B N 1
ATOM 2678 C CA . ASP B 1 26 ? -0.198 -22.562 9.047 1 95.12 26 ASP B CA 1
ATOM 2679 C C . ASP B 1 26 ? -0.887 -23.922 9.195 1 95.12 26 ASP B C 1
ATOM 2681 O O . ASP B 1 26 ? -0.54 -24.703 10.086 1 95.12 26 ASP B O 1
ATOM 2685 N N . VAL B 1 27 ? -1.867 -24.156 8.328 1 94.06 27 VAL B N 1
ATOM 2686 C CA . VAL B 1 27 ? -2.527 -25.453 8.336 1 94.06 27 VAL B CA 1
ATOM 2687 C C . VAL B 1 27 ? -1.742 -26.438 7.477 1 94.06 27 VAL B C 1
ATOM 2689 O O . VAL B 1 27 ? -1.238 -26.078 6.41 1 94.06 27 VAL B O 1
ATOM 2692 N N . PRO B 1 28 ? -1.604 -27.656 7.938 1 92.06 28 PRO B N 1
ATOM 2693 C CA . PRO B 1 28 ? -0.931 -28.641 7.086 1 92.06 28 PRO B CA 1
ATOM 2694 C C . PRO B 1 28 ? -1.613 -28.812 5.73 1 92.06 28 PRO B C 1
ATOM 2696 O O . PRO B 1 28 ? -2.834 -28.672 5.629 1 92.06 28 PRO B O 1
ATOM 2699 N N . PRO B 1 29 ? -0.81 -29.078 4.77 1 90.06 29 PRO B N 1
ATOM 2700 C CA . PRO B 1 29 ? -1.427 -29.328 3.465 1 90.06 29 PRO B CA 1
ATOM 2701 C C . PRO B 1 29 ? -2.445 -30.453 3.496 1 90.06 29 PRO B C 1
ATOM 2703 O O . PRO B 1 29 ? -2.262 -31.438 4.227 1 90.06 29 PRO B O 1
ATOM 2706 N N . ARG B 1 30 ? -3.422 -30.219 2.748 1 87.5 30 ARG B N 1
ATOM 2707 C CA . ARG B 1 30 ? -4.438 -31.266 2.682 1 87.5 30 ARG B CA 1
ATOM 2708 C C . ARG B 1 30 ? -3.852 -32.562 2.131 1 87.5 30 ARG B C 1
ATOM 2710 O O . ARG B 1 30 ? -2.883 -32.531 1.37 1 87.5 30 ARG B O 1
ATOM 2717 N N . PHE B 1 31 ? -4.496 -33.594 2.406 1 87.62 31 PHE B N 1
ATOM 2718 C CA . PHE B 1 31 ? -4.082 -34.906 1.909 1 87.62 31 PHE B CA 1
ATOM 2719 C C . PHE B 1 31 ? -4.309 -35.031 0.406 1 87.62 31 PHE B C 1
ATOM 2721 O O . PHE B 1 31 ? -5.258 -34.438 -0.125 1 87.62 31 PHE B O 1
ATOM 2728 N N . GLY B 1 32 ? -3.42 -35.719 -0.28 1 92.31 32 GLY B N 1
ATOM 2729 C CA . GLY B 1 32 ? -3.617 -36 -1.693 1 92.31 32 GLY B CA 1
ATOM 2730 C C . GLY B 1 32 ? -2.846 -35.062 -2.6 1 92.31 32 GLY B C 1
ATOM 2731 O O . GLY B 1 32 ? -2.76 -35.281 -3.809 1 92.31 32 GLY B O 1
ATOM 2732 N N . LEU B 1 33 ? -2.279 -34.094 -2.068 1 94.56 33 LEU B N 1
ATOM 2733 C CA . LEU B 1 33 ? -1.454 -33.188 -2.877 1 94.56 33 LEU B CA 1
ATOM 2734 C C . LEU B 1 33 ? -0.145 -33.875 -3.27 1 94.56 33 LEU B C 1
ATOM 2736 O O . LEU B 1 33 ? 0.42 -34.625 -2.488 1 94.56 33 LEU B O 1
ATOM 2740 N N . SER B 1 34 ? 0.308 -33.594 -4.477 1 96.44 34 SER B N 1
ATOM 2741 C CA . SER B 1 34 ? 1.622 -34.062 -4.883 1 96.44 34 SER B CA 1
ATOM 2742 C C . SER B 1 34 ? 2.732 -33.406 -4.074 1 96.44 34 SER B C 1
ATOM 2744 O O . SER B 1 34 ? 2.547 -32.312 -3.537 1 96.44 34 SER B O 1
ATOM 2746 N N . PRO B 1 35 ? 3.867 -34.125 -3.965 1 96.25 35 PRO B N 1
ATOM 2747 C CA . PRO B 1 35 ? 4.996 -33.5 -3.264 1 96.25 35 PRO B CA 1
ATOM 2748 C C . PRO B 1 35 ? 5.387 -32.156 -3.85 1 96.25 35 PRO B C 1
ATOM 2750 O O . PRO B 1 35 ? 5.773 -31.234 -3.111 1 96.25 35 PRO B O 1
ATOM 2753 N N . LEU B 1 36 ? 5.273 -32.031 -5.121 1 97.62 36 LEU B N 1
ATOM 2754 C CA . LEU B 1 36 ? 5.625 -30.766 -5.77 1 97.62 36 LEU B CA 1
ATOM 2755 C C . LEU B 1 36 ? 4.637 -29.672 -5.395 1 97.62 36 LEU B C 1
ATOM 2757 O O . LEU B 1 36 ? 5.035 -28.531 -5.148 1 97.62 36 LEU B O 1
ATOM 2761 N N . ALA B 1 37 ? 3.354 -29.953 -5.414 1 98.38 37 ALA B N 1
ATOM 2762 C CA . ALA B 1 37 ? 2.342 -28.984 -4.996 1 98.38 37 ALA B CA 1
ATOM 2763 C C . ALA B 1 37 ? 2.604 -28.5 -3.572 1 98.38 37 ALA B C 1
ATOM 2765 O O . ALA B 1 37 ? 2.477 -27.312 -3.283 1 98.38 37 ALA B O 1
ATOM 2766 N N . VAL B 1 38 ? 2.99 -29.438 -2.717 1 98 38 VAL B N 1
ATOM 2767 C CA . VAL B 1 38 ? 3.287 -29.094 -1.327 1 98 38 VAL B CA 1
ATOM 2768 C C . VAL B 1 38 ? 4.504 -28.172 -1.266 1 98 38 VAL B C 1
ATOM 2770 O O . VAL B 1 38 ? 4.508 -27.188 -0.521 1 98 38 VAL B O 1
ATOM 2773 N N . ALA B 1 39 ? 5.539 -28.5 -2.055 1 98.12 39 ALA B N 1
ATOM 2774 C CA . ALA B 1 39 ? 6.754 -27.688 -2.068 1 98.12 39 ALA B CA 1
ATOM 2775 C C . ALA B 1 39 ? 6.457 -26.266 -2.529 1 98.12 39 ALA B C 1
ATOM 2777 O O . ALA B 1 39 ? 6.938 -25.297 -1.932 1 98.12 39 ALA B O 1
ATOM 2778 N N . ILE B 1 40 ? 5.66 -26.141 -3.59 1 98.75 40 ILE B N 1
ATOM 2779 C CA . ILE B 1 40 ? 5.297 -24.828 -4.133 1 98.75 40 ILE B CA 1
ATOM 2780 C C . ILE B 1 40 ? 4.52 -24.031 -3.09 1 98.75 40 ILE B C 1
ATOM 2782 O O . ILE B 1 40 ? 4.844 -22.875 -2.812 1 98.75 40 ILE B O 1
ATOM 2786 N N . ARG B 1 41 ? 3.48 -24.672 -2.533 1 98.56 41 ARG B N 1
ATOM 2787 C CA . ARG B 1 41 ? 2.674 -24.047 -1.49 1 98.56 41 ARG B CA 1
ATOM 2788 C C . ARG B 1 41 ? 3.547 -23.578 -0.334 1 98.56 41 ARG B C 1
ATOM 2790 O O . ARG B 1 41 ? 3.406 -22.438 0.13 1 98.56 41 ARG B O 1
ATOM 2797 N N . ASN B 1 42 ? 4.438 -24.406 0.19 1 98.44 42 ASN B N 1
ATOM 2798 C CA . ASN B 1 42 ? 5.27 -24.078 1.345 1 98.44 42 ASN B CA 1
ATOM 2799 C C . ASN B 1 42 ? 6.215 -22.922 1.043 1 98.44 42 ASN B C 1
ATOM 2801 O O . ASN B 1 42 ? 6.426 -22.047 1.888 1 98.44 42 ASN B O 1
ATOM 2805 N N . THR B 1 43 ? 6.777 -22.953 -0.13 1 98.81 43 THR B N 1
ATOM 2806 C CA . THR B 1 43 ? 7.688 -21.891 -0.523 1 98.81 43 THR B CA 1
ATOM 2807 C C . THR B 1 43 ? 6.961 -20.547 -0.545 1 98.81 43 THR B C 1
ATOM 2809 O O . THR B 1 43 ? 7.441 -19.562 0.031 1 98.81 43 THR B O 1
ATOM 2812 N N . ALA B 1 44 ? 5.781 -20.469 -1.201 1 98.88 44 ALA B N 1
ATOM 2813 C CA . ALA B 1 44 ? 4.988 -19.234 -1.271 1 98.88 44 ALA B CA 1
ATOM 2814 C C . ALA B 1 44 ? 4.555 -18.781 0.12 1 98.88 44 ALA B C 1
ATOM 2816 O O . ALA B 1 44 ? 4.648 -17.609 0.452 1 98.88 44 ALA B O 1
ATOM 2817 N N . CYS B 1 45 ? 4.102 -19.719 0.957 1 98.75 45 CYS B N 1
ATOM 2818 C CA . CYS B 1 45 ? 3.631 -19.438 2.307 1 98.75 45 CYS B CA 1
ATOM 2819 C C . CYS B 1 45 ? 4.766 -18.906 3.176 1 98.75 45 CYS B C 1
ATOM 2821 O O . CYS B 1 45 ? 4.562 -18 3.986 1 98.75 45 CYS B O 1
ATOM 2823 N N . ASN B 1 46 ? 5.914 -19.5 3.025 1 98.5 46 ASN B N 1
ATOM 2824 C CA . ASN B 1 46 ? 7.066 -19.016 3.781 1 98.5 46 ASN B CA 1
ATOM 2825 C C . ASN B 1 46 ? 7.379 -17.562 3.463 1 98.5 46 ASN B C 1
ATOM 2827 O O . ASN B 1 46 ? 7.668 -16.781 4.367 1 98.5 46 ASN B O 1
ATOM 2831 N N . GLU B 1 47 ? 7.363 -17.234 2.188 1 98.81 47 GLU B N 1
ATOM 2832 C CA . GLU B 1 47 ? 7.633 -15.852 1.812 1 98.81 47 GLU B CA 1
ATOM 2833 C C . GLU B 1 47 ? 6.547 -14.914 2.336 1 98.81 47 GLU B C 1
ATOM 2835 O O . GLU B 1 47 ? 6.84 -13.812 2.795 1 98.81 47 GLU B O 1
ATOM 2840 N N . HIS B 1 48 ? 5.281 -15.352 2.24 1 98.56 48 HIS B N 1
ATOM 2841 C CA . HIS B 1 48 ? 4.191 -14.539 2.771 1 98.56 48 HIS B CA 1
ATOM 2842 C C . HIS B 1 48 ? 4.41 -14.227 4.25 1 98.56 48 HIS B C 1
ATOM 2844 O O . HIS B 1 48 ? 4.223 -13.086 4.68 1 98.56 48 HIS B O 1
ATOM 2850 N N . ARG B 1 49 ? 4.777 -15.219 5.043 1 97.06 49 ARG B N 1
ATOM 2851 C CA . ARG B 1 49 ? 5.062 -15.031 6.465 1 97.06 49 ARG B CA 1
ATOM 2852 C C . ARG B 1 49 ? 6.25 -14.102 6.668 1 97.06 49 ARG B C 1
ATOM 2854 O O . ARG B 1 49 ? 6.227 -13.242 7.551 1 97.06 49 ARG B O 1
ATOM 2861 N N . LEU B 1 50 ? 7.238 -14.312 5.84 1 97.5 50 LEU B N 1
ATOM 2862 C CA . LEU B 1 50 ? 8.445 -13.5 5.922 1 97.5 50 LEU B CA 1
ATOM 2863 C C . LEU B 1 50 ? 8.117 -12.023 5.73 1 97.5 50 LEU B C 1
ATOM 2865 O O . LEU B 1 50 ? 8.75 -11.156 6.332 1 97.5 50 LEU B O 1
ATOM 2869 N N . TRP B 1 51 ? 7.125 -11.734 4.945 1 97.75 51 TRP B N 1
ATOM 2870 C CA . TRP B 1 51 ? 6.762 -10.359 4.617 1 97.75 51 TRP B CA 1
ATOM 2871 C C . TRP B 1 51 ? 5.664 -9.852 5.547 1 97.75 51 TRP B C 1
ATOM 2873 O O . TRP B 1 51 ? 4.891 -8.969 5.172 1 97.75 51 TRP B O 1
ATOM 2883 N N . TYR B 1 52 ? 5.41 -10.445 6.695 1 95.69 52 TYR B N 1
ATOM 2884 C CA . TYR B 1 52 ? 4.535 -10.008 7.777 1 95.69 52 TYR B CA 1
ATOM 2885 C C . TYR B 1 52 ? 3.068 -10.219 7.414 1 95.69 52 TYR B C 1
ATOM 2887 O O . TYR B 1 52 ? 2.195 -9.477 7.867 1 95.69 52 TYR B O 1
ATOM 2895 N N . ARG B 1 53 ? 2.719 -11 6.449 1 96.75 53 ARG B N 1
ATOM 2896 C CA . ARG B 1 53 ? 1.417 -11.578 6.129 1 96.75 53 ARG B CA 1
ATOM 2897 C C . ARG B 1 53 ? 0.434 -10.5 5.691 1 96.75 53 ARG B C 1
ATOM 2899 O O . ARG B 1 53 ? -0.71 -10.469 6.148 1 96.75 53 ARG B O 1
ATOM 2906 N N . PRO B 1 54 ? 0.844 -9.594 4.832 1 97.06 54 PRO B N 1
ATOM 2907 C CA . PRO B 1 54 ? -0.15 -8.688 4.254 1 97.06 54 PRO B CA 1
ATOM 2908 C C . PRO B 1 54 ? -1.205 -9.422 3.428 1 97.06 54 PRO B C 1
ATOM 2910 O O . PRO B 1 54 ? -0.931 -10.492 2.881 1 97.06 54 PRO B O 1
ATOM 2913 N N . PHE B 1 55 ? -2.477 -8.797 3.342 1 98.06 55 PHE B N 1
ATOM 2914 C CA . PHE B 1 55 ? -3.459 -9.547 2.566 1 98.06 55 PHE B CA 1
ATOM 2915 C C . PHE B 1 55 ? -4.582 -8.633 2.094 1 98.06 55 PHE B C 1
ATOM 2917 O O . PHE B 1 55 ? -4.773 -7.539 2.637 1 98.06 55 PHE B O 1
ATOM 2924 N N . ILE B 1 56 ? -5.156 -9.023 1.034 1 98.06 56 ILE B N 1
ATOM 2925 C CA . ILE B 1 56 ? -6.395 -8.484 0.484 1 98.06 56 ILE B CA 1
ATOM 2926 C C . ILE B 1 56 ? -7.566 -9.383 0.868 1 98.06 56 ILE B C 1
ATOM 2928 O O . ILE B 1 56 ? -7.535 -10.594 0.611 1 98.06 56 ILE B O 1
ATOM 2932 N N . ASP B 1 57 ? -8.562 -8.852 1.487 1 97.62 57 ASP B N 1
ATOM 2933 C CA . ASP B 1 57 ? -9.656 -9.672 2.008 1 97.62 57 ASP B CA 1
ATOM 2934 C C . ASP B 1 57 ? -10.664 -10.008 0.911 1 97.62 57 ASP B C 1
ATOM 2936 O O . ASP B 1 57 ? -10.438 -9.695 -0.261 1 97.62 57 ASP B O 1
ATOM 2940 N N . ARG B 1 58 ? -11.727 -10.695 1.248 1 96.62 58 ARG B N 1
ATOM 2941 C CA . ARG B 1 58 ? -12.688 -11.227 0.288 1 96.62 58 ARG B CA 1
ATOM 2942 C C . ARG B 1 58 ? -13.445 -10.094 -0.409 1 96.62 58 ARG B C 1
ATOM 2944 O O . ARG B 1 58 ? -13.977 -10.281 -1.506 1 96.62 58 ARG B O 1
ATOM 2951 N N . GLU B 1 59 ? -13.508 -8.93 0.177 1 95.38 59 GLU B N 1
ATOM 2952 C CA . GLU B 1 59 ? -14.188 -7.781 -0.414 1 95.38 59 GLU B CA 1
ATOM 2953 C C . GLU B 1 59 ? -13.25 -7.016 -1.349 1 95.38 59 GLU B C 1
ATOM 2955 O O . GLU B 1 59 ? -13.656 -6.02 -1.955 1 95.38 59 GLU B O 1
ATOM 2960 N N . GLY B 1 60 ? -12.039 -7.484 -1.46 1 96.44 60 GLY B N 1
ATOM 2961 C CA . GLY B 1 60 ? -11.07 -6.859 -2.346 1 96.44 60 GLY B CA 1
ATOM 2962 C C . GLY B 1 60 ? -10.414 -5.633 -1.744 1 96.44 60 GLY B C 1
ATOM 2963 O O . GLY B 1 60 ? -10.062 -4.695 -2.463 1 96.44 60 GLY B O 1
ATOM 2964 N N . ARG B 1 61 ? -10.297 -5.613 -0.453 1 97.56 61 ARG B N 1
ATOM 2965 C CA . ARG B 1 61 ? -9.656 -4.508 0.252 1 97.56 61 ARG B CA 1
ATOM 2966 C C . ARG B 1 61 ? -8.359 -4.961 0.917 1 97.56 61 ARG B C 1
ATOM 2968 O O . ARG B 1 61 ? -8.289 -6.07 1.451 1 97.56 61 ARG B O 1
ATOM 2975 N N . ALA B 1 62 ? -7.371 -4.094 0.871 1 97.56 62 ALA B N 1
ATOM 2976 C CA . ALA B 1 62 ? -6.141 -4.41 1.592 1 97.56 62 ALA B CA 1
ATOM 2977 C C . ALA B 1 62 ? -6.312 -4.191 3.092 1 97.56 62 ALA B C 1
ATOM 2979 O O . ALA B 1 62 ? -6.695 -3.102 3.527 1 97.56 62 ALA B O 1
ATOM 2980 N N . ALA B 1 63 ? -5.938 -5.188 3.857 1 96.44 63 ALA B N 1
ATOM 2981 C CA . ALA B 1 63 ? -6.23 -5.148 5.289 1 96.44 63 ALA B CA 1
ATOM 2982 C C . ALA B 1 63 ? -4.957 -4.934 6.102 1 96.44 63 ALA B C 1
ATOM 2984 O O . ALA B 1 63 ? -5.016 -4.473 7.246 1 96.44 63 ALA B O 1
ATOM 2985 N N . SER B 1 64 ? -3.898 -5.32 5.488 1 94.12 64 SER B N 1
ATOM 2986 C CA . SER B 1 64 ? -2.619 -5.168 6.176 1 94.12 64 SER B CA 1
ATOM 2987 C C . SER B 1 64 ? -1.482 -4.949 5.184 1 94.12 64 SER B C 1
ATOM 2989 O O . SER B 1 64 ? -1.466 -5.555 4.105 1 94.12 64 SER B O 1
ATOM 2991 N N . LEU B 1 65 ? -0.639 -4.098 5.512 1 93.12 65 LEU B N 1
ATOM 2992 C CA . LEU B 1 65 ? 0.562 -3.758 4.758 1 93.12 65 LEU B CA 1
ATOM 2993 C C . LEU B 1 65 ? 1.682 -3.307 5.688 1 93.12 65 LEU B C 1
ATOM 2995 O O . LEU B 1 65 ? 1.483 -2.418 6.52 1 93.12 65 LEU B O 1
ATOM 2999 N N . SER B 1 66 ? 2.834 -3.887 5.652 1 91.44 66 SER B N 1
ATOM 3000 C CA . SER B 1 66 ? 3.906 -3.557 6.586 1 91.44 66 SER B CA 1
ATOM 3001 C C . SER B 1 66 ? 5.133 -3.027 5.852 1 91.44 66 SER B C 1
ATOM 3003 O O . SER B 1 66 ? 5.484 -1.854 5.984 1 91.44 66 SER B O 1
ATOM 3005 N N . VAL B 1 67 ? 5.805 -3.883 5.113 1 96 67 VAL B N 1
ATOM 3006 C CA . VAL B 1 67 ? 7.043 -3.537 4.422 1 96 67 VAL B CA 1
ATOM 3007 C C . VAL B 1 67 ? 6.859 -3.705 2.916 1 96 67 VAL B C 1
ATOM 3009 O O . VAL B 1 67 ? 6.148 -4.605 2.467 1 96 67 VAL B O 1
ATOM 3012 N N . THR B 1 68 ? 7.555 -2.807 2.164 1 97.81 68 THR B N 1
ATOM 3013 C CA . THR B 1 68 ? 7.395 -2.867 0.716 1 97.81 68 THR B CA 1
ATOM 3014 C C . THR B 1 68 ? 8.75 -3.002 0.025 1 97.81 68 THR B C 1
ATOM 3016 O O . THR B 1 68 ? 9.789 -2.922 0.674 1 97.81 68 THR B O 1
ATOM 3019 N N . GLU B 1 69 ? 8.828 -3.238 -1.231 1 98.5 69 GLU B N 1
ATOM 3020 C CA . GLU B 1 69 ? 9.805 -3.828 -2.145 1 98.5 69 GLU B CA 1
ATOM 3021 C C . GLU B 1 69 ? 11.164 -3.16 -2.004 1 98.5 69 GLU B C 1
ATOM 3023 O O . GLU B 1 69 ? 12.203 -3.799 -2.207 1 98.5 69 GLU B O 1
ATOM 3028 N N . ALA B 1 70 ? 11.258 -1.833 -1.716 1 98.56 70 ALA B N 1
ATOM 3029 C CA . ALA B 1 70 ? 12.531 -1.128 -1.833 1 98.56 70 ALA B CA 1
ATOM 3030 C C . ALA B 1 70 ? 13.008 -0.623 -0.473 1 98.56 70 ALA B C 1
ATOM 3032 O O . ALA B 1 70 ? 14.016 0.081 -0.383 1 98.56 70 ALA B O 1
ATOM 3033 N N . GLU B 1 71 ? 12.32 -1.006 0.562 1 98.31 71 GLU B N 1
ATOM 3034 C CA . GLU B 1 71 ? 12.672 -0.555 1.905 1 98.31 71 GLU B CA 1
ATOM 3035 C C . GLU B 1 71 ? 13.883 -1.311 2.441 1 98.31 71 GLU B C 1
ATOM 3037 O O . GLU B 1 71 ? 14.148 -2.443 2.035 1 98.31 71 GLU B O 1
ATOM 3042 N N . SER B 1 72 ? 14.617 -0.695 3.318 1 97.69 72 SER B N 1
ATOM 3043 C CA . SER B 1 72 ? 15.781 -1.306 3.951 1 97.69 72 SER B CA 1
ATOM 3044 C C . SER B 1 72 ? 15.422 -1.917 5.301 1 97.69 72 SER B C 1
ATOM 3046 O O . SER B 1 72 ? 16.297 -2.275 6.082 1 97.69 72 SER B O 1
ATOM 3048 N N . ASP B 1 73 ? 14.164 -2.074 5.605 1 96.44 73 ASP B N 1
ATOM 3049 C CA . ASP B 1 73 ? 13.688 -2.658 6.855 1 96.44 73 ASP B CA 1
ATOM 3050 C C . ASP B 1 73 ? 13.891 -4.172 6.867 1 96.44 73 ASP B C 1
ATOM 3052 O O . ASP B 1 73 ? 13.922 -4.809 5.812 1 96.44 73 ASP B O 1
ATOM 3056 N N . HIS B 1 74 ? 13.93 -4.68 8.039 1 96.38 74 HIS B N 1
ATOM 3057 C CA . HIS B 1 74 ? 14.008 -6.125 8.227 1 96.38 74 HIS B CA 1
ATOM 3058 C C . HIS B 1 74 ? 12.664 -6.789 7.945 1 96.38 74 HIS B C 1
ATOM 3060 O O . HIS B 1 74 ? 11.609 -6.23 8.266 1 96.38 74 HIS B O 1
ATOM 3066 N N . LEU B 1 75 ? 12.773 -7.965 7.41 1 96.88 75 LEU B N 1
ATOM 3067 C CA . LEU B 1 75 ? 11.602 -8.828 7.312 1 96.88 75 LEU B CA 1
ATOM 3068 C C . LEU B 1 75 ? 11.375 -9.586 8.609 1 96.88 75 LEU B C 1
ATOM 3070 O O . LEU B 1 75 ? 12.039 -9.32 9.617 1 96.88 75 LEU B O 1
ATOM 3074 N N . ALA B 1 76 ? 10.414 -10.391 8.664 1 94.25 76 ALA B N 1
ATOM 3075 C CA . ALA B 1 76 ? 9.891 -10.969 9.906 1 94.25 76 ALA B CA 1
ATOM 3076 C C . ALA B 1 76 ? 10.945 -11.836 10.586 1 94.25 76 ALA B C 1
ATOM 3078 O O . ALA B 1 76 ? 10.875 -12.07 11.797 1 94.25 76 ALA B O 1
ATOM 3079 N N . ASP B 1 77 ? 11.93 -12.344 9.875 1 93.25 77 ASP B N 1
ATOM 3080 C CA . ASP B 1 77 ? 12.961 -13.188 10.469 1 93.25 77 ASP B CA 1
ATOM 3081 C C . ASP B 1 77 ? 14.055 -12.336 11.125 1 93.25 77 ASP B C 1
ATOM 3083 O O . ASP B 1 77 ? 15.016 -12.875 11.68 1 93.25 77 ASP B O 1
ATOM 3087 N N . ASN B 1 78 ? 13.969 -11.023 10.984 1 90.5 78 ASN B N 1
ATOM 3088 C CA . ASN B 1 78 ? 14.906 -10.055 11.547 1 90.5 78 ASN B CA 1
ATOM 3089 C C . ASN B 1 78 ? 16.312 -10.258 10.992 1 90.5 78 ASN B C 1
ATOM 3091 O O . ASN B 1 78 ? 17.297 -10 11.68 1 90.5 78 ASN B O 1
ATOM 3095 N N . GLY B 1 79 ? 16.438 -10.766 9.883 1 92 79 GLY B N 1
ATOM 3096 C CA . GLY B 1 79 ? 17.703 -11.008 9.234 1 92 79 GLY B CA 1
ATOM 3097 C C . GLY B 1 79 ? 17.75 -10.5 7.801 1 92 79 GLY B C 1
ATOM 3098 O O . GLY B 1 79 ? 18.609 -9.695 7.445 1 92 79 GLY B O 1
ATOM 3099 N N . LEU B 1 80 ? 16.812 -10.875 7.102 1 96 80 LEU B N 1
ATOM 3100 C CA . LEU B 1 80 ? 16.75 -10.461 5.703 1 96 80 LEU B CA 1
ATOM 3101 C C . LEU B 1 80 ? 16.219 -9.047 5.574 1 96 80 LEU B C 1
ATOM 3103 O O . LEU B 1 80 ? 15.336 -8.641 6.34 1 96 80 LEU B O 1
ATOM 3107 N N . ILE B 1 81 ? 16.75 -8.305 4.637 1 98.12 81 ILE B N 1
ATOM 3108 C CA . ILE B 1 81 ? 16.312 -6.949 4.316 1 98.12 81 ILE B CA 1
ATOM 3109 C C . ILE B 1 81 ? 15.406 -6.969 3.096 1 98.12 81 ILE B C 1
ATOM 3111 O O . ILE B 1 81 ? 15.695 -7.641 2.105 1 98.12 81 ILE B O 1
ATOM 3115 N N . ALA B 1 82 ? 14.344 -6.18 3.072 1 98.62 82 ALA B N 1
ATOM 3116 C CA . ALA B 1 82 ? 13.258 -6.27 2.104 1 98.62 82 ALA B CA 1
ATOM 3117 C C . ALA B 1 82 ? 13.773 -6.098 0.678 1 98.62 82 ALA B C 1
ATOM 3119 O O . ALA B 1 82 ? 13.586 -6.973 -0.168 1 98.62 82 ALA B O 1
ATOM 3120 N N . TRP B 1 83 ? 14.453 -4.957 0.386 1 98.81 83 TRP B N 1
ATOM 3121 C CA . TRP B 1 83 ? 14.859 -4.719 -0.995 1 98.81 83 TRP B CA 1
ATOM 3122 C C . TRP B 1 83 ? 15.875 -5.754 -1.452 1 98.81 83 TRP B C 1
ATOM 3124 O O . TRP B 1 83 ? 15.898 -6.137 -2.625 1 98.81 83 TRP B O 1
ATOM 3134 N N . GLN B 1 84 ? 16.672 -6.227 -0.569 1 98.62 84 GLN B N 1
ATOM 3135 C CA . GLN B 1 84 ? 17.641 -7.258 -0.911 1 98.62 84 GLN B CA 1
ATOM 3136 C C . GLN B 1 84 ? 16.953 -8.57 -1.251 1 98.62 84 GLN B C 1
ATOM 3138 O O . GLN B 1 84 ? 17.406 -9.312 -2.133 1 98.62 84 GLN B O 1
ATOM 3143 N N . ARG B 1 85 ? 15.906 -8.844 -0.489 1 98.81 85 ARG B N 1
ATOM 3144 C CA . ARG B 1 85 ? 15.156 -10.055 -0.78 1 98.81 85 ARG B CA 1
ATOM 3145 C C . ARG B 1 85 ? 14.516 -9.984 -2.162 1 98.81 85 ARG B C 1
ATOM 3147 O O . ARG B 1 85 ? 14.523 -10.961 -2.91 1 98.81 85 ARG B O 1
ATOM 3154 N N . VAL B 1 86 ? 13.922 -8.812 -2.521 1 98.94 86 VAL B N 1
ATOM 3155 C CA . VAL B 1 86 ? 13.344 -8.633 -3.85 1 98.94 86 VAL B CA 1
ATOM 3156 C C . VAL B 1 86 ? 14.43 -8.805 -4.91 1 98.94 86 VAL B C 1
ATOM 3158 O O . VAL B 1 86 ? 14.219 -9.484 -5.918 1 98.94 86 VAL B O 1
ATOM 3161 N N . ALA B 1 87 ? 15.602 -8.18 -4.699 1 98.81 87 ALA B N 1
ATOM 3162 C CA . ALA B 1 87 ? 16.719 -8.398 -5.609 1 98.81 87 ALA B CA 1
ATOM 3163 C C . ALA B 1 87 ? 17.062 -9.883 -5.723 1 98.81 87 ALA B C 1
ATOM 3165 O O . ALA B 1 87 ? 17.422 -10.367 -6.801 1 98.81 87 ALA B O 1
ATOM 3166 N N . GLY B 1 88 ? 16.953 -10.555 -4.637 1 98.62 88 GLY B N 1
ATOM 3167 C CA . GLY B 1 88 ? 17.219 -11.992 -4.613 1 98.62 88 GLY B CA 1
ATOM 3168 C C . GLY B 1 88 ? 16.25 -12.781 -5.473 1 98.62 88 GLY B C 1
ATOM 3169 O O . GLY B 1 88 ? 16.641 -13.781 -6.082 1 98.62 88 GLY B O 1
ATOM 3170 N N . TYR B 1 89 ? 14.961 -12.391 -5.484 1 98.88 89 TYR B N 1
ATOM 3171 C CA . TYR B 1 89 ? 14.023 -13.07 -6.367 1 98.88 89 TYR B CA 1
ATOM 3172 C C . TYR B 1 89 ? 14.484 -12.992 -7.82 1 98.88 89 TYR B C 1
ATOM 3174 O O . TYR B 1 89 ? 14.414 -13.984 -8.555 1 98.88 89 TYR B O 1
ATOM 3182 N N . TRP B 1 90 ? 14.945 -11.836 -8.242 1 98.69 90 TRP B N 1
ATOM 3183 C CA . TRP B 1 90 ? 15.453 -11.641 -9.594 1 98.69 90 TRP B CA 1
ATOM 3184 C C . TRP B 1 90 ? 16.688 -12.5 -9.844 1 98.69 90 TRP B C 1
ATOM 3186 O O . TRP B 1 90 ? 16.766 -13.203 -10.852 1 98.69 90 TRP B O 1
ATOM 3196 N N . ARG B 1 91 ? 17.625 -12.461 -8.969 1 98.12 91 ARG B N 1
ATOM 3197 C CA . ARG B 1 91 ? 18.906 -13.125 -9.148 1 98.12 91 ARG B CA 1
ATOM 3198 C C . ARG B 1 91 ? 18.75 -14.641 -9.141 1 98.12 91 ARG B C 1
ATOM 3200 O O . ARG B 1 91 ? 19.234 -15.328 -10.047 1 98.12 91 ARG B O 1
ATOM 3207 N N . ASN B 1 92 ? 18.047 -15.133 -8.156 1 98.06 92 ASN B N 1
ATOM 3208 C CA . ASN B 1 92 ? 18.047 -16.562 -7.879 1 98.06 92 ASN B CA 1
ATOM 3209 C C . ASN B 1 92 ? 17.031 -17.312 -8.758 1 98.06 92 ASN B C 1
ATOM 3211 O O . ASN B 1 92 ? 17.062 -18.531 -8.828 1 98.06 92 ASN B O 1
ATOM 3215 N N . SER B 1 93 ? 16.172 -16.578 -9.445 1 98.12 93 SER B N 1
ATOM 3216 C CA . SER B 1 93 ? 15.305 -17.203 -10.438 1 98.12 93 SER B CA 1
ATOM 3217 C C . SER B 1 93 ? 15.977 -17.25 -11.805 1 98.12 93 SER B C 1
ATOM 3219 O O . SER B 1 93 ? 15.477 -17.922 -12.719 1 98.12 93 SER B O 1
ATOM 3221 N N . GLY B 1 94 ? 17.062 -16.5 -11.945 1 96.94 94 GLY B N 1
ATOM 3222 C CA . GLY B 1 94 ? 17.75 -16.406 -13.227 1 96.94 94 GLY B CA 1
ATOM 3223 C C . GLY B 1 94 ? 17.141 -15.367 -14.156 1 96.94 94 GLY B C 1
ATOM 3224 O O . GLY B 1 94 ? 17.625 -15.172 -15.273 1 96.94 94 GLY B O 1
ATOM 3225 N N . THR B 1 95 ? 16.172 -14.633 -13.711 1 98.25 95 THR B N 1
ATOM 3226 C CA . THR B 1 95 ? 15.422 -13.742 -14.594 1 98.25 95 THR B CA 1
ATOM 3227 C C . THR B 1 95 ? 16.109 -12.383 -14.695 1 98.25 95 THR B C 1
ATOM 3229 O O . THR B 1 95 ? 15.805 -11.594 -15.594 1 98.25 95 THR B O 1
ATOM 3232 N N . LEU B 1 96 ? 17.047 -12.062 -13.828 1 98.19 96 LEU B N 1
ATOM 3233 C CA . LEU B 1 96 ? 17.75 -10.789 -13.875 1 98.19 96 LEU B CA 1
ATOM 3234 C C . LEU B 1 96 ? 18.578 -10.672 -15.148 1 98.19 96 LEU B C 1
ATOM 3236 O O . LEU B 1 96 ? 18.75 -9.57 -15.68 1 98.19 96 LEU B O 1
ATOM 3240 N N . ASN B 1 97 ? 19.078 -11.805 -15.672 1 96.12 97 ASN B N 1
ATOM 3241 C CA . ASN B 1 97 ? 19.891 -11.805 -16.891 1 96.12 97 ASN B CA 1
ATOM 3242 C C . ASN B 1 97 ? 19.141 -11.211 -18.078 1 96.12 97 ASN B C 1
ATOM 3244 O O . ASN B 1 97 ? 19.719 -10.492 -18.891 1 96.12 97 ASN B O 1
ATOM 3248 N N . ALA B 1 98 ? 17.922 -11.516 -18.109 1 96.5 98 ALA B N 1
ATOM 3249 C CA . ALA B 1 98 ? 17.094 -11.031 -19.203 1 96.5 98 ALA B CA 1
ATOM 3250 C C . ALA B 1 98 ? 16.891 -9.523 -19.109 1 96.5 98 ALA B C 1
ATOM 3252 O O . ALA B 1 98 ? 16.469 -8.875 -20.078 1 96.5 98 ALA B O 1
ATOM 3253 N N . MET B 1 99 ? 17.203 -8.953 -17.969 1 97.19 99 MET B N 1
ATOM 3254 C CA . MET B 1 99 ? 17.016 -7.527 -17.719 1 97.19 99 MET B CA 1
ATOM 3255 C C . MET B 1 99 ? 18.328 -6.766 -17.844 1 97.19 99 MET B C 1
ATOM 3257 O O . MET B 1 99 ? 18.422 -5.602 -17.453 1 97.19 99 MET B O 1
ATOM 3261 N N . GLY B 1 100 ? 19.328 -7.293 -18.344 1 94.62 100 GLY B N 1
ATOM 3262 C CA . GLY B 1 100 ? 20.703 -6.789 -18.312 1 94.62 100 GLY B CA 1
ATOM 3263 C C . GLY B 1 100 ? 20.844 -5.402 -18.906 1 94.62 100 GLY B C 1
ATOM 3264 O O . GLY B 1 100 ? 21.703 -4.629 -18.5 1 94.62 100 GLY B O 1
ATOM 3265 N N . SER B 1 101 ? 20 -5.023 -19.844 1 95.75 101 SER B N 1
ATOM 3266 C CA . SER B 1 101 ? 20.125 -3.732 -20.516 1 95.75 101 SER B CA 1
ATOM 3267 C C . SER B 1 101 ? 19.297 -2.662 -19.812 1 95.75 101 SER B C 1
ATOM 3269 O O . SER B 1 101 ? 19.359 -1.484 -20.172 1 95.75 101 SER B O 1
ATOM 3271 N N . ILE B 1 102 ? 18.562 -3.078 -18.875 1 97.44 102 ILE B N 1
ATOM 3272 C CA . ILE B 1 102 ? 17.688 -2.15 -18.156 1 97.44 102 ILE B CA 1
ATOM 3273 C C . ILE B 1 102 ? 18.484 -1.439 -17.062 1 97.44 102 ILE B C 1
ATOM 3275 O O . ILE B 1 102 ? 19.266 -2.066 -16.344 1 97.44 102 ILE B O 1
ATOM 3279 N N . ALA B 1 103 ? 18.297 -0.182 -16.891 1 97 103 ALA B N 1
ATOM 3280 C CA . ALA B 1 103 ? 19.016 0.627 -15.914 1 97 103 ALA B CA 1
ATOM 3281 C C . ALA B 1 103 ? 18.875 0.039 -14.516 1 97 103 ALA B C 1
ATOM 3283 O O . ALA B 1 103 ? 17.766 -0.288 -14.078 1 97 103 ALA B O 1
ATOM 3284 N N . GLY B 1 104 ? 19.969 -0.139 -13.789 1 97.94 104 GLY B N 1
ATOM 3285 C CA . GLY B 1 104 ? 20 -0.578 -12.398 1 97.94 104 GLY B CA 1
ATOM 3286 C C . GLY B 1 104 ? 20.156 -2.08 -12.258 1 97.94 104 GLY B C 1
ATOM 3287 O O . GLY B 1 104 ? 20.484 -2.574 -11.172 1 97.94 104 GLY B O 1
ATOM 3288 N N . ALA B 1 105 ? 19.891 -2.848 -13.328 1 98.25 105 ALA B N 1
ATOM 3289 C CA . ALA B 1 105 ? 19.969 -4.305 -13.258 1 98.25 105 ALA B CA 1
ATOM 3290 C C . ALA B 1 105 ? 21.359 -4.754 -12.836 1 98.25 105 ALA B C 1
ATOM 3292 O O . ALA B 1 105 ? 21.516 -5.645 -12 1 98.25 105 ALA B O 1
ATOM 3293 N N . SER B 1 106 ? 22.375 -4.148 -13.484 1 97.31 106 SER B N 1
ATOM 3294 C CA . SER B 1 106 ? 23.75 -4.508 -13.164 1 97.31 106 SER B CA 1
ATOM 3295 C C . SER B 1 106 ? 24.078 -4.227 -11.703 1 97.31 106 SER B C 1
ATOM 3297 O O . SER B 1 106 ? 24.844 -4.957 -11.086 1 97.31 106 SER B O 1
ATOM 3299 N N . SER B 1 107 ? 23.516 -3.176 -11.133 1 98.12 107 SER B N 1
ATOM 3300 C CA . SER B 1 107 ? 23.734 -2.838 -9.727 1 98.12 107 SER B CA 1
ATOM 3301 C C . SER B 1 107 ? 23.125 -3.895 -8.805 1 98.12 107 SER B C 1
ATOM 3303 O O . SER B 1 107 ? 23.609 -4.102 -7.691 1 98.12 107 SER B O 1
ATOM 3305 N N . CYS B 1 108 ? 22.109 -4.59 -9.266 1 98.31 108 CYS B N 1
ATOM 3306 C CA . CYS B 1 108 ? 21.469 -5.629 -8.469 1 98.31 108 CYS B CA 1
ATOM 3307 C C . CYS B 1 108 ? 22.297 -6.918 -8.484 1 98.31 108 CYS B C 1
ATOM 3309 O O . CYS B 1 108 ? 22.031 -7.836 -7.707 1 98.31 108 CYS B O 1
ATOM 3311 N N . LEU B 1 109 ? 23.266 -6.992 -9.375 1 96.62 109 LEU B N 1
ATOM 3312 C CA . LEU B 1 109 ? 24.203 -8.109 -9.406 1 96.62 109 LEU B CA 1
ATOM 3313 C C . LEU B 1 109 ? 25.438 -7.801 -8.57 1 96.62 109 LEU B C 1
ATOM 3315 O O . LEU B 1 109 ? 26.203 -8.711 -8.227 1 96.62 109 LEU B O 1
ATOM 3319 N N . ALA B 1 110 ? 25.672 -6.523 -8.336 1 95.25 110 ALA B N 1
ATOM 3320 C CA . ALA B 1 110 ? 26.875 -6.082 -7.625 1 95.25 110 ALA B CA 1
ATOM 3321 C C . ALA B 1 110 ? 26.797 -6.461 -6.148 1 95.25 110 ALA B C 1
ATOM 3323 O O . ALA B 1 110 ? 25.719 -6.633 -5.598 1 95.25 110 ALA B O 1
ATOM 3324 N N . PRO B 1 111 ? 28 -6.652 -5.523 1 93.94 111 PRO B N 1
ATOM 3325 C CA . PRO B 1 111 ? 28 -6.867 -4.074 1 93.94 111 PRO B CA 1
ATOM 3326 C C . PRO B 1 111 ? 27.344 -5.723 -3.312 1 93.94 111 PRO B C 1
ATOM 3328 O O . PRO B 1 111 ? 27.453 -4.562 -3.705 1 93.94 111 PRO B O 1
ATOM 3331 N N . LEU B 1 112 ? 26.781 -6.09 -2.217 1 92.62 112 LEU B N 1
ATOM 3332 C CA . LEU B 1 112 ? 26.109 -5.113 -1.382 1 92.62 112 LEU B CA 1
ATOM 3333 C C . LEU B 1 112 ? 27.109 -4.227 -0.645 1 92.62 112 LEU B C 1
ATOM 3335 O O . LEU B 1 112 ? 28.25 -4.625 -0.432 1 92.62 112 LEU B O 1
ATOM 3339 N N . GLY B 1 113 ? 26.594 -2.977 -0.262 1 90.88 113 GLY B N 1
ATOM 3340 C CA . GLY B 1 113 ? 27.391 -2.215 0.682 1 90.88 113 GLY B CA 1
ATOM 3341 C C . GLY B 1 113 ? 27.781 -0.842 0.164 1 90.88 113 GLY B C 1
ATOM 3342 O O . GLY B 1 113 ? 28.234 0.007 0.928 1 90.88 113 GLY B O 1
ATOM 3343 N N . THR B 1 114 ? 27.656 -0.616 -1.072 1 94.38 114 THR B N 1
ATOM 3344 C CA . THR B 1 114 ? 27.891 0.722 -1.601 1 94.38 114 THR B CA 1
ATOM 3345 C C . THR B 1 114 ? 26.578 1.455 -1.842 1 94.38 114 THR B C 1
ATOM 3347 O O . THR B 1 114 ? 25.703 0.948 -2.541 1 94.38 114 THR B O 1
ATOM 3350 N N . ARG B 1 115 ? 26.516 2.623 -1.354 1 94.38 115 ARG B N 1
ATOM 3351 C CA . ARG B 1 115 ? 25.25 3.359 -1.437 1 94.38 115 ARG B CA 1
ATOM 3352 C C . ARG B 1 115 ? 24.828 3.547 -2.889 1 94.38 115 ARG B C 1
ATOM 3354 O O . ARG B 1 115 ? 23.641 3.459 -3.205 1 94.38 115 ARG B O 1
ATOM 3361 N N . TYR B 1 116 ? 25.781 3.836 -3.742 1 94.88 116 TYR B N 1
ATOM 3362 C CA . TYR B 1 116 ? 25.453 4.062 -5.141 1 94.88 116 TYR B CA 1
ATOM 3363 C C . TYR B 1 116 ? 24.781 2.836 -5.75 1 94.88 116 TYR B C 1
ATOM 3365 O O . TYR B 1 116 ? 23.656 2.918 -6.262 1 94.88 116 TYR B O 1
ATOM 3373 N N . THR B 1 117 ? 25.453 1.734 -5.68 1 97.31 117 THR B N 1
ATOM 3374 C CA . THR B 1 117 ? 24.906 0.535 -6.309 1 97.31 117 THR B CA 1
ATOM 3375 C C . THR B 1 117 ? 23.641 0.074 -5.594 1 97.31 117 THR B C 1
ATOM 3377 O O . THR B 1 117 ? 22.703 -0.411 -6.23 1 97.31 117 THR B O 1
ATOM 3380 N N . ASP B 1 118 ? 23.609 0.237 -4.273 1 98.25 118 ASP B N 1
ATOM 3381 C CA . ASP B 1 118 ? 22.422 -0.146 -3.518 1 98.25 118 ASP B CA 1
ATOM 3382 C C . ASP B 1 118 ? 21.203 0.679 -3.943 1 98.25 118 ASP B C 1
ATOM 3384 O O . ASP B 1 118 ? 20.141 0.129 -4.203 1 98.25 118 ASP B O 1
ATOM 3388 N N . SER B 1 119 ? 21.391 2.027 -4.008 1 98.5 119 SER B N 1
ATOM 3389 C CA . SER B 1 119 ? 20.297 2.906 -4.383 1 98.5 119 SER B CA 1
ATOM 3390 C C . SER B 1 119 ? 19.875 2.674 -5.832 1 98.5 119 SER B C 1
ATOM 3392 O O . SER B 1 119 ? 18.688 2.734 -6.152 1 98.5 119 SER B O 1
ATOM 3394 N N . ASP B 1 120 ? 20.812 2.408 -6.66 1 98.5 120 ASP B N 1
ATOM 3395 C CA . ASP B 1 120 ? 20.531 2.141 -8.07 1 98.5 120 ASP B CA 1
ATOM 3396 C C . ASP B 1 120 ? 19.734 0.848 -8.227 1 98.5 120 ASP B C 1
ATOM 3398 O O . ASP B 1 120 ? 18.797 0.786 -9.031 1 98.5 120 ASP B O 1
ATOM 3402 N N . CYS B 1 121 ? 20.125 -0.201 -7.5 1 98.75 121 CYS B N 1
ATOM 3403 C CA . CYS B 1 121 ? 19.375 -1.454 -7.52 1 98.75 121 CYS B CA 1
ATOM 3404 C C . CYS B 1 121 ? 17.953 -1.25 -7.004 1 98.75 121 CYS B C 1
ATOM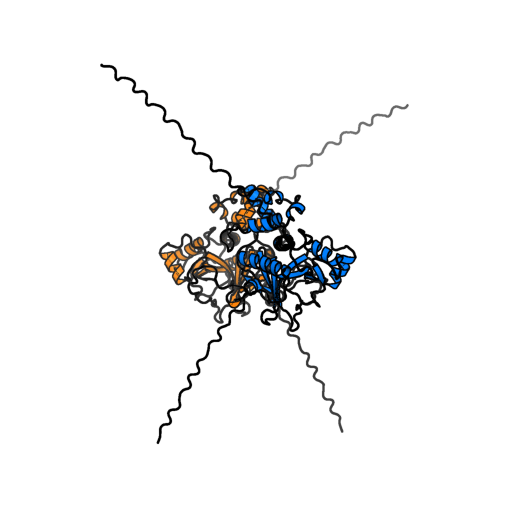 3406 O O . CYS B 1 121 ? 17 -1.743 -7.602 1 98.75 121 CYS B O 1
ATOM 3408 N N . ARG B 1 122 ? 17.828 -0.494 -5.941 1 98.75 122 ARG B N 1
ATOM 3409 C CA . ARG B 1 122 ? 16.5 -0.228 -5.391 1 98.75 122 ARG B CA 1
ATOM 3410 C C . ARG B 1 122 ? 15.625 0.501 -6.402 1 98.75 122 ARG B C 1
ATOM 3412 O O . ARG B 1 122 ? 14.43 0.216 -6.516 1 98.75 122 ARG B O 1
ATOM 3419 N N . ALA B 1 123 ? 16.219 1.452 -7.133 1 98.62 123 ALA B N 1
ATOM 3420 C CA . ALA B 1 123 ? 15.477 2.131 -8.195 1 98.62 123 ALA B CA 1
ATOM 3421 C C . ALA B 1 123 ? 15.031 1.146 -9.273 1 98.62 123 ALA B C 1
ATOM 3423 O O . ALA B 1 123 ? 13.914 1.235 -9.781 1 98.62 123 ALA B O 1
ATOM 3424 N N . PHE B 1 124 ? 15.867 0.163 -9.625 1 98.75 124 PHE B N 1
ATOM 3425 C CA . PHE B 1 124 ? 15.516 -0.889 -10.57 1 98.75 124 PHE B CA 1
ATOM 3426 C C . PHE B 1 124 ? 14.312 -1.679 -10.086 1 98.75 124 PHE B C 1
ATOM 3428 O O . PHE B 1 124 ? 13.391 -1.958 -10.859 1 98.75 124 PHE B O 1
ATOM 3435 N N . LEU B 1 125 ? 14.32 -2 -8.805 1 98.81 125 LEU B N 1
ATOM 3436 C CA . LEU B 1 125 ? 13.258 -2.822 -8.234 1 98.81 125 LEU B CA 1
ATOM 3437 C C . LEU B 1 125 ? 11.922 -2.09 -8.266 1 98.81 125 LEU B C 1
ATOM 3439 O O . LEU B 1 125 ? 10.875 -2.713 -8.43 1 98.81 125 LEU B O 1
ATOM 3443 N N . ILE B 1 126 ? 11.969 -0.756 -8.125 1 98.62 126 ILE B N 1
ATOM 3444 C CA . ILE B 1 126 ? 10.773 0.072 -8.156 1 98.62 126 ILE B CA 1
ATOM 3445 C C . ILE B 1 126 ? 10.273 0.208 -9.594 1 98.62 126 ILE B C 1
ATOM 3447 O O . ILE B 1 126 ? 9.062 0.155 -9.844 1 98.62 126 ILE B O 1
ATOM 3451 N N . ASP B 1 127 ? 11.18 0.317 -10.508 1 98.25 127 ASP B N 1
ATOM 3452 C CA . ASP B 1 127 ? 10.844 0.662 -11.891 1 98.25 127 ASP B CA 1
ATOM 3453 C C . ASP B 1 127 ? 10.414 -0.575 -12.672 1 98.25 127 ASP B C 1
ATOM 3455 O O . ASP B 1 127 ? 9.844 -0.458 -13.758 1 98.25 127 ASP B O 1
ATOM 3459 N N . ASN B 1 128 ? 10.742 -1.729 -12.18 1 98.31 128 ASN B N 1
ATOM 3460 C CA . ASN B 1 128 ? 10.453 -2.969 -12.898 1 98.31 128 ASN B CA 1
ATOM 3461 C C . ASN B 1 128 ? 9.648 -3.939 -12.039 1 98.31 128 ASN B C 1
ATOM 3463 O O . ASN B 1 128 ? 10.164 -4.5 -11.07 1 98.31 128 ASN B O 1
ATOM 3467 N N . PRO B 1 129 ? 8.367 -4.16 -12.398 1 97.56 129 PRO B N 1
ATOM 3468 C CA . PRO B 1 129 ? 7.57 -5.113 -11.625 1 97.56 129 PRO B CA 1
ATOM 3469 C C . PRO B 1 129 ? 8.242 -6.477 -11.492 1 97.56 129 PRO B C 1
ATOM 3471 O O . PRO B 1 129 ? 8.859 -6.961 -12.445 1 97.56 129 PRO B O 1
ATOM 3474 N N . TRP B 1 130 ? 8.102 -7.062 -10.312 1 98.81 130 TRP B N 1
ATOM 3475 C CA . TRP B 1 130 ? 8.898 -8.25 -10.023 1 98.81 130 TRP B CA 1
ATOM 3476 C C . TRP B 1 130 ? 8.008 -9.445 -9.703 1 98.81 130 TRP B C 1
ATOM 3478 O O . TRP B 1 130 ? 8.461 -10.438 -9.133 1 98.81 130 TRP B O 1
ATOM 3488 N N . SER B 1 131 ? 6.707 -9.367 -10 1 98.75 131 SER B N 1
ATOM 3489 C CA . SER B 1 131 ? 5.777 -10.453 -9.719 1 98.75 131 SER B CA 1
ATOM 3490 C C . SER B 1 131 ? 6.164 -11.727 -10.469 1 98.75 131 SER B C 1
ATOM 3492 O O . SER B 1 131 ? 6.109 -12.82 -9.914 1 98.75 131 SER B O 1
ATOM 3494 N N . ALA B 1 132 ? 6.598 -11.539 -11.758 1 98.81 132 ALA B N 1
ATOM 3495 C CA . ALA B 1 132 ? 6.949 -12.711 -12.555 1 98.81 132 ALA B CA 1
ATOM 3496 C C . ALA B 1 132 ? 8.273 -13.312 -12.094 1 98.81 132 ALA B C 1
ATOM 3498 O O . ALA B 1 132 ? 8.453 -14.531 -12.117 1 98.81 132 ALA B O 1
ATOM 3499 N N . ALA B 1 133 ? 9.211 -12.461 -11.703 1 98.94 133 ALA B N 1
ATOM 3500 C CA . ALA B 1 133 ? 10.453 -12.953 -11.117 1 98.94 133 ALA B CA 1
ATOM 3501 C C . ALA B 1 133 ? 10.18 -13.742 -9.836 1 98.94 133 ALA B C 1
ATOM 3503 O O . ALA B 1 133 ? 10.828 -14.758 -9.578 1 98.94 133 ALA B O 1
ATOM 3504 N N . PHE B 1 134 ? 9.258 -13.305 -9.039 1 99 134 PHE B N 1
ATOM 3505 C CA . PHE B 1 134 ? 8.891 -13.992 -7.805 1 99 134 PHE B CA 1
ATOM 3506 C C . PHE B 1 134 ? 8.328 -15.375 -8.102 1 99 134 PHE B C 1
ATOM 3508 O O . PHE B 1 134 ? 8.727 -16.359 -7.473 1 99 134 PHE B O 1
ATOM 3515 N N . ILE B 1 135 ? 7.344 -15.438 -9.031 1 98.94 135 ILE B N 1
ATOM 3516 C CA . ILE B 1 135 ? 6.777 -16.734 -9.406 1 98.94 135 ILE B CA 1
ATOM 3517 C C . ILE B 1 135 ? 7.883 -17.656 -9.906 1 98.94 135 ILE B C 1
ATOM 3519 O O . ILE B 1 135 ? 7.949 -18.828 -9.523 1 98.94 135 ILE B O 1
ATOM 3523 N N . SER B 1 136 ? 8.742 -17.109 -10.797 1 98.94 136 SER B N 1
ATOM 3524 C CA . SER B 1 136 ? 9.859 -17.906 -11.297 1 98.94 136 SER B CA 1
ATOM 3525 C C . SER B 1 136 ? 10.734 -18.406 -10.156 1 98.94 136 SER B C 1
ATOM 3527 O O . SER B 1 136 ? 11.156 -19.562 -10.156 1 98.94 136 SER B O 1
ATOM 3529 N N . TRP B 1 137 ? 10.992 -17.578 -9.203 1 98.94 137 TRP B N 1
ATOM 3530 C CA . TRP B 1 137 ? 11.797 -17.953 -8.047 1 98.94 137 TRP B CA 1
ATOM 3531 C C . TRP B 1 137 ? 11.133 -19.078 -7.258 1 98.94 137 TRP B C 1
ATOM 3533 O O . TRP B 1 137 ? 11.789 -20.031 -6.863 1 98.94 137 TRP B O 1
ATOM 3543 N N . VAL B 1 138 ? 9.812 -18.969 -6.988 1 98.94 138 VAL B N 1
ATOM 3544 C CA . VAL B 1 138 ? 9.062 -20 -6.277 1 98.94 138 VAL B CA 1
ATOM 3545 C C . VAL B 1 138 ? 9.211 -21.344 -6.992 1 98.94 138 VAL B C 1
ATOM 3547 O O . VAL B 1 138 ? 9.438 -22.375 -6.355 1 98.94 138 VAL B O 1
ATOM 3550 N N . MET B 1 139 ? 9.133 -21.312 -8.305 1 98.81 139 MET B N 1
ATOM 3551 C CA . MET B 1 139 ? 9.211 -22.547 -9.086 1 98.81 139 MET B CA 1
ATOM 3552 C C . MET B 1 139 ? 10.602 -23.156 -9 1 98.81 139 MET B C 1
ATOM 3554 O O . MET B 1 139 ? 10.742 -24.375 -8.828 1 98.81 139 MET B O 1
ATOM 3558 N N . VAL B 1 140 ? 11.609 -22.312 -9.125 1 98.44 140 VAL B N 1
ATOM 3559 C CA . VAL B 1 140 ? 12.98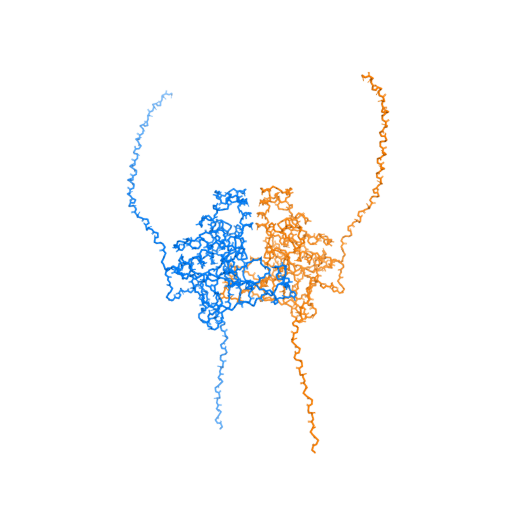4 -22.797 -9.031 1 98.44 140 VAL B CA 1
ATOM 3560 C C . VAL B 1 140 ? 13.234 -23.359 -7.637 1 98.44 140 VAL B C 1
ATOM 3562 O O . VAL B 1 140 ? 13.75 -24.469 -7.496 1 98.44 140 VAL B O 1
ATOM 3565 N N . GLN B 1 141 ? 12.859 -22.641 -6.57 1 98.25 141 GLN B N 1
ATOM 3566 C CA . GLN B 1 141 ? 13.078 -23.047 -5.188 1 98.25 141 GLN B CA 1
ATOM 3567 C C . GLN B 1 141 ? 12.352 -24.344 -4.875 1 98.25 141 GLN B C 1
ATOM 3569 O O . GLN B 1 141 ? 12.82 -25.156 -4.066 1 98.25 141 GLN B O 1
ATOM 3574 N N . SER B 1 142 ? 11.227 -24.562 -5.527 1 98.31 142 SER B N 1
ATOM 3575 C CA . SER B 1 142 ? 10.398 -25.734 -5.27 1 98.31 142 SER B CA 1
ATOM 3576 C C . SER B 1 142 ? 10.828 -26.906 -6.133 1 98.31 142 SER B C 1
ATOM 3578 O O . SER B 1 142 ? 10.305 -28.016 -5.988 1 98.31 142 SER B O 1
ATOM 3580 N N . GLY B 1 143 ? 11.711 -26.688 -7.062 1 97.56 143 GLY B N 1
ATOM 3581 C CA . GLY B 1 143 ? 12.227 -27.75 -7.906 1 97.56 143 GLY B CA 1
ATOM 3582 C C . GLY B 1 143 ? 11.281 -28.141 -9.023 1 97.56 143 GLY B C 1
ATOM 3583 O O . GLY B 1 143 ? 11.211 -29.312 -9.398 1 97.56 143 GLY B O 1
ATOM 3584 N N . VAL B 1 144 ? 10.523 -27.234 -9.531 1 98 144 VAL B N 1
ATOM 3585 C CA . VAL B 1 144 ? 9.578 -27.547 -10.609 1 98 144 VAL B CA 1
ATOM 3586 C C . VAL B 1 144 ? 10.344 -27.828 -11.898 1 98 144 VAL B C 1
ATOM 3588 O O . VAL B 1 144 ? 11.055 -26.953 -12.414 1 98 144 VAL B O 1
ATOM 3591 N N . PRO B 1 145 ? 10.203 -28.984 -12.461 1 96.5 145 PRO B N 1
ATOM 3592 C CA . PRO B 1 145 ? 10.969 -29.297 -13.672 1 96.5 145 PRO B CA 1
ATOM 3593 C C . PRO B 1 145 ? 10.438 -28.562 -14.906 1 96.5 145 PRO B C 1
ATOM 3595 O O . PRO B 1 145 ? 9.227 -28.469 -15.109 1 96.5 145 PRO B O 1
ATOM 3598 N N . GLY B 1 146 ? 11.312 -28.031 -15.695 1 95.56 146 GLY B N 1
ATOM 3599 C CA . GLY B 1 146 ? 10.977 -27.547 -17.016 1 95.56 146 GLY B CA 1
ATOM 3600 C C . GLY B 1 146 ? 10.195 -26.25 -17 1 95.56 146 GLY B C 1
ATOM 3601 O O . GLY B 1 146 ? 9.617 -25.844 -18.016 1 95.56 146 GLY B O 1
ATOM 3602 N N . PHE B 1 147 ? 9.969 -25.641 -15.875 1 97.69 147 PHE B N 1
ATOM 3603 C CA . PHE B 1 147 ? 9.266 -24.375 -15.828 1 97.69 147 PHE B CA 1
ATOM 3604 C C . PHE B 1 147 ? 10.031 -23.297 -16.594 1 97.69 147 PHE B C 1
ATOM 3606 O O . PHE B 1 147 ? 11.242 -23.156 -16.422 1 97.69 147 PHE B O 1
ATOM 3613 N N . ASN B 1 148 ? 9.344 -22.531 -17.422 1 96.69 148 ASN B N 1
ATOM 3614 C CA . ASN B 1 148 ? 9.938 -21.453 -18.203 1 96.69 148 ASN B CA 1
ATOM 3615 C C . ASN B 1 148 ? 10.055 -20.172 -17.375 1 96.69 148 ASN B C 1
ATOM 3617 O O . ASN B 1 148 ? 9.234 -19.266 -17.516 1 96.69 148 ASN B O 1
ATOM 3621 N N . THR B 1 149 ? 11.117 -20.031 -16.625 1 98.12 149 THR B N 1
ATOM 3622 C CA . THR B 1 149 ? 11.312 -18.812 -15.852 1 98.12 149 THR B CA 1
ATOM 3623 C C . THR B 1 149 ? 11.391 -17.594 -16.766 1 98.12 149 THR B C 1
ATOM 3625 O O . THR B 1 149 ? 11.969 -17.656 -17.844 1 98.12 149 THR B O 1
ATOM 3628 N N . SER B 1 150 ? 10.75 -16.484 -16.344 1 98.12 150 SER B N 1
ATOM 3629 C CA . SER B 1 150 ? 10.688 -15.297 -17.172 1 98.12 150 SER B CA 1
ATOM 3630 C C . SER B 1 150 ? 10.352 -14.062 -16.344 1 98.12 150 SER B C 1
ATOM 3632 O O . SER B 1 150 ? 9.656 -14.156 -15.328 1 98.12 150 SER B O 1
ATOM 3634 N N . PRO B 1 151 ? 10.891 -12.898 -16.781 1 97.69 151 PRO B N 1
ATOM 3635 C CA . PRO B 1 151 ? 10.461 -11.648 -16.141 1 97.69 151 PRO B CA 1
ATOM 3636 C C . PRO B 1 151 ? 9.047 -11.242 -16.531 1 97.69 151 PRO B C 1
ATOM 3638 O O . PRO B 1 151 ? 8.539 -10.219 -16.078 1 97.69 151 PRO B O 1
ATOM 3641 N N . ARG B 1 152 ? 8.391 -12.07 -17.359 1 97.44 152 ARG B N 1
ATOM 3642 C CA . ARG B 1 152 ? 7.035 -11.797 -17.828 1 97.44 152 ARG B CA 1
ATOM 3643 C C . ARG B 1 152 ? 6.121 -12.992 -17.594 1 97.44 152 ARG B C 1
ATOM 3645 O O . ARG B 1 152 ? 6.426 -14.109 -18.016 1 97.44 152 ARG B O 1
ATOM 3652 N N . HIS B 1 153 ? 4.965 -12.727 -17.047 1 98 153 HIS B N 1
ATOM 3653 C CA . HIS B 1 153 ? 4.012 -13.789 -16.766 1 98 153 HIS B CA 1
ATOM 3654 C C . HIS B 1 153 ? 3.521 -14.438 -18.062 1 98 153 HIS B C 1
ATOM 3656 O O . HIS B 1 153 ? 3.301 -15.648 -18.109 1 98 153 HIS B O 1
ATOM 3662 N N . ILE B 1 154 ? 3.389 -13.633 -19.094 1 97 154 ILE B N 1
ATOM 3663 C CA . ILE B 1 154 ? 2.777 -14.094 -20.344 1 97 154 ILE B CA 1
ATOM 3664 C C . ILE B 1 154 ? 3.621 -15.211 -20.953 1 97 154 ILE B C 1
ATOM 3666 O O . ILE B 1 154 ? 3.104 -16.062 -21.672 1 97 154 ILE B O 1
ATOM 3670 N N . ASP B 1 155 ? 4.902 -15.297 -20.625 1 97 155 ASP B N 1
ATOM 3671 C CA . ASP B 1 155 ? 5.797 -16.297 -21.188 1 97 155 ASP B CA 1
ATOM 3672 C C . ASP B 1 155 ? 5.465 -17.688 -20.656 1 97 155 ASP B C 1
ATOM 3674 O O . ASP B 1 155 ? 5.418 -18.656 -21.422 1 97 155 ASP B O 1
ATOM 3678 N N . TYR B 1 156 ? 5.238 -17.828 -19.375 1 96.25 156 TYR B N 1
ATOM 3679 C CA . TYR B 1 156 ? 4.926 -19.172 -18.891 1 96.25 156 TYR B CA 1
ATOM 3680 C C . TYR B 1 156 ? 3.445 -19.484 -19.078 1 96.25 156 TYR B C 1
ATOM 3682 O O . TYR B 1 156 ? 3.047 -20.656 -19.078 1 96.25 156 TYR B O 1
ATOM 3690 N N . ILE B 1 157 ? 2.539 -18.469 -19.234 1 98 157 ILE B N 1
ATOM 3691 C CA . ILE B 1 157 ? 1.18 -18.734 -19.703 1 98 157 ILE B CA 1
ATOM 3692 C C . ILE B 1 157 ? 1.216 -19.344 -21.109 1 98 157 ILE B C 1
ATOM 3694 O O . ILE B 1 157 ? 0.552 -20.344 -21.375 1 98 157 ILE B O 1
ATOM 3698 N N . ARG B 1 158 ? 2.01 -18.703 -21.953 1 97.25 158 ARG B N 1
ATOM 3699 C CA . ARG B 1 158 ? 2.176 -19.188 -23.328 1 97.25 158 ARG B CA 1
ATOM 3700 C C . ARG B 1 158 ? 2.744 -20.594 -23.344 1 97.25 158 ARG B C 1
ATOM 3702 O O . ARG B 1 158 ? 2.295 -21.438 -24.125 1 97.25 158 ARG B O 1
ATOM 3709 N N . ALA B 1 159 ? 3.754 -20.828 -22.516 1 97.25 159 ALA B N 1
ATOM 3710 C CA . ALA B 1 159 ? 4.352 -22.156 -22.438 1 97.25 159 ALA B CA 1
ATOM 3711 C C . ALA B 1 159 ? 3.307 -23.203 -22.078 1 97.25 159 ALA B C 1
ATOM 3713 O O . ALA B 1 159 ? 3.283 -24.297 -22.656 1 97.25 159 ALA B O 1
ATOM 3714 N N . ALA B 1 160 ? 2.457 -22.922 -21.125 1 98 160 ALA B N 1
ATOM 3715 C CA . ALA B 1 160 ? 1.396 -23.844 -20.734 1 98 160 ALA B CA 1
ATOM 3716 C C . ALA B 1 160 ? 0.404 -24.062 -21.875 1 98 160 ALA B C 1
ATOM 3718 O O . ALA B 1 160 ? -0.058 -25.188 -22.094 1 98 160 ALA B O 1
ATOM 3719 N N . TYR B 1 161 ? 0.061 -22.969 -22.516 1 97.62 161 TYR B N 1
ATOM 3720 C CA . TYR B 1 161 ? -0.829 -23.062 -23.672 1 97.62 161 TYR B CA 1
ATOM 3721 C C . TYR B 1 161 ? -0.251 -23.984 -24.734 1 97.62 161 TYR B C 1
ATOM 3723 O O . TYR B 1 161 ? -0.954 -24.844 -25.281 1 97.62 161 TYR B O 1
ATOM 3731 N N . GLN B 1 162 ? 0.979 -23.812 -25.078 1 96.94 162 GLN B N 1
ATOM 3732 C CA . GLN B 1 162 ? 1.654 -24.562 -26.125 1 96.94 162 GLN B CA 1
ATOM 3733 C C . GLN B 1 162 ? 1.776 -26.047 -25.766 1 96.94 162 GLN B C 1
ATOM 3735 O O . GLN B 1 162 ? 1.792 -26.906 -26.641 1 96.94 162 GLN B O 1
ATOM 3740 N N . GLY B 1 163 ? 1.858 -26.281 -24.453 1 96.44 163 GLY B N 1
ATOM 3741 C CA . GLY B 1 163 ? 1.954 -27.656 -23.984 1 96.44 163 GLY B CA 1
ATOM 3742 C C . GLY B 1 163 ? 0.66 -28.438 -24.156 1 96.44 163 GLY B C 1
ATOM 3743 O O . GLY B 1 163 ? 0.655 -29.672 -24.078 1 96.44 163 GLY B O 1
ATOM 3744 N N . GLY B 1 164 ? -0.469 -27.734 -24.344 1 95.62 164 GLY B N 1
ATOM 3745 C CA . GLY B 1 164 ? -1.751 -28.391 -24.531 1 95.62 164 GLY B CA 1
ATOM 3746 C C . GLY B 1 164 ? -2.295 -29.031 -23.266 1 95.62 164 GLY B C 1
ATOM 3747 O O . GLY B 1 164 ? -1.791 -28.766 -22.172 1 95.62 164 GLY B O 1
ATOM 3748 N N . PRO B 1 165 ? -3.289 -29.859 -23.406 1 94.06 165 PRO B N 1
ATOM 3749 C CA . PRO B 1 165 ? -3.939 -30.484 -22.25 1 94.06 165 PRO B CA 1
ATOM 3750 C C . PRO B 1 165 ? -2.998 -31.391 -21.453 1 94.06 165 PRO B C 1
ATOM 3752 O O . PRO B 1 165 ? -3.221 -31.625 -20.266 1 94.06 165 PRO B O 1
ATOM 3755 N N . SER B 1 166 ? -1.91 -31.859 -22.109 1 93.75 166 SER B N 1
ATOM 3756 C CA . SER B 1 166 ? -0.941 -32.719 -21.438 1 93.75 166 SER B CA 1
ATOM 3757 C C . SER B 1 166 ? 0.343 -31.969 -21.109 1 93.75 166 SER B C 1
ATOM 3759 O O . SER B 1 166 ? 1.396 -32.594 -20.922 1 93.75 166 SER B O 1
ATOM 3761 N N . GLY B 1 167 ? 0.182 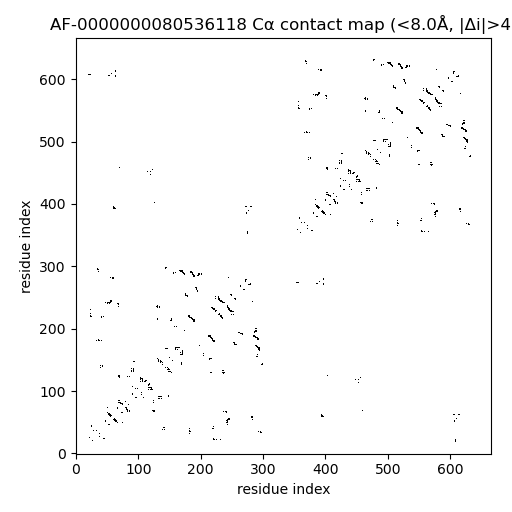-30.75 -21.109 1 94.62 167 GLY B N 1
ATOM 3762 C CA . GLY B 1 167 ? 1.35 -29.922 -20.844 1 94.62 167 GLY B CA 1
ATOM 3763 C C . GLY B 1 167 ? 1.957 -30.172 -19.469 1 94.62 167 GLY B C 1
ATOM 3764 O O . GLY B 1 167 ? 1.235 -30.406 -18.5 1 94.62 167 GLY B O 1
ATOM 3765 N N . VAL B 1 168 ? 3.293 -30.141 -19.391 1 95.5 168 VAL B N 1
ATOM 3766 C CA . VAL B 1 168 ? 4.078 -30.266 -18.156 1 95.5 168 VAL B CA 1
ATOM 3767 C C . VAL B 1 168 ? 5.07 -29.109 -18.078 1 95.5 168 VAL B C 1
ATOM 3769 O O . VAL B 1 168 ? 5.75 -28.797 -19.047 1 95.5 168 VAL B O 1
ATOM 3772 N N . PRO B 1 169 ? 5.27 -28.328 -17.047 1 97.94 169 PRO B N 1
ATOM 3773 C CA . PRO B 1 169 ? 4.75 -28.672 -15.727 1 97.94 169 PRO B CA 1
ATOM 3774 C C . PRO B 1 169 ? 3.344 -28.141 -15.477 1 97.94 169 PRO B C 1
ATOM 3776 O O . PRO B 1 169 ? 2.732 -28.438 -14.453 1 97.94 169 PRO B O 1
ATOM 3779 N N . TYR B 1 170 ? 2.85 -27.312 -16.359 1 98.56 170 TYR B N 1
ATOM 3780 C CA . TYR B 1 170 ? 1.525 -26.719 -16.219 1 98.56 170 TYR B CA 1
ATOM 3781 C C . TYR B 1 170 ? 0.711 -26.875 -17.5 1 98.56 170 TYR B C 1
ATOM 3783 O O . TYR B 1 170 ? 1.267 -26.875 -18.594 1 98.56 170 TYR B O 1
ATOM 3791 N N . ARG B 1 171 ? -0.571 -27 -17.391 1 98.25 171 ARG B N 1
ATOM 3792 C CA . ARG B 1 171 ? -1.503 -26.828 -18.5 1 98.25 171 ARG B CA 1
ATOM 3793 C C . ARG B 1 171 ? -2.412 -25.625 -18.281 1 98.25 171 ARG B C 1
ATOM 3795 O O . ARG B 1 171 ? -2.723 -25.281 -17.141 1 98.25 171 ARG B O 1
ATOM 3802 N N . LEU B 1 172 ? -2.797 -25 -19.359 1 98.5 172 LEU B N 1
ATOM 3803 C CA . LEU B 1 172 ? -3.674 -23.844 -19.312 1 98.5 172 LEU B CA 1
ATOM 3804 C C . LEU B 1 172 ? -5.141 -24.266 -19.344 1 98.5 172 LEU B C 1
ATOM 3806 O O . LEU B 1 172 ? -5.555 -25.016 -20.234 1 98.5 172 LEU B O 1
ATOM 3810 N N . VAL B 1 173 ? -5.945 -23.812 -18.375 1 98.38 173 VAL B N 1
ATOM 3811 C CA . VAL B 1 173 ? -7.371 -24.109 -18.375 1 98.38 173 VAL B CA 1
ATOM 3812 C C . VAL B 1 173 ? -8.164 -22.844 -18.047 1 98.38 173 VAL B C 1
ATOM 3814 O O . VAL B 1 173 ? -7.586 -21.828 -17.656 1 98.38 173 VAL B O 1
ATOM 3817 N N . ASP B 1 174 ? -9.477 -22.875 -18.234 1 98 174 ASP B N 1
ATOM 3818 C CA . ASP B 1 174 ? -10.398 -21.781 -17.969 1 98 174 ASP B CA 1
ATOM 3819 C C . ASP B 1 174 ? -10.695 -21.641 -16.484 1 98 174 ASP B C 1
ATOM 3821 O O . ASP B 1 174 ? -11.281 -22.547 -15.883 1 98 174 ASP B O 1
ATOM 3825 N N . PRO B 1 175 ? -10.367 -20.516 -15.922 1 97.94 175 PRO B N 1
ATOM 3826 C CA . PRO B 1 175 ? -10.641 -20.344 -14.492 1 97.94 175 PRO B CA 1
ATOM 3827 C C . PRO B 1 175 ? -12.125 -20.375 -14.164 1 97.94 175 PRO B C 1
ATOM 3829 O O . PRO B 1 175 ? -12.5 -20.625 -13.016 1 97.94 175 PRO B O 1
ATOM 3832 N N . ALA B 1 176 ? -13 -20.172 -15.109 1 96.06 176 ALA B N 1
ATOM 3833 C CA . ALA B 1 176 ? -14.438 -20.141 -14.875 1 96.06 176 ALA B CA 1
ATOM 3834 C C . ALA B 1 176 ? -15 -21.562 -14.711 1 96.06 176 ALA B C 1
ATOM 3836 O O . ALA B 1 176 ? -16.094 -21.734 -14.164 1 96.06 176 ALA B O 1
ATOM 3837 N N . THR B 1 177 ? -14.25 -22.531 -15.18 1 97 177 THR B N 1
ATOM 3838 C CA . THR B 1 177 ? -14.852 -23.859 -15.219 1 97 177 THR B CA 1
ATOM 3839 C C . THR B 1 177 ? -13.984 -24.875 -14.477 1 97 177 THR B C 1
ATOM 3841 O O . THR B 1 177 ? -14.391 -26.016 -14.281 1 97 177 THR B O 1
ATOM 3844 N N . ALA B 1 178 ? -12.82 -24.5 -14.109 1 97.69 178 ALA B N 1
ATOM 3845 C CA . ALA B 1 178 ? -11.93 -25.422 -13.406 1 97.69 178 ALA B CA 1
ATOM 3846 C C . ALA B 1 178 ? -11.781 -25.031 -11.938 1 97.69 178 ALA B C 1
ATOM 3848 O O . ALA B 1 178 ? -11.781 -23.844 -11.602 1 97.69 178 ALA B O 1
ATOM 3849 N N . LYS B 1 179 ? -11.633 -26.047 -11.094 1 97.75 179 LYS B N 1
ATOM 3850 C CA . LYS B 1 179 ? -11.406 -25.812 -9.664 1 97.75 179 LYS B CA 1
ATOM 3851 C C . LYS B 1 179 ? -9.914 -25.656 -9.367 1 97.75 179 LYS B C 1
ATOM 3853 O O . LYS B 1 179 ? -9.125 -26.562 -9.656 1 97.75 179 LYS B O 1
ATOM 3858 N N . PRO B 1 180 ? -9.547 -24.578 -8.797 1 98.38 180 PRO B N 1
ATOM 3859 C CA . PRO B 1 180 ? -8.133 -24.406 -8.461 1 98.38 180 PRO B CA 1
ATOM 3860 C C . PRO B 1 180 ? -7.691 -25.281 -7.293 1 98.38 180 PRO B C 1
ATOM 3862 O O . PRO B 1 180 ? -8.5 -25.625 -6.426 1 98.38 180 PRO B O 1
ATOM 3865 N N . ALA B 1 181 ? -6.453 -25.625 -7.273 1 97.75 181 ALA B N 1
ATOM 3866 C CA . ALA B 1 181 ? -5.844 -26.422 -6.207 1 97.75 181 ALA B CA 1
ATOM 3867 C C . ALA B 1 181 ? -4.465 -25.875 -5.844 1 97.75 181 ALA B C 1
ATOM 3869 O O . ALA B 1 181 ? -3.814 -25.219 -6.66 1 97.75 181 ALA B O 1
ATOM 3870 N N . PRO B 1 182 ? -4.035 -26.188 -4.57 1 98.31 182 PRO B N 1
ATOM 3871 C CA . PRO B 1 182 ? -2.699 -25.734 -4.188 1 98.31 182 PRO B CA 1
ATOM 3872 C C . PRO B 1 182 ? -1.624 -26.141 -5.191 1 98.31 182 PRO B C 1
ATOM 3874 O O . PRO B 1 182 ? -1.617 -27.281 -5.66 1 98.31 182 PRO B O 1
ATOM 3877 N N . GLY B 1 183 ? -0.773 -25.203 -5.52 1 98.62 183 GLY B N 1
ATOM 3878 C CA . GLY B 1 183 ? 0.258 -25.438 -6.516 1 98.62 183 GLY B CA 1
ATOM 3879 C C . GLY B 1 183 ? -0.075 -24.828 -7.867 1 98.62 183 GLY B C 1
ATOM 3880 O O . GLY B 1 183 ? 0.816 -24.609 -8.688 1 98.62 183 GLY B O 1
ATOM 3881 N N . ASP B 1 184 ? -1.344 -24.594 -8.133 1 98.81 184 ASP B N 1
ATOM 3882 C CA . ASP B 1 184 ? -1.769 -23.922 -9.367 1 98.81 184 ASP B CA 1
ATOM 3883 C C . ASP B 1 184 ? -1.383 -22.453 -9.352 1 98.81 184 ASP B C 1
ATOM 3885 O O . ASP B 1 184 ? -1.008 -21.906 -8.312 1 98.81 184 ASP B O 1
ATOM 3889 N N . LEU B 1 185 ? -1.387 -21.844 -10.57 1 98.94 185 LEU B N 1
ATOM 3890 C CA . LEU B 1 185 ? -1.25 -20.406 -10.727 1 98.94 185 LEU B CA 1
ATOM 3891 C C . LEU B 1 185 ? -2.523 -19.797 -11.305 1 98.94 185 LEU B C 1
ATOM 3893 O O . LEU B 1 185 ? -3.035 -20.266 -12.32 1 98.94 185 LEU B O 1
ATOM 3897 N N . LEU B 1 186 ? -3.111 -18.828 -10.609 1 98.88 186 LEU B N 1
ATOM 3898 C CA . LEU B 1 186 ? -4.203 -18.031 -11.156 1 98.88 186 LEU B CA 1
ATOM 3899 C C . LEU B 1 186 ? -3.688 -16.703 -11.695 1 98.88 186 LEU B C 1
ATOM 3901 O O . LEU B 1 186 ? -2.949 -15.992 -11 1 98.88 186 LEU B O 1
ATOM 3905 N N . CYS B 1 187 ? -4.062 -16.375 -12.945 1 98.44 187 CYS B N 1
ATOM 3906 C CA . CYS B 1 187 ? -3.463 -15.234 -13.625 1 98.44 187 CYS B CA 1
ATOM 3907 C C . CYS B 1 187 ? -4.535 -14.289 -14.156 1 98.44 187 CYS B C 1
ATOM 3909 O O . CYS B 1 187 ? -5.629 -14.727 -14.516 1 98.44 187 CYS B O 1
ATOM 3911 N N . PHE B 1 188 ? -4.258 -13.008 -14.18 1 96.06 188 PHE B N 1
ATOM 3912 C CA . PHE B 1 188 ? -5.156 -12.031 -14.781 1 96.06 188 PHE B CA 1
ATOM 3913 C C . PHE B 1 188 ? -4.402 -11.109 -15.734 1 96.06 188 PHE B C 1
ATOM 3915 O O . PHE B 1 188 ? -3.178 -11.008 -15.672 1 96.06 188 PHE B O 1
ATOM 3922 N N . LEU B 1 189 ? -5.16 -10.586 -16.672 1 93.62 189 LEU B N 1
ATOM 3923 C CA . LEU B 1 189 ? -4.633 -9.641 -17.641 1 93.62 189 LEU B CA 1
ATOM 3924 C C . LEU B 1 189 ? -4.781 -8.203 -17.141 1 93.62 189 LEU B C 1
ATOM 3926 O O . LEU B 1 189 ? -5.77 -7.871 -16.484 1 93.62 189 LEU B O 1
ATOM 3930 N N . ARG B 1 190 ? -3.756 -7.391 -17.453 1 88.5 190 ARG B N 1
ATOM 3931 C CA . ARG B 1 190 ? -3.746 -6.004 -17 1 88.5 190 ARG B CA 1
ATOM 3932 C C . ARG B 1 190 ? -3.678 -5.039 -18.172 1 88.5 190 ARG B C 1
ATOM 3934 O O . ARG B 1 190 ? -3.324 -5.434 -19.281 1 88.5 190 ARG B O 1
ATOM 3941 N N . ASP B 1 191 ? -4.023 -3.729 -17.891 1 78.94 191 ASP B N 1
ATOM 3942 C CA . ASP B 1 191 ? -3.865 -2.59 -18.797 1 78.94 191 ASP B CA 1
ATOM 3943 C C . ASP B 1 191 ? -4.57 -2.84 -20.125 1 78.94 191 ASP B C 1
ATOM 3945 O O . ASP B 1 191 ? -3.98 -2.641 -21.188 1 78.94 191 ASP B O 1
ATOM 3949 N N . ARG B 1 192 ? -5.762 -3.346 -19.953 1 75.31 192 ARG B N 1
ATOM 3950 C CA . ARG B 1 192 ? -6.566 -3.561 -21.156 1 75.31 192 ARG B CA 1
ATOM 3951 C C . ARG B 1 192 ? -7.867 -2.764 -21.094 1 75.31 192 ARG B C 1
ATOM 3953 O O . ARG B 1 192 ? -8.422 -2.559 -20 1 75.31 192 ARG B O 1
ATOM 3960 N N . SER B 1 193 ? -8.203 -2.385 -22.203 1 67.62 193 SER B N 1
ATOM 3961 C CA . SER B 1 193 ? -9.43 -1.596 -22.297 1 67.62 193 SER B CA 1
ATOM 3962 C C . SER B 1 193 ? -10.664 -2.48 -22.172 1 67.62 193 SER B C 1
ATOM 3964 O O . SER B 1 193 ? -11.742 -2.01 -21.797 1 67.62 193 SER B O 1
ATOM 3966 N N . THR B 1 194 ? -10.523 -3.717 -22.516 1 71.5 194 THR B N 1
ATOM 3967 C CA . THR B 1 194 ? -11.656 -4.637 -22.453 1 71.5 194 THR B CA 1
ATOM 3968 C C . THR B 1 194 ? -11.266 -5.93 -21.75 1 71.5 194 THR B C 1
ATOM 3970 O O . THR B 1 194 ? -10.094 -6.332 -21.781 1 71.5 194 THR B O 1
ATOM 3973 N N . THR B 1 195 ? -12.336 -6.402 -21.047 1 77.5 195 THR B N 1
ATOM 3974 C CA . THR B 1 195 ? -12.141 -7.723 -20.469 1 77.5 195 THR B CA 1
ATOM 3975 C C . THR B 1 195 ? -12.117 -8.797 -21.547 1 77.5 195 THR B C 1
ATOM 3977 O O . THR B 1 195 ? -13.016 -8.859 -22.391 1 77.5 195 THR B O 1
ATOM 3980 N N . LEU B 1 196 ? -11.133 -9.609 -21.547 1 79.88 196 LEU B N 1
ATOM 3981 C CA . LEU B 1 196 ? -10.977 -10.641 -22.562 1 79.88 196 LEU B CA 1
ATOM 3982 C C . LEU B 1 196 ? -11.367 -12.008 -22.016 1 79.88 196 LEU B C 1
ATOM 3984 O O . LEU B 1 196 ? -11.898 -12.844 -22.75 1 79.88 196 LEU B O 1
ATOM 3988 N N . SER B 1 197 ? -11.141 -12.211 -20.812 1 89.06 197 SER B N 1
ATOM 3989 C CA . SER B 1 197 ? -11.383 -13.508 -20.172 1 89.06 197 SER B CA 1
ATOM 3990 C C . SER B 1 197 ? -10.562 -14.609 -20.844 1 89.06 197 SER B C 1
ATOM 3992 O O . SER B 1 197 ? -9.625 -14.328 -21.594 1 89.06 197 SER B O 1
ATOM 3994 N N . TYR B 1 198 ? -10.875 -15.844 -20.516 1 95 198 TYR B N 1
ATOM 3995 C CA . TYR B 1 198 ? -10.141 -17.016 -21 1 95 198 TYR B CA 1
ATOM 3996 C C . TYR B 1 198 ? -10.211 -17.109 -22.516 1 95 198 TYR B C 1
ATOM 3998 O O . TYR B 1 198 ? -9.195 -17.312 -23.188 1 95 198 TYR B O 1
ATOM 4006 N N . SER B 1 199 ? -11.414 -17.016 -23.078 1 94.31 199 SER B N 1
ATOM 4007 C CA . SER B 1 199 ? -11.609 -17.188 -24.516 1 94.31 199 SER B CA 1
ATOM 4008 C C . SER B 1 199 ? -10.797 -16.172 -25.312 1 94.31 199 SER B C 1
ATOM 4010 O O . SER B 1 199 ? -10.18 -16.516 -26.328 1 94.31 199 SER B O 1
ATOM 4012 N N . GLY B 1 200 ? -10.867 -14.945 -24.828 1 92.88 200 GLY B N 1
ATOM 4013 C CA . GLY B 1 200 ? -10.078 -13.914 -25.484 1 92.88 200 GLY B CA 1
ATOM 4014 C C . GLY B 1 200 ? -8.578 -14.156 -25.406 1 92.88 200 GLY B C 1
ATOM 4015 O O . GLY B 1 200 ? -7.848 -13.914 -26.359 1 92.88 200 GLY B O 1
ATOM 4016 N N . LEU B 1 201 ? -8.094 -14.625 -24.328 1 95.31 201 LEU B N 1
ATOM 4017 C CA . LEU B 1 201 ? -6.684 -14.945 -24.141 1 95.31 201 LEU B CA 1
ATOM 4018 C C . LEU B 1 201 ? -6.254 -16.062 -25.078 1 95.31 201 LEU B C 1
ATOM 4020 O O . LEU B 1 201 ? -5.238 -15.945 -25.766 1 95.31 201 LEU B O 1
ATOM 4024 N N . VAL B 1 202 ? -7.012 -17.125 -25.141 1 96.44 202 VAL B N 1
ATOM 4025 C CA . VAL B 1 202 ? -6.68 -18.297 -25.969 1 96.44 202 VAL B CA 1
ATOM 4026 C C . VAL B 1 202 ? -6.633 -17.891 -27.438 1 96.44 202 VAL B C 1
ATOM 4028 O O . VAL B 1 202 ? -5.746 -18.328 -28.172 1 96.44 202 VAL B O 1
ATOM 4031 N N . GLN B 1 203 ? -7.574 -17.062 -27.828 1 94.75 203 GLN B N 1
ATOM 4032 C CA . GLN B 1 203 ? -7.574 -16.578 -29.203 1 94.75 203 GLN B CA 1
ATOM 4033 C C . GLN B 1 203 ? -6.301 -15.789 -29.516 1 94.75 203 GLN B C 1
ATOM 4035 O O . GLN B 1 203 ? -5.684 -15.984 -30.562 1 94.75 203 GLN B O 1
ATOM 4040 N N . ALA B 1 204 ? -5.977 -14.953 -28.578 1 93.69 204 ALA B N 1
ATOM 4041 C CA . ALA B 1 204 ? -4.801 -14.109 -28.781 1 93.69 204 ALA B CA 1
ATOM 4042 C C . ALA B 1 204 ? -3.521 -14.945 -28.766 1 93.69 204 ALA B C 1
ATOM 4044 O O . ALA B 1 204 ? -2.588 -14.664 -29.516 1 93.69 204 ALA B O 1
ATOM 4045 N N . LEU B 1 205 ? -3.408 -15.891 -27.922 1 95.12 205 LEU B N 1
ATOM 4046 C CA . LEU B 1 205 ? -2.266 -16.797 -27.891 1 95.12 205 LEU B CA 1
ATOM 4047 C C . LEU B 1 205 ? -2.143 -17.562 -29.203 1 95.12 205 LEU B C 1
ATOM 4049 O O . LEU B 1 205 ? -1.039 -17.734 -29.734 1 95.12 205 LEU B O 1
ATOM 4053 N N . GLY B 1 206 ? -3.221 -18.031 -29.719 1 93.94 206 GLY B N 1
ATOM 4054 C CA . GLY B 1 206 ? -3.25 -18.781 -30.953 1 93.94 206 GLY B CA 1
ATOM 4055 C C . GLY B 1 206 ? -2.77 -17.984 -32.156 1 93.94 206 GLY B C 1
ATOM 4056 O O . GLY B 1 206 ? -2.117 -18.516 -33.031 1 93.94 206 GLY B O 1
ATOM 4057 N N . ASN B 1 207 ? -3.027 -16.688 -32.125 1 91.88 207 ASN B N 1
ATOM 4058 C CA . ASN B 1 207 ? -2.643 -15.859 -33.281 1 91.88 207 ASN B CA 1
ATOM 4059 C C . ASN B 1 207 ? -1.31 -15.156 -33.031 1 91.88 207 ASN B C 1
ATOM 4061 O O . ASN B 1 207 ? -0.864 -14.367 -33.875 1 91.88 207 ASN B O 1
ATOM 4065 N N . GLY B 1 208 ? -0.728 -15.352 -31.953 1 86.62 208 GLY B N 1
ATOM 4066 C CA . GLY B 1 208 ? 0.599 -14.836 -31.656 1 86.62 208 GLY B CA 1
ATOM 4067 C C . GLY B 1 208 ? 0.598 -13.367 -31.266 1 86.62 208 GLY B C 1
ATOM 4068 O O . GLY B 1 208 ? 1.628 -12.695 -31.359 1 86.62 208 GLY B O 1
ATOM 4069 N N . SER B 1 209 ? -0.463 -12.82 -30.797 1 82.44 209 SER B N 1
ATOM 4070 C CA . SER B 1 209 ? -0.603 -11.383 -30.578 1 82.44 209 SER B CA 1
ATOM 4071 C C . SER B 1 209 ? -0.392 -11.023 -29.109 1 82.44 209 SER B C 1
ATOM 4073 O O . SER B 1 209 ? -0.675 -9.898 -28.703 1 82.44 209 SER B O 1
ATOM 4075 N N . VAL B 1 210 ? 0.166 -11.875 -28.312 1 81.06 210 VAL B N 1
ATOM 4076 C CA . VAL B 1 210 ? 0.182 -11.625 -26.875 1 81.06 210 VAL B CA 1
ATOM 4077 C C . VAL B 1 210 ? 1.564 -11.141 -26.453 1 81.06 210 VAL B C 1
ATOM 4079 O O . VAL B 1 210 ? 1.839 -11 -25.25 1 81.06 210 VAL B O 1
ATOM 4082 N N . GLY B 1 211 ? 2.387 -10.898 -27.344 1 75.69 211 GLY B N 1
ATOM 4083 C CA . GLY B 1 211 ? 3.789 -10.695 -27.016 1 75.69 211 GLY B CA 1
ATOM 4084 C C . GLY B 1 211 ? 4.008 -9.648 -25.938 1 75.69 211 GLY B C 1
ATOM 4085 O O . GLY B 1 211 ? 4.852 -9.812 -25.062 1 75.69 211 GLY B O 1
ATOM 4086 N N . HIS B 1 212 ? 3.271 -8.633 -25.828 1 81.06 212 HIS B N 1
ATOM 4087 C CA . HIS B 1 212 ? 3.584 -7.539 -24.922 1 81.06 212 HIS B CA 1
ATOM 4088 C C . HIS B 1 212 ? 2.479 -7.352 -23.891 1 81.06 212 HIS B C 1
ATOM 4090 O O . HIS B 1 212 ? 2.396 -6.305 -23.234 1 81.06 212 HIS B O 1
ATOM 4096 N N . TRP B 1 213 ? 1.694 -8.391 -23.734 1 88.88 213 TRP B N 1
ATOM 4097 C CA . TRP B 1 213 ? 0.575 -8.234 -22.812 1 88.88 213 TRP B CA 1
ATOM 4098 C C . TRP B 1 213 ? 1.056 -8.266 -21.375 1 88.88 213 TRP B C 1
ATOM 4100 O O . TRP B 1 213 ? 1.878 -9.102 -21 1 88.88 213 TRP B O 1
ATOM 4110 N N . LYS B 1 214 ? 0.578 -7.293 -20.625 1 92.69 214 LYS B N 1
ATOM 4111 C CA . LYS B 1 214 ? 0.826 -7.285 -19.188 1 92.69 214 LYS B CA 1
ATOM 4112 C C . LYS B 1 214 ? -0.119 -8.234 -18.453 1 92.69 214 LYS B C 1
ATOM 4114 O O . LYS B 1 214 ? -1.322 -8.25 -18.719 1 92.69 214 LYS B O 1
ATOM 4119 N N . SER B 1 215 ? 0.433 -9.07 -17.719 1 96.12 215 SER B N 1
ATOM 4120 C CA . SER B 1 215 ? -0.319 -10.055 -16.938 1 96.12 215 SER B CA 1
ATOM 4121 C C . SER B 1 215 ? 0.283 -10.242 -15.547 1 96.12 215 SER B C 1
ATOM 4123 O O . SER B 1 215 ? 1.332 -9.672 -15.242 1 96.12 215 SER B O 1
ATOM 4125 N N . HIS B 1 216 ? -0.465 -10.898 -14.719 1 97.81 216 HIS B N 1
ATOM 4126 C CA . HIS B 1 216 ? -0.059 -11.18 -13.344 1 97.81 216 HIS B CA 1
ATOM 4127 C C . HIS B 1 216 ? -0.557 -12.547 -12.891 1 97.81 216 HIS B C 1
ATOM 4129 O O . HIS B 1 216 ? -1.676 -12.945 -13.219 1 97.81 216 HIS B O 1
ATOM 4135 N N . CYS B 1 217 ? 0.303 -13.289 -12.211 1 98.81 217 CYS B N 1
ATOM 4136 C CA . CYS B 1 217 ? -0.084 -14.586 -11.672 1 98.81 217 CYS B CA 1
ATOM 4137 C C . CYS B 1 217 ? 0.232 -14.688 -10.188 1 98.81 217 CYS B C 1
ATOM 4139 O O . CYS B 1 217 ? 1.165 -14.039 -9.703 1 98.81 217 CYS B O 1
ATOM 4141 N N . GLU B 1 218 ? -0.56 -15.461 -9.523 1 98.94 218 GLU B N 1
ATOM 4142 C CA . GLU B 1 218 ? -0.391 -15.742 -8.102 1 98.94 218 GLU B CA 1
ATOM 4143 C C . GLU B 1 218 ? -0.53 -17.234 -7.82 1 98.94 218 GLU B C 1
ATOM 4145 O O . GLU B 1 218 ? -1.231 -17.953 -8.539 1 98.94 218 GLU B O 1
ATOM 4150 N N . VAL B 1 219 ? 0.121 -17.719 -6.766 1 98.94 219 VAL B N 1
ATOM 4151 C CA . VAL B 1 219 ? 0.145 -19.125 -6.402 1 98.94 219 VAL B CA 1
ATOM 4152 C C . VAL B 1 219 ? -1.081 -19.469 -5.555 1 98.94 219 VAL B C 1
ATOM 4154 O O . VAL B 1 219 ? -1.369 -18.781 -4.57 1 98.94 219 VAL B O 1
ATOM 4157 N N . VAL B 1 220 ? -1.809 -20.516 -5.91 1 98.94 220 VAL B N 1
ATOM 4158 C CA . VAL B 1 220 ? -2.863 -21.047 -5.051 1 98.94 220 VAL B CA 1
ATOM 4159 C C . VAL B 1 220 ? -2.242 -21.812 -3.883 1 98.94 220 VAL B C 1
ATOM 4161 O O . VAL B 1 220 ? -1.537 -22.812 -4.082 1 98.94 220 VAL B O 1
ATOM 4164 N N . VAL B 1 221 ? -2.523 -21.422 -2.668 1 98.75 221 VAL B N 1
ATOM 4165 C CA . VAL B 1 221 ? -1.912 -22.109 -1.532 1 98.75 221 VAL B CA 1
ATOM 4166 C C . VAL B 1 221 ? -2.977 -22.891 -0.764 1 98.75 221 VAL B C 1
ATOM 4168 O O . VAL B 1 221 ? -2.656 -23.812 -0.022 1 98.75 221 VAL B O 1
ATOM 4171 N N . ALA B 1 222 ? -4.23 -22.5 -0.933 1 98 222 ALA B N 1
ATOM 4172 C CA . ALA B 1 222 ? -5.344 -23.219 -0.327 1 98 222 ALA B CA 1
ATOM 4173 C C . ALA B 1 222 ? -6.66 -22.891 -1.025 1 98 222 ALA B C 1
ATOM 4175 O O . ALA B 1 222 ? -6.789 -21.828 -1.645 1 98 222 ALA B O 1
ATOM 4176 N N . ALA B 1 223 ? -7.555 -23.812 -0.967 1 97.25 223 ALA B N 1
ATOM 4177 C CA . ALA B 1 223 ? -8.906 -23.625 -1.48 1 97.25 223 ALA B CA 1
ATOM 4178 C C . ALA B 1 223 ? -9.938 -24.266 -0.558 1 97.25 223 ALA B C 1
ATOM 4180 O O . ALA B 1 223 ? -9.789 -25.422 -0.163 1 97.25 223 ALA B O 1
ATOM 4181 N N . ASN B 1 224 ? -10.938 -23.469 -0.231 1 95.5 224 ASN B N 1
ATOM 4182 C CA . ASN B 1 224 ? -12.094 -23.938 0.518 1 95.5 224 ASN B CA 1
ATOM 4183 C C . ASN B 1 224 ? -11.68 -24.609 1.829 1 95.5 224 ASN B C 1
ATOM 4185 O O . ASN B 1 224 ? -12.094 -25.719 2.123 1 95.5 224 ASN B O 1
ATOM 4189 N N . LEU B 1 225 ? -10.828 -23.922 2.527 1 93.69 225 LEU B N 1
ATOM 4190 C CA . LEU B 1 225 ? -10.336 -24.422 3.807 1 93.69 225 LEU B CA 1
ATOM 4191 C C . LEU B 1 225 ? -11.469 -24.547 4.816 1 93.69 225 LEU B C 1
ATOM 4193 O O . LEU B 1 225 ? -12.125 -23.562 5.145 1 93.69 225 LEU B O 1
ATOM 4197 N N . GLY B 1 226 ? -11.719 -25.781 5.305 1 90.44 226 GLY B N 1
ATOM 4198 C CA . GLY B 1 226 ? -12.797 -26 6.262 1 90.44 226 GLY B CA 1
ATOM 4199 C C . GLY B 1 226 ? -14.156 -25.594 5.73 1 90.44 226 GLY B C 1
ATOM 4200 O O . GLY B 1 226 ? -15.047 -25.25 6.504 1 90.44 226 GLY B O 1
ATOM 4201 N N . GLY B 1 227 ? -14.289 -25.5 4.492 1 93.38 227 GLY B N 1
ATOM 4202 C CA . GLY B 1 227 ? -15.555 -25.156 3.871 1 93.38 227 GLY B CA 1
ATOM 4203 C C . GLY B 1 227 ? -15.836 -23.656 3.871 1 93.38 227 GLY B C 1
ATOM 4204 O O . GLY B 1 227 ? -16.984 -23.234 3.854 1 93.38 227 GLY B O 1
ATOM 4205 N N . ASP B 1 228 ? -14.844 -22.812 3.838 1 95.12 228 ASP B N 1
ATOM 4206 C CA . ASP B 1 228 ? -15.023 -21.375 4.023 1 95.12 228 ASP B CA 1
ATOM 4207 C C . ASP B 1 228 ? -15.266 -20.688 2.688 1 95.12 228 ASP B C 1
ATOM 4209 O O . ASP B 1 228 ? -15.328 -19.453 2.627 1 95.12 228 ASP B O 1
ATOM 4213 N N . GLN B 1 229 ? -15.281 -21.406 1.578 1 97.12 229 GLN B N 1
ATOM 4214 C CA . GLN B 1 229 ? -15.547 -20.891 0.24 1 97.12 229 GLN B CA 1
ATOM 4215 C C . GLN B 1 229 ? -14.57 -19.781 -0.132 1 97.12 229 GLN B C 1
ATOM 4217 O O . GLN B 1 229 ? -14.977 -18.734 -0.639 1 97.12 229 GLN B O 1
ATOM 4222 N N . THR B 1 230 ? -13.336 -20.047 0.135 1 98.06 230 THR B N 1
ATOM 4223 C CA . THR B 1 230 ? -12.312 -19.031 -0.128 1 98.06 230 THR B CA 1
ATOM 4224 C C . THR B 1 230 ? -11.117 -19.656 -0.843 1 98.06 230 THR B C 1
ATOM 4226 O O . THR B 1 230 ? -10.688 -20.766 -0.5 1 98.06 230 THR B O 1
ATOM 4229 N N . LEU B 1 231 ? -10.711 -18.984 -1.914 1 98.62 231 LEU B N 1
ATOM 4230 C CA . LEU B 1 231 ? -9.43 -19.281 -2.553 1 98.62 231 LEU B CA 1
ATOM 4231 C C . LEU B 1 231 ? -8.32 -18.391 -1.997 1 98.62 231 LEU B C 1
ATOM 4233 O O . LEU B 1 231 ? -8.484 -17.172 -1.912 1 98.62 231 LEU B O 1
ATOM 4237 N N . TYR B 1 232 ? -7.238 -19.016 -1.544 1 98.69 232 TYR B N 1
ATOM 4238 C CA . TYR B 1 232 ? -6.09 -18.297 -0.993 1 98.69 232 TYR B CA 1
ATOM 4239 C C . TYR B 1 232 ? -4.938 -18.266 -1.993 1 98.69 232 TYR B C 1
ATOM 4241 O O . TYR B 1 232 ? -4.426 -19.312 -2.396 1 98.69 232 TYR B O 1
ATOM 4249 N N . LEU B 1 233 ? -4.57 -17.062 -2.385 1 98.88 233 LEU B N 1
ATOM 4250 C CA . LEU B 1 233 ? -3.5 -16.844 -3.354 1 98.88 233 LEU B CA 1
ATOM 4251 C C . LEU B 1 233 ? -2.348 -16.062 -2.729 1 98.88 233 LEU B C 1
ATOM 4253 O O . LEU B 1 233 ? -2.572 -15.141 -1.941 1 98.88 233 LEU B O 1
ATOM 4257 N N . VAL B 1 234 ? -1.139 -16.422 -3.049 1 98.94 234 VAL B N 1
ATOM 4258 C CA . VAL B 1 234 ? 0.026 -15.641 -2.65 1 98.94 234 VAL B CA 1
ATOM 4259 C C . VAL B 1 234 ? 0.77 -15.156 -3.893 1 98.94 234 VAL B C 1
ATOM 4261 O O . VAL B 1 234 ? 1.045 -15.938 -4.805 1 98.94 234 VAL B O 1
ATOM 4264 N N . GLY B 1 235 ? 1.046 -13.898 -3.975 1 98.88 235 GLY B N 1
ATOM 4265 C CA . GLY B 1 235 ? 1.772 -13.32 -5.09 1 98.88 235 GLY B CA 1
ATOM 4266 C C . GLY B 1 235 ? 2.834 -12.328 -4.66 1 98.88 235 GLY B C 1
ATOM 4267 O O . GLY B 1 235 ? 2.76 -11.766 -3.564 1 98.88 235 GLY B O 1
ATOM 4268 N N . GLY B 1 236 ? 3.83 -12.219 -5.469 1 98.88 236 GLY B N 1
ATOM 4269 C CA . GLY B 1 236 ? 4.82 -11.164 -5.316 1 98.88 236 GLY B CA 1
ATOM 4270 C C . GLY B 1 236 ? 4.449 -9.891 -6.051 1 98.88 236 GLY B C 1
ATOM 4271 O O . GLY B 1 236 ? 3.791 -9.938 -7.09 1 98.88 236 GLY B O 1
ATOM 4272 N N . ASN B 1 237 ? 4.957 -8.797 -5.566 1 98.62 237 ASN B N 1
ATOM 4273 C CA . ASN B 1 237 ? 4.719 -7.477 -6.145 1 98.62 237 ASN B CA 1
ATOM 4274 C C . ASN B 1 237 ? 3.236 -7.109 -6.105 1 98.62 237 ASN B C 1
ATOM 4276 O O . ASN B 1 237 ? 2.766 -6.324 -6.93 1 98.62 237 ASN B O 1
ATOM 4280 N N . VAL B 1 238 ? 2.457 -7.754 -5.23 1 98.06 238 VAL B N 1
ATOM 4281 C CA . VAL B 1 238 ? 1.096 -7.336 -4.914 1 98.06 238 VAL B CA 1
ATOM 4282 C C . VAL B 1 238 ? 1.128 -6.23 -3.859 1 98.06 238 VAL B C 1
ATOM 4284 O O . VAL B 1 238 ? 1.527 -6.465 -2.717 1 98.06 238 VAL B O 1
ATOM 4287 N N . MET B 1 239 ? 0.745 -5.035 -4.293 1 96.12 239 MET B N 1
ATOM 4288 C CA . MET B 1 239 ? 0.889 -3.842 -3.461 1 96.12 239 MET B CA 1
ATOM 4289 C C . MET B 1 239 ? 2.34 -3.648 -3.035 1 96.12 239 MET B C 1
ATOM 4291 O O . MET B 1 239 ? 2.611 -3.283 -1.89 1 96.12 239 MET B O 1
ATOM 4295 N N . ASN B 1 240 ? 3.277 -4.074 -3.896 1 98.12 240 ASN B N 1
ATOM 4296 C CA . ASN B 1 240 ? 4.715 -3.877 -3.754 1 98.12 240 ASN B CA 1
ATOM 4297 C C . ASN B 1 240 ? 5.293 -4.746 -2.639 1 98.12 240 ASN B C 1
ATOM 4299 O O . ASN B 1 240 ? 6.289 -4.379 -2.014 1 98.12 240 ASN B O 1
ATOM 4303 N N . THR B 1 241 ? 4.66 -5.816 -2.238 1 98.38 241 THR B N 1
ATOM 4304 C CA . THR B 1 241 ? 5.098 -6.781 -1.235 1 98.38 241 THR B CA 1
ATOM 4305 C C . THR B 1 241 ? 4.75 -8.203 -1.665 1 98.38 241 THR B C 1
ATOM 4307 O O . THR B 1 241 ? 4.453 -8.453 -2.836 1 98.38 241 THR B O 1
ATOM 4310 N N . VAL B 1 242 ? 4.93 -9.211 -0.808 1 98.88 242 VAL B N 1
ATOM 4311 C CA . VAL B 1 242 ? 4.398 -10.555 -0.991 1 98.88 242 VAL B CA 1
ATOM 4312 C C . VAL B 1 242 ? 3.127 -10.727 -0.161 1 98.88 242 VAL B C 1
ATOM 4314 O O . VAL B 1 242 ? 3.193 -10.883 1.061 1 98.88 242 VAL B O 1
ATOM 4317 N N . ALA B 1 243 ? 2.014 -10.727 -0.86 1 98.62 243 ALA B N 1
ATOM 4318 C CA . ALA B 1 243 ? 0.731 -10.656 -0.163 1 98.62 243 ALA B CA 1
ATOM 4319 C C . ALA B 1 243 ? -0.141 -11.867 -0.502 1 98.62 243 ALA B C 1
ATOM 4321 O O . ALA B 1 243 ? 0.079 -12.531 -1.516 1 98.62 243 ALA B O 1
ATOM 4322 N N . MET B 1 244 ? -1.068 -12.117 0.426 1 98.81 244 MET B N 1
ATOM 4323 C CA . MET B 1 244 ? -2.125 -13.094 0.181 1 98.81 244 MET B CA 1
ATOM 4324 C C . MET B 1 244 ? -3.4 -12.406 -0.299 1 98.81 244 MET B C 1
ATOM 4326 O O . MET B 1 244 ? -3.768 -11.344 0.206 1 98.81 244 MET B O 1
ATOM 4330 N N . ARG B 1 245 ? -3.984 -12.969 -1.26 1 98.62 245 ARG B N 1
ATOM 4331 C CA . ARG B 1 245 ? -5.289 -12.531 -1.741 1 98.62 245 ARG B CA 1
ATOM 4332 C C . ARG B 1 245 ? -6.359 -13.578 -1.455 1 98.62 245 ARG B C 1
ATOM 4334 O O . ARG B 1 245 ? -6.172 -14.758 -1.746 1 98.62 245 ARG B O 1
ATOM 4341 N N . LEU B 1 246 ? -7.461 -13.141 -0.875 1 98.38 246 LEU B N 1
ATOM 4342 C CA . LEU B 1 246 ? -8.617 -14.008 -0.667 1 98.38 246 LEU B CA 1
ATOM 4343 C C . LEU B 1 246 ? -9.672 -13.766 -1.739 1 98.38 246 LEU B C 1
ATOM 4345 O O . LEU B 1 246 ? -10.164 -12.648 -1.896 1 98.38 246 LEU B O 1
ATOM 4349 N N . LEU B 1 247 ? -9.953 -14.781 -2.506 1 98.25 247 LEU B N 1
ATOM 4350 C CA . LEU B 1 247 ? -11.008 -14.734 -3.508 1 98.25 247 LEU B CA 1
ATOM 4351 C C . LEU B 1 247 ? -12.172 -15.633 -3.113 1 98.25 247 LEU B C 1
ATOM 4353 O O . LEU B 1 247 ? -11.969 -16.719 -2.572 1 98.25 247 LEU B O 1
ATOM 4357 N N . GLN B 1 248 ? -13.352 -15.25 -3.514 1 97.81 248 GLN B N 1
ATOM 4358 C CA . GLN B 1 248 ? -14.523 -16.031 -3.164 1 97.81 248 GLN B CA 1
ATOM 4359 C C . GLN B 1 248 ? -14.719 -17.188 -4.141 1 97.81 248 GLN B C 1
ATOM 4361 O O . GLN B 1 248 ? -14.516 -17.031 -5.348 1 97.81 248 GLN B O 1
ATOM 4366 N N . LEU B 1 249 ? -15.023 -18.297 -3.59 1 98.19 249 LEU B N 1
ATOM 4367 C CA . LEU B 1 249 ? -15.461 -19.469 -4.344 1 98.19 249 LEU B CA 1
ATOM 4368 C C . LEU B 1 249 ? -16.969 -19.672 -4.203 1 98.19 249 LEU B C 1
ATOM 4370 O O . LEU B 1 249 ? -17.562 -19.281 -3.195 1 98.19 249 LEU B O 1
ATOM 4374 N N . ASP B 1 250 ? -17.578 -20.219 -5.207 1 96.88 250 ASP B N 1
ATOM 4375 C CA . ASP B 1 250 ? -18.969 -20.625 -5.035 1 96.88 250 ASP B CA 1
ATOM 4376 C C . ASP B 1 250 ? -19.062 -21.969 -4.305 1 96.88 250 ASP B C 1
ATOM 4378 O O . ASP B 1 250 ? -18.047 -22.516 -3.875 1 96.88 250 ASP B O 1
ATOM 4382 N N . ARG B 1 251 ? -20.219 -22.469 -4.105 1 95.62 251 ARG B N 1
ATOM 4383 C CA . ARG B 1 251 ? -20.453 -23.656 -3.285 1 95.62 251 ARG B CA 1
ATOM 4384 C C . ARG B 1 251 ? -19.844 -24.891 -3.922 1 95.62 251 ARG B C 1
ATOM 4386 O O . ARG B 1 251 ? -19.578 -25.891 -3.238 1 95.62 251 ARG B O 1
ATOM 4393 N N . THR B 1 252 ? -19.625 -24.844 -5.211 1 95.81 252 THR B N 1
ATOM 4394 C CA . THR B 1 252 ? -19.094 -26.016 -5.914 1 95.81 252 THR B CA 1
ATOM 4395 C C . THR B 1 252 ? -17.562 -25.969 -5.918 1 95.81 252 THR B C 1
ATOM 4397 O O . THR B 1 252 ? -16.922 -26.938 -6.34 1 95.81 252 THR B O 1
ATOM 4400 N N . GLY B 1 253 ? -17 -24.859 -5.496 1 96.56 253 GLY B N 1
ATOM 4401 C CA . GLY B 1 253 ? -15.547 -24.766 -5.445 1 96.56 253 GLY B CA 1
ATOM 4402 C C . GLY B 1 253 ? -14.961 -24.016 -6.629 1 96.56 253 GLY B C 1
ATOM 4403 O O . GLY B 1 253 ? -13.742 -23.922 -6.77 1 96.56 253 GLY B O 1
ATOM 4404 N N . LEU B 1 254 ? -15.859 -23.453 -7.469 1 97.69 254 LEU B N 1
ATOM 4405 C CA . LEU B 1 254 ? -15.406 -22.641 -8.594 1 97.69 254 LEU B CA 1
ATOM 4406 C C . LEU B 1 254 ? -15.211 -21.188 -8.18 1 97.69 254 LEU B C 1
ATOM 4408 O O . LEU B 1 254 ? -15.883 -20.703 -7.262 1 97.69 254 LEU B O 1
ATOM 4412 N N . ILE B 1 255 ? -14.25 -20.578 -8.82 1 97.44 255 ILE B N 1
ATOM 4413 C CA . ILE B 1 255 ? -13.961 -19.188 -8.516 1 97.44 255 ILE B CA 1
ATOM 4414 C C . ILE B 1 255 ? -15.164 -18.312 -8.906 1 97.44 255 ILE B C 1
ATOM 4416 O O . ILE B 1 255 ? -15.719 -18.469 -9.992 1 97.44 255 ILE B O 1
ATOM 4420 N N . LYS B 1 256 ? -15.578 -17.453 -7.996 1 95.75 256 LYS B N 1
ATOM 4421 C CA . LYS B 1 256 ? -16.562 -16.438 -8.352 1 95.75 256 LYS B CA 1
ATOM 4422 C C . LYS B 1 256 ? -15.898 -15.273 -9.094 1 95.75 256 LYS B C 1
ATOM 4424 O O . LYS B 1 256 ? -15.383 -14.344 -8.469 1 95.75 256 LYS B O 1
ATOM 4429 N N . LEU B 1 257 ? -15.906 -15.305 -10.359 1 91.38 257 LEU B N 1
ATOM 4430 C CA . LEU B 1 257 ? -15.258 -14.281 -11.172 1 91.38 257 LEU B CA 1
ATOM 4431 C C . LEU B 1 257 ? -16.109 -13.023 -11.242 1 91.38 257 LEU B C 1
ATOM 4433 O O . LEU B 1 257 ? -17.344 -13.094 -11.258 1 91.38 257 LEU B O 1
ATOM 4437 N N . PRO B 1 258 ? -15.461 -11.914 -11.195 1 85.38 258 PRO B N 1
ATOM 4438 C CA . PRO B 1 258 ? -16.234 -10.688 -11.383 1 85.38 258 PRO B CA 1
ATOM 4439 C C . PRO B 1 258 ? -16.859 -10.586 -12.773 1 85.38 258 PRO B C 1
ATOM 4441 O O . PRO B 1 258 ? -16.375 -11.203 -13.719 1 85.38 258 PRO B O 1
ATOM 4444 N N . PRO B 1 259 ? -17.938 -9.844 -12.742 1 77.5 259 PRO B N 1
ATOM 4445 C CA . PRO B 1 259 ? -18.531 -9.648 -14.062 1 77.5 259 PRO B CA 1
ATOM 4446 C C . PRO B 1 259 ? -17.625 -8.883 -15.016 1 77.5 259 PRO B C 1
ATOM 4448 O O . PRO B 1 259 ? -16.766 -8.117 -14.57 1 77.5 259 PRO B O 1
ATOM 4451 N N . ALA B 1 260 ? -17.812 -9.219 -16.25 1 71 260 ALA B N 1
ATOM 4452 C CA . ALA B 1 260 ? -17.016 -8.508 -17.25 1 71 260 ALA B CA 1
ATOM 4453 C C . ALA B 1 260 ? -17.297 -7.004 -17.188 1 71 260 ALA B C 1
ATOM 4455 O O . ALA B 1 260 ? -18.438 -6.578 -16.984 1 71 260 ALA B O 1
ATOM 4456 N N . ARG B 1 261 ? -16.281 -6.234 -16.922 1 62.72 261 ARG B N 1
ATOM 4457 C CA . ARG B 1 261 ? -16.438 -4.781 -16.906 1 62.72 261 ARG B CA 1
ATOM 4458 C C . ARG B 1 261 ? -16.594 -4.246 -18.328 1 62.72 261 ARG B C 1
ATOM 4460 O O . ARG B 1 261 ? -15.977 -4.75 -19.266 1 62.72 261 ARG B O 1
ATOM 4467 N N . GLU B 1 262 ? -17.719 -3.6 -18.609 1 52.91 262 GLU B N 1
ATOM 4468 C CA . GLU B 1 262 ? -17.781 -2.881 -19.875 1 52.91 262 GLU B CA 1
ATOM 4469 C C . GLU B 1 262 ? -16.656 -1.857 -19.984 1 52.91 262 GLU B C 1
ATOM 4471 O O . GLU B 1 262 ? -16.109 -1.415 -18.969 1 52.91 262 GLU B O 1
ATOM 4476 N N . ARG B 1 263 ? -16.297 -1.547 -21.188 1 46.28 263 ARG B N 1
ATOM 4477 C CA . ARG B 1 263 ? -15.219 -0.69 -21.688 1 46.28 263 ARG B CA 1
ATOM 4478 C C . ARG B 1 263 ? -15.148 0.611 -20.906 1 46.28 263 ARG B C 1
ATOM 4480 O O . ARG B 1 263 ? -16.094 1.4 -20.906 1 46.28 263 ARG B O 1
ATOM 4487 N N . ASN B 1 264 ? -14.883 0.709 -19.609 1 42.41 264 ASN B N 1
ATOM 4488 C CA . ASN B 1 264 ? -14.562 2.129 -19.516 1 42.41 264 ASN B CA 1
ATOM 4489 C C . ASN B 1 264 ? -13.195 2.436 -20.125 1 42.41 264 ASN B C 1
ATOM 4491 O O . ASN B 1 264 ? -12.289 1.605 -20.062 1 42.41 264 ASN B O 1
ATOM 4495 N N . SER B 1 265 ? -13.055 3.166 -21.141 1 36.31 265 SER B N 1
ATOM 4496 C CA . SER B 1 265 ? -11.961 3.592 -22 1 36.31 265 SER B CA 1
ATOM 4497 C C . SER B 1 265 ? -10.68 3.818 -21.203 1 36.31 265 SER B C 1
ATOM 4499 O O . SER B 1 265 ? -9.594 3.865 -21.781 1 36.31 265 SER B O 1
ATOM 4501 N N . THR B 1 266 ? -10.711 4.375 -19.984 1 37.69 266 THR B N 1
ATOM 4502 C CA . THR B 1 266 ? -9.516 5.059 -19.516 1 37.69 266 THR B CA 1
ATOM 4503 C C . THR B 1 266 ? -8.664 4.129 -18.656 1 37.69 266 THR B C 1
ATOM 4505 O O . THR B 1 266 ? -7.559 4.492 -18.234 1 37.69 266 THR B O 1
ATOM 4508 N N . GLY B 1 267 ? -8.828 2.729 -18.562 1 38.28 267 GLY B N 1
ATOM 4509 C CA . GLY B 1 267 ? -8.016 1.778 -17.812 1 38.28 267 GLY B CA 1
ATOM 4510 C C . GLY B 1 267 ? -8.094 1.964 -16.312 1 38.28 267 GLY B C 1
ATOM 4511 O O . GLY B 1 267 ? -7.598 1.134 -15.547 1 38.28 267 GLY B O 1
ATOM 4512 N N . ILE B 1 268 ? -7.973 3.027 -15.688 1 41.56 268 ILE B N 1
ATOM 4513 C CA . ILE B 1 268 ? -8.297 3.299 -14.297 1 41.56 268 ILE B CA 1
ATOM 4514 C C . ILE B 1 268 ? -9.797 3.086 -14.062 1 41.56 268 ILE B C 1
ATOM 4516 O O . ILE B 1 268 ? -10.625 3.545 -14.852 1 41.56 268 ILE B O 1
ATOM 4520 N N . ASP B 1 269 ? -10.266 2.025 -13.609 1 49.06 269 ASP B N 1
ATOM 4521 C CA . ASP B 1 269 ? -11.695 2.053 -13.305 1 49.06 269 ASP B CA 1
ATOM 4522 C C . ASP B 1 269 ? -12.164 3.477 -13.008 1 49.06 269 ASP B C 1
ATOM 4524 O O . ASP B 1 269 ? -11.828 4.047 -11.969 1 49.06 269 ASP B O 1
ATOM 4528 N N . PRO B 1 270 ? -12.359 4.359 -13.961 1 54 270 PRO B N 1
ATOM 4529 C CA . PRO B 1 270 ? -12.836 5.727 -13.719 1 54 270 PRO B CA 1
ATOM 4530 C C . PRO B 1 270 ? -13.82 5.816 -12.555 1 54 270 PRO B C 1
ATOM 4532 O O . PRO B 1 270 ? -14.125 6.914 -12.094 1 54 270 PRO B O 1
ATOM 4535 N N . GLY B 1 271 ? -13.719 4.625 -11.82 1 77.19 271 GLY B N 1
ATOM 4536 C CA . GLY B 1 271 ? -14.898 4.586 -10.969 1 77.19 271 GLY B CA 1
ATOM 4537 C C . GLY B 1 271 ? -14.562 4.406 -9.5 1 77.19 271 GLY B C 1
ATOM 4538 O O . GLY B 1 271 ? -15.305 4.867 -8.625 1 77.19 271 GLY B O 1
ATOM 4539 N N . CYS B 1 272 ? -13.227 4.059 -9.297 1 88.69 272 CYS B N 1
ATOM 4540 C CA . CYS B 1 272 ? -12.961 3.814 -7.883 1 88.69 272 CYS B CA 1
ATOM 4541 C C . CYS B 1 272 ? -12.5 5.09 -7.188 1 88.69 272 CYS B C 1
ATOM 4543 O O . CYS B 1 272 ? -11.422 5.605 -7.48 1 88.69 272 CYS B O 1
ATOM 4545 N N . THR B 1 273 ? -13.297 5.637 -6.379 1 92.81 273 THR B N 1
ATOM 4546 C CA . THR B 1 273 ? -13.031 6.82 -5.566 1 92.81 273 THR B CA 1
ATOM 4547 C C . THR B 1 273 ? -13.68 6.688 -4.191 1 92.81 273 THR B C 1
ATOM 4549 O O . THR B 1 273 ? -14.508 5.801 -3.969 1 92.81 273 THR B O 1
ATOM 4552 N N . PRO B 1 274 ? -13.305 7.566 -3.236 1 93.81 274 PRO B N 1
ATOM 4553 C CA . PRO B 1 274 ? -13.969 7.535 -1.932 1 93.81 274 PRO B CA 1
ATOM 4554 C C . PRO B 1 274 ? -15.477 7.73 -2.035 1 93.81 274 PRO B C 1
ATOM 4556 O O . PRO B 1 274 ? -16.234 7.203 -1.208 1 93.81 274 PRO B O 1
ATOM 4559 N N . GLY B 1 275 ? -15.93 8.445 -3.021 1 92.88 275 GLY B N 1
ATOM 4560 C CA . GLY B 1 275 ? -17.359 8.656 -3.217 1 92.88 275 GLY B CA 1
ATOM 4561 C C . GLY B 1 275 ? -18.031 7.5 -3.922 1 92.88 275 GLY B C 1
ATOM 4562 O O . GLY B 1 275 ? -19.266 7.461 -4.008 1 92.88 275 GLY B O 1
ATOM 4563 N N . ARG B 1 276 ? -17.266 6.566 -4.449 1 92.56 276 ARG B N 1
ATOM 4564 C CA . ARG B 1 276 ? -17.75 5.375 -5.141 1 92.56 276 ARG B CA 1
ATOM 4565 C C . ARG B 1 276 ? -17.016 4.125 -4.652 1 92.56 276 ARG B C 1
ATOM 4567 O O . ARG B 1 276 ? -16.438 3.395 -5.449 1 92.56 276 ARG B O 1
ATOM 4574 N N . GLU B 1 277 ? -17.188 3.834 -3.408 1 92.88 277 GLU B N 1
ATOM 4575 C CA . GLU B 1 277 ? -16.422 2.773 -2.752 1 92.88 277 GLU B CA 1
ATOM 4576 C C . GLU B 1 277 ? -16.75 1.407 -3.344 1 92.88 277 GLU B C 1
ATOM 4578 O O . GLU B 1 277 ? -15.898 0.526 -3.408 1 92.88 277 GLU B O 1
ATOM 4583 N N . ASP B 1 278 ? -18.016 1.248 -3.801 1 89.69 278 ASP B N 1
ATOM 4584 C CA . ASP B 1 278 ? -18.453 -0.043 -4.316 1 89.69 278 ASP B CA 1
ATOM 4585 C C . ASP B 1 278 ? -17.734 -0.401 -5.609 1 89.69 278 ASP B C 1
ATOM 4587 O O . ASP B 1 278 ? -17.719 -1.565 -6.016 1 89.69 278 ASP B O 1
ATOM 4591 N N . GLU B 1 279 ? -17.172 0.603 -6.195 1 90.44 279 GLU B N 1
ATOM 4592 C CA . GLU B 1 279 ? -16.453 0.383 -7.445 1 90.44 279 GLU B CA 1
ATOM 4593 C C . GLU B 1 279 ? -15 -0.006 -7.191 1 90.44 279 GLU B C 1
ATOM 4595 O O . GLU B 1 279 ? -14.258 -0.317 -8.125 1 90.44 279 GLU B O 1
ATOM 4600 N N . CYS B 1 280 ? -14.656 -0.055 -5.941 1 93.06 280 CYS B N 1
ATOM 4601 C CA . CYS B 1 280 ? -13.258 -0.282 -5.613 1 93.06 280 CYS B CA 1
ATOM 4602 C C . CYS B 1 280 ? -13.039 -1.702 -5.105 1 93.06 280 CYS B C 1
ATOM 4604 O O . CYS B 1 280 ? -13.602 -2.094 -4.082 1 93.06 280 CYS B O 1
ATOM 4606 N N . SER B 1 281 ? -12.234 -2.449 -5.82 1 93.75 281 SER B N 1
ATOM 4607 C CA . SER B 1 281 ? -11.867 -3.795 -5.391 1 93.75 281 SER B CA 1
ATOM 4608 C C . SER B 1 281 ? -10.578 -4.258 -6.055 1 93.75 281 SER B C 1
ATOM 4610 O O . SER B 1 281 ? -10.484 -4.309 -7.285 1 93.75 281 SER B O 1
ATOM 4612 N N . PHE B 1 282 ? -9.625 -4.684 -5.227 1 95.12 282 PHE B N 1
ATOM 4613 C CA . PHE B 1 282 ? -8.383 -5.223 -5.762 1 95.12 282 PHE B CA 1
ATOM 4614 C C . PHE B 1 282 ? -8.609 -6.602 -6.371 1 95.12 282 PHE B C 1
ATOM 4616 O O . PHE B 1 282 ? -7.754 -7.117 -7.098 1 95.12 282 PHE B O 1
ATOM 4623 N N . ASN B 1 283 ? -9.75 -7.207 -6.07 1 95.19 283 ASN B N 1
ATOM 4624 C CA . ASN B 1 283 ? -10.047 -8.547 -6.551 1 95.19 283 ASN B CA 1
ATOM 4625 C C . ASN B 1 283 ? -10.711 -8.516 -7.93 1 95.19 283 ASN B C 1
ATOM 4627 O O . ASN B 1 283 ? -10.812 -9.547 -8.594 1 95.19 283 ASN B O 1
ATOM 4631 N N . ARG B 1 284 ? -11.18 -7.324 -8.289 1 91.88 284 ARG B N 1
ATOM 4632 C CA . ARG B 1 284 ? -11.859 -7.215 -9.578 1 91.88 284 ARG B CA 1
ATOM 4633 C C . ARG B 1 284 ? -10.852 -7.086 -10.711 1 91.88 284 ARG B C 1
ATOM 4635 O O . ARG B 1 284 ? -10.539 -5.977 -11.156 1 91.88 284 ARG B O 1
ATOM 4642 N N . GLN B 1 285 ? -10.359 -8.219 -11.148 1 92.56 285 GLN B N 1
ATOM 4643 C CA . GLN B 1 285 ? -9.391 -8.32 -12.227 1 92.56 285 GLN B CA 1
ATOM 4644 C C . GLN B 1 285 ? -9.914 -9.219 -13.352 1 92.56 285 GLN B C 1
ATOM 4646 O O . GLN B 1 285 ? -10.906 -9.922 -13.18 1 92.56 285 GLN B O 1
ATOM 4651 N N . ASP B 1 286 ? -9.273 -9.109 -14.508 1 93.44 286 ASP B N 1
ATOM 4652 C CA . ASP B 1 286 ? -9.594 -10 -15.625 1 93.44 286 ASP B CA 1
ATOM 4653 C C . ASP B 1 286 ? -8.883 -11.344 -15.477 1 93.44 286 ASP B C 1
ATOM 4655 O O . ASP B 1 286 ? -7.914 -11.617 -16.188 1 93.44 286 ASP B O 1
ATOM 4659 N N . TRP B 1 287 ? -9.453 -12.18 -14.625 1 96.19 287 TRP B N 1
ATOM 4660 C CA . TRP B 1 287 ? -8.906 -13.508 -14.391 1 96.19 287 TRP B CA 1
ATOM 4661 C C . TRP B 1 287 ? -9.102 -14.398 -15.609 1 96.19 287 TRP B C 1
ATOM 4663 O O . TRP B 1 287 ? -10.148 -15.023 -15.773 1 96.19 287 TRP B O 1
ATOM 4673 N N . ALA B 1 288 ? -8 -14.555 -16.312 1 96.25 288 ALA B N 1
ATOM 4674 C CA . ALA B 1 288 ? -8.156 -15.109 -17.656 1 96.25 288 ALA B CA 1
ATOM 4675 C C . ALA B 1 288 ? -7.504 -16.484 -17.766 1 96.25 288 ALA B C 1
ATOM 4677 O O . ALA B 1 288 ? -7.77 -17.234 -18.703 1 96.25 288 ALA B O 1
ATOM 4678 N N . ALA B 1 289 ? -6.664 -16.844 -16.797 1 98.12 289 ALA B N 1
ATOM 4679 C CA . ALA B 1 289 ? -5.902 -18.078 -16.969 1 98.12 289 ALA B CA 1
ATOM 4680 C C . ALA B 1 289 ? -5.727 -18.781 -15.625 1 98.12 289 ALA B C 1
ATOM 4682 O O . ALA B 1 289 ? -5.398 -18.156 -14.617 1 98.12 289 ALA B O 1
ATOM 4683 N N . LEU B 1 290 ? -6.012 -20 -15.609 1 98.81 290 LEU B N 1
ATOM 4684 C CA . LEU B 1 290 ? -5.586 -20.922 -14.555 1 98.81 290 LEU B CA 1
ATOM 4685 C C . LEU B 1 290 ? -4.555 -21.906 -15.078 1 98.81 290 LEU B C 1
ATOM 4687 O O . LEU B 1 290 ? -4.84 -22.672 -16 1 98.81 290 LEU B O 1
ATOM 4691 N N . LEU B 1 291 ? -3.35 -21.797 -14.594 1 98.88 291 LEU B N 1
ATOM 4692 C CA . LEU B 1 291 ? -2.328 -22.797 -14.883 1 98.88 291 LEU B CA 1
ATOM 4693 C C . LEU B 1 291 ? -2.361 -23.922 -13.852 1 98.88 291 LEU B C 1
ATOM 4695 O O . LEU B 1 291 ? -1.896 -23.75 -12.727 1 98.88 291 LEU B O 1
ATOM 4699 N N . GLN B 1 292 ? -2.857 -25.047 -14.258 1 98.62 292 GLN B N 1
ATOM 4700 C CA . GLN B 1 292 ? -2.949 -26.203 -13.375 1 98.62 292 GLN B CA 1
ATOM 4701 C C . GLN B 1 292 ? -1.645 -26.984 -13.359 1 98.62 292 GLN B C 1
ATOM 4703 O O . GLN B 1 292 ? -1.11 -27.328 -14.414 1 98.62 292 GLN B O 1
ATOM 4708 N N . LEU B 1 293 ? -1.158 -27.266 -12.211 1 98.44 293 LEU B N 1
ATOM 4709 C CA . LEU B 1 293 ? 0.066 -28.047 -12.047 1 98.44 293 LEU B CA 1
ATOM 4710 C C . LEU B 1 293 ? -0.156 -29.5 -12.453 1 98.44 293 LEU B C 1
ATOM 4712 O O . LEU B 1 293 ? -1.048 -30.156 -11.922 1 98.44 293 LEU B O 1
ATOM 4716 N N . THR B 1 294 ? 0.636 -29.969 -13.367 1 97.38 294 THR B N 1
ATOM 4717 C CA . THR B 1 294 ? 0.511 -31.359 -13.82 1 97.38 294 THR B CA 1
ATOM 4718 C C . THR B 1 294 ? 1.705 -32.188 -13.359 1 97.38 294 THR B C 1
ATOM 4720 O O . THR B 1 294 ? 1.591 -33.406 -13.18 1 97.38 294 THR B O 1
ATOM 4723 N N . ALA B 1 295 ? 2.828 -31.484 -13.172 1 92.81 295 ALA B N 1
ATOM 4724 C CA . ALA B 1 295 ? 4 -32.188 -12.641 1 92.81 295 ALA B CA 1
ATOM 4725 C C . ALA B 1 295 ? 3.795 -32.562 -11.172 1 92.81 295 ALA B C 1
ATOM 4727 O O . ALA B 1 295 ? 3.156 -31.812 -10.422 1 92.81 295 ALA B O 1
ATOM 4728 N N . THR B 1 296 ? 4.379 -33.719 -10.758 1 90.5 296 THR B N 1
ATOM 4729 C CA . THR B 1 296 ? 4.039 -34.219 -9.43 1 90.5 296 THR B CA 1
ATOM 4730 C C . THR B 1 296 ? 5.285 -34.312 -8.547 1 90.5 296 THR B C 1
ATOM 4732 O O . THR B 1 296 ? 5.184 -34.312 -7.32 1 90.5 296 THR B O 1
ATOM 4735 N N . SER B 1 297 ? 6.496 -34.406 -9.18 1 88.5 297 SER B N 1
ATOM 4736 C CA . SER B 1 297 ? 7.691 -34.625 -8.367 1 88.5 297 SER B CA 1
ATOM 4737 C C . SER B 1 297 ? 8.758 -33.562 -8.68 1 88.5 297 SER B C 1
ATOM 4739 O O . SER B 1 297 ? 8.977 -33.219 -9.836 1 88.5 297 SER B O 1
ATOM 4741 N N . PRO B 1 298 ? 9.414 -33.094 -7.605 1 86.56 298 PRO B N 1
ATOM 4742 C CA . PRO B 1 298 ? 10.492 -32.125 -7.812 1 86.56 298 PRO B CA 1
ATOM 4743 C C . PRO B 1 298 ? 11.727 -32.75 -8.469 1 86.56 298 PRO B C 1
ATOM 4745 O O . PRO B 1 298 ? 11.922 -33.969 -8.414 1 86.56 298 PRO B O 1
ATOM 4748 N N . LEU B 1 299 ? 12.367 -31.891 -9.195 1 77 299 LEU B N 1
ATOM 4749 C CA . LEU B 1 299 ? 13.664 -32.312 -9.703 1 77 299 LEU B CA 1
ATOM 4750 C C . LEU B 1 299 ? 14.586 -32.75 -8.562 1 77 299 LEU B C 1
ATOM 4752 O O . LEU B 1 299 ? 14.602 -32.094 -7.508 1 77 299 LEU B O 1
ATOM 4756 N N . VAL B 1 300 ? 14.844 -34.062 -8.406 1 63.28 300 VAL B N 1
ATOM 4757 C CA . VAL B 1 300 ? 15.766 -34.562 -7.395 1 63.28 300 VAL B CA 1
ATOM 4758 C C . VAL B 1 300 ? 17.125 -33.875 -7.551 1 63.28 300 VAL B C 1
ATOM 4760 O O . VAL B 1 300 ? 17.719 -33.906 -8.633 1 63.28 300 VAL B O 1
ATOM 4763 N N . MET B 1 301 ? 17.297 -32.719 -6.926 1 52.78 301 MET B N 1
ATOM 4764 C CA . MET B 1 301 ? 18.688 -32.281 -6.977 1 52.78 301 MET B CA 1
ATOM 4765 C C . MET B 1 301 ? 19.641 -33.406 -6.609 1 52.78 301 MET B C 1
ATOM 4767 O O . MET B 1 301 ? 19.375 -34.156 -5.668 1 52.78 301 MET B O 1
ATOM 4771 N N . PRO B 1 302 ? 20.5 -33.812 -7.523 1 44.72 302 PRO B N 1
ATOM 4772 C CA . PRO B 1 302 ? 21.453 -34.844 -7.078 1 44.72 302 PRO B CA 1
ATOM 4773 C C . PRO B 1 302 ? 22.062 -34.531 -5.715 1 44.72 302 PRO B C 1
ATOM 4775 O O . PRO B 1 302 ? 22.266 -33.375 -5.375 1 44.72 302 PRO B O 1
ATOM 4778 N N . SER B 1 303 ? 21.672 -35.281 -4.762 1 45.03 303 SER B N 1
ATOM 4779 C CA . SER B 1 303 ? 22.375 -35.125 -3.496 1 45.03 303 SER B CA 1
ATOM 4780 C C . SER B 1 303 ? 23.859 -34.875 -3.721 1 45.03 303 SER B C 1
ATOM 4782 O O . SER B 1 303 ? 24.5 -35.531 -4.543 1 45.03 303 SER B O 1
ATOM 4784 N N . PRO B 1 304 ? 24.297 -33.656 -3.398 1 41.72 304 PRO B N 1
ATOM 4785 C CA . PRO B 1 304 ? 25.75 -33.594 -3.539 1 41.72 304 PRO B CA 1
ATOM 4786 C C . PRO B 1 304 ? 26.438 -34.906 -3.107 1 41.72 304 PRO B C 1
ATOM 4788 O O . PRO B 1 304 ? 26.047 -35.5 -2.1 1 41.72 304 PRO B O 1
ATOM 4791 N N . THR B 1 305 ? 26.859 -35.688 -4.004 1 34.34 305 THR B N 1
ATOM 4792 C CA . THR B 1 305 ? 27.75 -36.75 -3.535 1 34.34 305 THR B CA 1
ATOM 4793 C C . THR B 1 305 ? 28.703 -36.219 -2.477 1 34.34 305 THR B C 1
ATOM 4795 O O . THR B 1 305 ? 29.484 -35.312 -2.746 1 34.34 305 THR B O 1
ATOM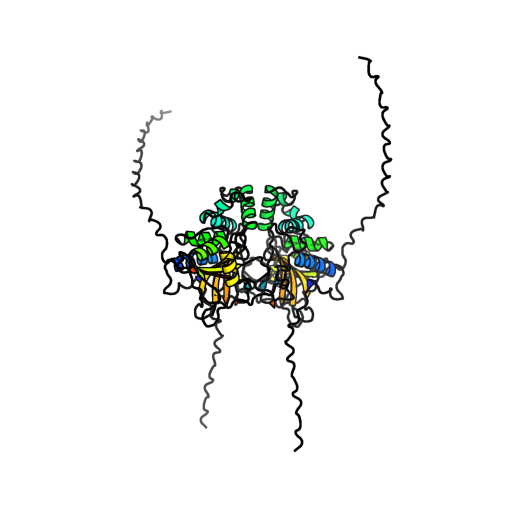 4798 N N . ALA B 1 306 ? 28.281 -36.312 -1.232 1 43.66 306 ALA B N 1
ATOM 4799 C CA . ALA B 1 306 ? 29.234 -36.031 -0.157 1 43.66 306 ALA B CA 1
ATOM 4800 C C . ALA B 1 306 ? 30.641 -36.531 -0.519 1 43.66 306 ALA B C 1
ATOM 4802 O O . ALA B 1 306 ? 30.875 -37.719 -0.589 1 43.66 306 ALA B O 1
ATOM 4803 N N . THR B 1 307 ? 31.25 -35.75 -1.483 1 40.34 307 THR B N 1
ATOM 4804 C CA . THR B 1 307 ? 32.656 -36.156 -1.53 1 40.34 307 THR B CA 1
ATOM 4805 C C . THR B 1 307 ? 33.219 -36.312 -0.122 1 40.34 307 THR B C 1
ATOM 4807 O O . THR B 1 307 ? 33.156 -35.375 0.676 1 40.34 307 THR B O 1
ATOM 4810 N N . PRO B 1 308 ? 33.469 -37.469 0.34 1 40.25 308 PRO B N 1
ATOM 4811 C CA . PRO B 1 308 ? 34.062 -37.594 1.674 1 40.25 308 PRO B CA 1
ATOM 4812 C C . PRO B 1 308 ? 35.25 -36.656 1.888 1 40.25 308 PRO B C 1
ATOM 4814 O O . PRO B 1 308 ? 36.219 -36.688 1.134 1 40.25 308 PRO B O 1
ATOM 4817 N N . MET B 1 309 ? 34.906 -35.375 2.314 1 38.03 309 MET B N 1
ATOM 4818 C CA . MET B 1 309 ? 36.031 -34.531 2.676 1 38.03 309 MET B CA 1
ATOM 4819 C C . MET B 1 309 ? 37.062 -35.344 3.482 1 38.03 309 MET B C 1
ATOM 4821 O O . MET B 1 309 ? 36.719 -35.906 4.531 1 38.03 309 MET B O 1
ATOM 4825 N N . GLN B 1 310 ? 38.031 -35.875 2.84 1 41.62 310 GLN B N 1
ATOM 4826 C CA . GLN B 1 310 ? 39.156 -36.531 3.537 1 41.62 310 GLN B CA 1
ATOM 4827 C C . GLN B 1 310 ? 39.656 -35.656 4.684 1 41.62 310 GLN B C 1
ATOM 4829 O O . GLN B 1 310 ? 39.875 -34.438 4.508 1 41.62 310 GLN B O 1
ATOM 4834 N N . PRO B 1 311 ? 39.469 -36.031 5.941 1 40.94 311 PRO B N 1
ATOM 4835 C CA . PRO B 1 311 ? 39.938 -35.25 7.078 1 40.94 311 PRO B CA 1
ATOM 4836 C C . PRO B 1 311 ? 41.344 -34.719 6.875 1 40.94 311 PRO B C 1
ATOM 4838 O O . PRO B 1 311 ? 42.25 -35.469 6.453 1 40.94 311 PRO B O 1
ATOM 4841 N N . THR B 1 312 ? 41.406 -33.438 6.531 1 43.34 312 THR B N 1
ATOM 4842 C CA . THR B 1 312 ? 42.75 -32.875 6.465 1 43.34 312 THR B CA 1
ATOM 4843 C C . THR B 1 312 ? 43.562 -33.219 7.695 1 43.34 312 THR B C 1
ATOM 4845 O O . THR B 1 312 ? 43.094 -33.094 8.828 1 43.34 312 THR B O 1
ATOM 4848 N N . PRO B 1 313 ? 44.656 -33.938 7.562 1 39.91 313 PRO B N 1
ATOM 4849 C CA . PRO B 1 313 ? 45.438 -34.375 8.727 1 39.91 313 PRO B CA 1
ATOM 4850 C C . PRO B 1 313 ? 45.781 -33.188 9.641 1 39.91 313 PRO B C 1
ATOM 4852 O O . PRO B 1 313 ? 46.062 -32.094 9.164 1 39.91 313 PRO B O 1
ATOM 4855 N N . ALA B 1 314 ? 45.438 -33.25 10.914 1 45.69 314 ALA B N 1
ATOM 4856 C CA . ALA B 1 314 ? 45.688 -32.281 11.961 1 45.69 314 ALA B CA 1
ATOM 4857 C C . ALA B 1 314 ? 47.125 -31.812 11.953 1 45.69 314 ALA B C 1
ATOM 4859 O O . ALA B 1 314 ? 48.031 -32.625 11.828 1 45.69 314 ALA B O 1
ATOM 4860 N N . PRO B 1 315 ? 47.344 -30.516 11.641 1 43.22 315 PRO B N 1
ATOM 4861 C CA . PRO B 1 315 ? 48.75 -30.109 11.656 1 43.22 315 PRO B CA 1
ATOM 4862 C C . PRO B 1 315 ? 49.5 -30.594 12.906 1 43.22 315 PRO B C 1
ATOM 4864 O O . PRO B 1 315 ? 48.875 -30.688 13.977 1 43.22 315 PRO B O 1
ATOM 4867 N N . GLN B 1 316 ? 50.531 -31.375 12.836 1 43.41 316 GLN B N 1
ATOM 4868 C CA . GLN B 1 316 ? 51.344 -31.906 13.922 1 43.41 316 GLN B CA 1
ATOM 4869 C C . GLN B 1 316 ? 51.906 -30.781 14.805 1 43.41 316 GLN B C 1
ATOM 4871 O O . GLN B 1 316 ? 52.312 -29.734 14.297 1 43.41 316 GLN B O 1
ATOM 4876 N N . PRO B 1 317 ? 51.5 -30.688 16.125 1 41.41 317 PRO B N 1
ATOM 4877 C CA . PRO B 1 317 ? 51.969 -29.641 17.047 1 41.41 317 PRO B CA 1
ATOM 4878 C C . PRO B 1 317 ? 53.469 -29.406 16.953 1 41.41 317 PRO B C 1
ATOM 4880 O O . PRO B 1 317 ? 54.25 -30.375 16.984 1 41.41 317 PRO B O 1
ATOM 4883 N N . VAL B 1 318 ? 53.969 -28.312 16.328 1 41.72 318 VAL B N 1
ATOM 4884 C CA . VAL B 1 318 ? 55.375 -27.906 16.328 1 41.72 318 VAL B CA 1
ATOM 4885 C C . VAL B 1 318 ? 55.906 -27.844 17.766 1 41.72 318 VAL B C 1
ATOM 4887 O O . VAL B 1 318 ? 55.344 -27.125 18.594 1 41.72 318 VAL B O 1
ATOM 4890 N N . ILE B 1 319 ? 56.344 -28.875 18.344 1 40.19 319 ILE B N 1
ATOM 4891 C CA . ILE B 1 319 ? 57.062 -28.906 19.625 1 40.19 319 ILE B CA 1
ATOM 4892 C C . ILE B 1 319 ? 58.219 -27.922 19.609 1 40.19 319 ILE B C 1
ATOM 4894 O O . ILE B 1 319 ? 59.156 -28.094 18.844 1 40.19 319 ILE B O 1
ATOM 4898 N N . VAL B 1 320 ? 57.969 -26.625 19.875 1 42.78 320 VAL B N 1
ATOM 4899 C CA . VAL B 1 320 ? 59.031 -25.625 20.062 1 42.78 320 VAL B CA 1
ATOM 4900 C C . VAL B 1 320 ? 60 -26.078 21.156 1 42.78 320 VAL B C 1
ATOM 4902 O O . VAL B 1 320 ? 59.562 -26.375 22.281 1 42.78 320 VAL B O 1
ATOM 4905 N N . PRO B 1 321 ? 61.188 -26.453 20.828 1 39.56 321 PRO B N 1
ATOM 4906 C CA . PRO B 1 321 ? 62.188 -26.906 21.797 1 39.56 321 PRO B CA 1
ATOM 4907 C C . PRO B 1 321 ? 62.469 -25.891 22.906 1 39.56 321 PRO B C 1
ATOM 4909 O O . PRO B 1 321 ? 62.469 -24.688 22.641 1 39.56 321 PRO B O 1
ATOM 4912 N N . THR B 1 322 ? 62.125 -26.188 24.172 1 41.72 322 THR B N 1
ATOM 4913 C CA . THR B 1 322 ? 62.375 -25.438 25.391 1 41.72 322 THR B CA 1
ATOM 4914 C C . THR B 1 322 ? 63.844 -25.016 25.469 1 41.72 322 THR B C 1
ATOM 4916 O O . THR B 1 322 ? 64.75 -25.859 25.453 1 41.72 322 THR B O 1
ATOM 4919 N N . GLN B 1 323 ? 64.188 -23.781 24.953 1 37.56 323 GLN B N 1
ATOM 4920 C CA . GLN B 1 323 ? 65.562 -23.266 25.062 1 37.56 323 GLN B CA 1
ATOM 4921 C C . GLN B 1 323 ? 66 -23.25 26.516 1 37.56 323 GLN B C 1
ATOM 4923 O O . GLN B 1 323 ? 65.25 -22.859 27.406 1 37.56 323 GLN B O 1
ATOM 4928 N N . PRO B 1 324 ? 67.125 -23.875 26.844 1 39.88 324 PRO B N 1
ATOM 4929 C CA . PRO B 1 324 ? 67.688 -24.031 28.188 1 39.88 324 PRO B CA 1
ATOM 4930 C C . PRO B 1 324 ? 68.062 -22.688 28.828 1 39.88 324 PRO B C 1
ATOM 4932 O O . PRO B 1 324 ? 68.5 -21.766 28.141 1 39.88 324 PRO B O 1
ATOM 4935 N N . MET B 1 325 ? 67.312 -22.219 29.875 1 35.25 325 MET B N 1
ATOM 4936 C CA . MET B 1 325 ? 67.5 -21.047 30.734 1 35.25 325 MET B CA 1
ATOM 4937 C C . MET B 1 325 ? 68.938 -21 31.297 1 35.25 325 MET B C 1
ATOM 4939 O O . MET B 1 325 ? 69.375 -21.953 31.953 1 35.25 325 MET B O 1
ATOM 4943 N N . SER B 1 326 ? 69.875 -20.422 30.547 1 35.31 326 SER B N 1
ATOM 4944 C CA . SER B 1 326 ? 71.25 -20.266 31.031 1 35.31 326 SER B CA 1
ATOM 4945 C C . SER B 1 326 ? 71.312 -19.469 32.344 1 35.31 326 SER B C 1
ATOM 4947 O O . SER B 1 326 ? 70.75 -18.375 32.406 1 35.31 326 SER B O 1
ATOM 4949 N N . SER B 1 327 ? 71.375 -20.062 33.5 1 38.66 327 SER B N 1
ATOM 4950 C CA . SER B 1 327 ? 71.562 -19.641 34.906 1 38.66 327 SER B CA 1
ATOM 4951 C C . SER B 1 327 ? 72.875 -18.781 35.031 1 38.66 327 SER B C 1
ATOM 4953 O O . SER B 1 327 ? 73.938 -19.312 35.062 1 38.66 327 SER B O 1
ATOM 4955 N N . GLU B 1 328 ? 72.938 -17.625 34.281 1 36.72 328 GLU B N 1
ATOM 4956 C CA . GLU B 1 328 ? 74.188 -16.891 34.531 1 36.72 328 GLU B CA 1
ATOM 4957 C C . GLU B 1 328 ? 74.25 -16.406 35.969 1 36.72 328 GLU B C 1
ATOM 4959 O O . GLU B 1 328 ? 73.25 -15.891 36.531 1 36.72 328 GLU B O 1
ATOM 4964 N N . PRO B 1 329 ? 75.312 -16.75 36.719 1 40.53 329 PRO B N 1
ATOM 4965 C CA . PRO B 1 329 ? 75.688 -16.531 38.125 1 40.53 329 PRO B CA 1
ATOM 4966 C C . PRO B 1 329 ? 75.875 -15.062 38.469 1 40.53 329 PRO B C 1
ATOM 4968 O O . PRO B 1 329 ? 76.312 -14.266 37.656 1 40.53 329 PRO B O 1
ATOM 4971 N N . GLN B 1 330 ? 74.875 -14.477 39.25 1 35.94 330 GLN B N 1
ATOM 4972 C CA . GLN B 1 330 ? 74.875 -13.117 39.781 1 35.94 330 GLN B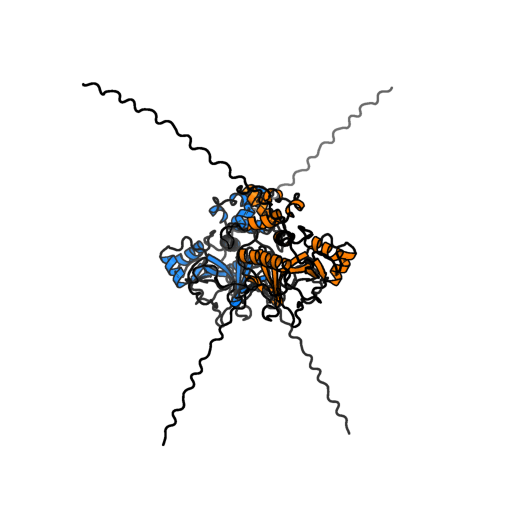 CA 1
ATOM 4973 C C . GLN B 1 330 ? 76.188 -12.797 40.5 1 35.94 330 GLN B C 1
ATOM 4975 O O . GLN B 1 330 ? 76.562 -13.539 41.406 1 35.94 330 GLN B O 1
ATOM 4980 N N . PRO B 1 331 ? 77.062 -11.992 39.844 1 33.5 331 PRO B N 1
ATOM 4981 C CA . PRO B 1 331 ? 78.312 -11.641 40.562 1 33.5 331 PRO B CA 1
ATOM 4982 C C . PRO B 1 331 ? 78 -10.977 41.906 1 33.5 331 PRO B C 1
ATOM 4984 O O . PRO B 1 331 ? 77 -10.367 42.094 1 33.5 331 PRO B O 1
ATOM 4987 N N . ARG B 1 332 ? 78.75 -11.367 43 1 32.62 332 ARG B N 1
ATOM 4988 C CA . ARG B 1 332 ? 78.875 -10.961 44.375 1 32.62 332 ARG B CA 1
ATOM 4989 C C . ARG B 1 332 ? 79.312 -9.492 44.5 1 32.62 332 ARG B C 1
ATOM 4991 O O . ARG B 1 332 ? 80.375 -9.125 44.031 1 32.62 332 ARG B O 1
ATOM 4998 N N . ARG B 1 333 ? 78.5 -8.461 44 1 21.91 333 ARG B N 1
ATOM 4999 C CA . ARG B 1 333 ? 78.938 -7.203 44.562 1 21.91 333 ARG B CA 1
ATOM 5000 C C . ARG B 1 333 ? 78.625 -7.125 46.062 1 21.91 333 ARG B C 1
ATOM 5002 O O . ARG B 1 333 ? 77.562 -7.562 46.5 1 21.91 333 ARG B O 1
#

InterPro domains:
  IPR014545 Uncharacterised conserved protein UCP028415 [PIRSF028415] (8-322)
  IPR019262 Domain of unknown function DUF2272 [PF10030] (78-293)